Protein AF-A0A2D5AWA7-F1 (afdb_monomer_lite)

Secondary structure (DSSP, 8-state):
---------THHHHHHHHHHHT---HHHHHHHHHHSB-TTS-B-SEE----HHHHHHHHHHHHS---TTTSTTSSSTT-PPEE-S-HHHHHHHHHHHHHTS-TTSHHHHHHHHHHHHHHHHH-S-HHHHHHHHHHHHHHHHHHT--S-----SSPPPHHHHHHHHHHHHHHHHHHHHTS---HHHHHHHHHHHHHS---HHHHHHHHHHHHHHHHHHTT-GGGHHHHHHHHHHHHHHHHHHHHHGGG-SSHHHHHHHHHHHHTS--TTHHHHHHHHHH---TT-TTHHHHHHHHHHHHHHH-SPPPP-SSTT-----HHHHHHHHHHHHHHHHHHHHH--TTHHHHHHHHHHHHH---TTS-HHHHHHHHHHHHH-GGG-----------------

Structure (mmCIF, N/CA/C/O backbone):
data_AF-A0A2D5AWA7-F1
#
_entry.id   AF-A0A2D5AWA7-F1
#
loop_
_atom_site.group_PDB
_atom_site.id
_atom_site.type_symbol
_atom_site.label_atom_id
_atom_site.label_alt_id
_atom_site.label_comp_id
_atom_site.label_asym_id
_atom_site.label_entity_id
_atom_site.label_seq_id
_atom_site.pdbx_PDB_ins_code
_atom_site.Cartn_x
_atom_site.Cartn_y
_atom_site.Cartn_z
_atom_site.occupancy
_atom_site.B_iso_or_equiv
_atom_site.auth_seq_id
_atom_site.auth_comp_id
_atom_site.auth_asym_id
_atom_site.auth_atom_id
_atom_site.pdbx_PDB_model_num
ATOM 1 N N . MET A 1 1 ? -52.595 43.236 13.921 1.00 44.38 1 MET A N 1
ATOM 2 C CA . MET A 1 1 ? -51.925 42.770 12.686 1.00 44.38 1 MET A CA 1
ATOM 3 C C . MET A 1 1 ? -51.117 41.513 12.998 1.00 44.38 1 MET A C 1
ATOM 5 O O . MET A 1 1 ? -50.159 41.624 13.755 1.00 44.38 1 MET A O 1
ATOM 9 N N . PRO A 1 2 ? -51.512 40.324 12.513 1.00 45.91 2 PRO A N 1
ATOM 10 C CA . PRO A 1 2 ? -50.804 39.080 12.804 1.00 45.91 2 PRO A CA 1
ATOM 11 C C . PRO A 1 2 ? -49.650 38.836 11.816 1.00 45.91 2 PRO A C 1
ATOM 13 O O . PRO A 1 2 ? -49.795 39.007 10.606 1.00 45.91 2 PRO A O 1
ATOM 16 N N . LYS A 1 3 ? -48.492 38.438 12.358 1.00 50.41 3 LYS A N 1
ATOM 17 C CA . LYS A 1 3 ? -47.275 38.061 11.624 1.00 50.41 3 LYS A CA 1
ATOM 18 C C . LYS A 1 3 ? -47.495 36.735 10.885 1.00 50.41 3 LYS A C 1
ATOM 20 O O . LYS A 1 3 ? -47.780 35.719 11.512 1.00 50.41 3 LYS A O 1
ATOM 25 N N . ARG A 1 4 ? -47.320 36.734 9.558 1.00 51.19 4 ARG A N 1
ATOM 26 C CA . ARG A 1 4 ? -47.217 35.515 8.739 1.00 51.19 4 ARG A CA 1
ATOM 27 C C . ARG A 1 4 ? -45.928 34.772 9.108 1.00 51.19 4 ARG A C 1
ATOM 29 O O . ARG A 1 4 ? -44.840 35.242 8.788 1.00 51.19 4 ARG A O 1
ATOM 36 N N . GLN A 1 5 ? -46.051 33.621 9.765 1.00 50.53 5 GLN A N 1
ATOM 37 C CA . GLN A 1 5 ? -44.961 32.652 9.887 1.00 50.53 5 GLN A CA 1
ATOM 38 C C . GLN A 1 5 ? -44.733 32.007 8.516 1.00 50.53 5 GLN A C 1
ATOM 40 O O . GLN A 1 5 ? -45.578 31.270 8.006 1.00 50.53 5 GLN A O 1
ATOM 45 N N . GLY A 1 6 ? -43.610 32.351 7.887 1.00 49.81 6 GLY A N 1
ATOM 46 C CA . GLY A 1 6 ? -43.162 31.730 6.649 1.00 49.81 6 GLY A CA 1
ATOM 47 C C . GLY A 1 6 ? -42.762 30.278 6.896 1.00 49.81 6 GLY A C 1
ATOM 48 O O . GLY A 1 6 ? -41.923 29.996 7.747 1.00 49.81 6 GLY A O 1
ATOM 49 N N . ARG A 1 7 ? -43.366 29.363 6.133 1.00 54.81 7 ARG A N 1
ATOM 50 C CA . ARG A 1 7 ? -42.938 27.968 5.984 1.00 54.81 7 ARG A CA 1
ATOM 51 C C . ARG A 1 7 ? -41.522 27.945 5.397 1.00 54.81 7 ARG A C 1
ATOM 53 O O . ARG A 1 7 ? -41.347 28.145 4.199 1.00 54.81 7 ARG A O 1
ATOM 60 N N . GLY A 1 8 ? -40.520 27.747 6.248 1.00 49.88 8 GLY A N 1
ATOM 61 C CA . GLY A 1 8 ? -39.119 27.628 5.856 1.00 49.88 8 GLY A CA 1
ATOM 62 C C . GLY A 1 8 ? -38.756 26.209 5.408 1.00 49.88 8 GLY A C 1
ATOM 63 O O . GLY A 1 8 ? -38.685 25.305 6.227 1.00 49.88 8 GLY A O 1
ATOM 64 N N . PHE A 1 9 ? -38.515 26.070 4.103 1.00 50.28 9 PHE A N 1
ATOM 65 C CA . PHE A 1 9 ? -37.487 25.243 3.449 1.00 50.28 9 PHE A CA 1
ATOM 66 C C . PHE A 1 9 ? -37.366 23.730 3.755 1.00 50.28 9 PHE A C 1
ATOM 68 O O . PHE A 1 9 ? -36.491 23.322 4.515 1.00 50.28 9 PHE A O 1
ATOM 75 N N . PRO A 1 10 ? -38.035 22.866 2.963 1.00 56.72 10 PRO A N 1
ATOM 76 C CA . PRO A 1 10 ? -37.563 21.495 2.706 1.00 56.72 10 PRO A CA 1
ATOM 77 C C . PRO A 1 10 ? -36.243 21.431 1.897 1.00 56.72 10 PRO A C 1
ATOM 79 O O . PRO A 1 10 ? -35.653 20.363 1.759 1.00 56.72 10 PRO A O 1
ATOM 82 N N . GLY A 1 11 ? -35.744 22.561 1.375 1.00 55.09 11 GLY A N 1
ATOM 83 C CA . GLY A 1 11 ? -34.523 22.609 0.556 1.00 55.09 11 GLY A CA 1
ATOM 84 C C . GLY A 1 11 ? -33.215 22.392 1.327 1.00 55.09 11 GLY A C 1
ATOM 85 O O . GLY A 1 11 ? -32.266 21.856 0.764 1.00 55.09 11 GLY A O 1
ATOM 86 N N . ALA A 1 12 ? -33.164 22.743 2.617 1.00 61.44 12 ALA A N 1
ATOM 87 C CA . ALA A 1 12 ? -31.957 22.566 3.429 1.00 61.44 12 ALA A CA 1
ATOM 88 C C . ALA A 1 12 ? -31.667 21.083 3.724 1.00 61.44 12 ALA A C 1
ATOM 90 O O . ALA A 1 12 ? -30.513 20.666 3.703 1.00 61.44 12 ALA A O 1
ATOM 91 N N . LEU A 1 13 ? -32.714 20.272 3.922 1.00 62.50 13 LEU A N 1
ATOM 92 C CA . LEU A 1 13 ? -32.580 18.830 4.140 1.00 62.50 13 LEU A CA 1
ATOM 93 C C . LEU A 1 13 ? -32.088 18.117 2.871 1.00 62.50 13 LEU A C 1
ATOM 95 O O . LEU A 1 13 ? -31.229 17.245 2.949 1.00 62.50 13 LEU A O 1
ATOM 99 N N . LEU A 1 14 ? -32.587 18.521 1.696 1.00 61.31 14 LEU A N 1
ATOM 100 C CA . LEU A 1 14 ? -32.161 17.952 0.416 1.00 61.31 14 LEU A CA 1
ATOM 101 C C . LEU A 1 14 ? -30.706 18.328 0.085 1.00 61.31 14 LEU A C 1
ATOM 103 O O . LEU A 1 14 ? -29.942 17.476 -0.353 1.00 61.31 14 LEU A O 1
ATOM 107 N N . ALA A 1 15 ? -30.301 19.574 0.353 1.00 61.84 15 ALA A N 1
ATOM 108 C CA . ALA A 1 15 ? -28.918 20.019 0.175 1.00 61.84 15 ALA A CA 1
ATOM 109 C C . ALA A 1 15 ? -27.947 19.302 1.132 1.00 61.84 15 ALA A C 1
ATOM 111 O O . ALA A 1 15 ? -26.853 18.924 0.717 1.00 61.84 15 ALA A O 1
ATOM 112 N N . LEU A 1 16 ? -28.363 19.050 2.379 1.00 63.50 16 LEU A N 1
ATOM 113 C CA . LEU A 1 16 ? -27.593 18.259 3.341 1.00 63.50 16 LEU A CA 1
ATOM 114 C C . LEU A 1 16 ? -27.471 16.792 2.893 1.00 63.50 16 LEU A C 1
ATOM 116 O O . LEU A 1 16 ? -26.383 16.230 2.942 1.00 63.50 16 LEU A O 1
ATOM 120 N N . LEU A 1 17 ? -28.552 16.186 2.389 1.00 58.47 17 LEU A N 1
ATOM 121 C CA . LEU A 1 17 ? -28.536 14.823 1.844 1.00 58.47 17 LEU A CA 1
ATOM 122 C C . LEU A 1 17 ? -27.641 14.713 0.601 1.00 58.47 17 LEU A C 1
ATOM 124 O O . LEU A 1 17 ? -26.856 13.774 0.503 1.00 58.47 17 LEU A O 1
ATOM 128 N N . CYS A 1 18 ? -27.676 15.688 -0.310 1.00 57.50 18 CYS A N 1
ATOM 129 C CA . CYS A 1 18 ? -26.769 15.723 -1.460 1.00 57.50 18 CYS A CA 1
ATOM 130 C C . CYS A 1 18 ? -25.303 15.925 -1.039 1.00 57.50 18 CYS A C 1
ATOM 132 O O . CYS A 1 18 ? -24.423 15.268 -1.593 1.00 57.50 18 CYS A O 1
ATOM 134 N N . ALA A 1 19 ? -25.023 16.748 -0.024 1.00 59.00 19 ALA A N 1
ATOM 135 C CA . ALA A 1 19 ? -23.671 16.888 0.525 1.00 59.00 19 ALA A CA 1
ATOM 136 C C . ALA A 1 19 ? -23.170 15.582 1.177 1.00 59.00 19 ALA A C 1
ATOM 138 O O . ALA A 1 19 ? -22.002 15.227 1.031 1.00 59.00 19 ALA A O 1
ATOM 139 N N . LEU A 1 20 ? -24.064 14.818 1.815 1.00 56.66 20 LEU A N 1
ATOM 140 C CA . LEU A 1 20 ? -23.750 13.517 2.412 1.00 56.66 20 LEU A CA 1
ATOM 141 C C . LEU A 1 20 ? -23.496 12.421 1.368 1.00 56.66 20 LEU A C 1
ATOM 143 O O . LEU A 1 20 ? -22.676 11.544 1.619 1.00 56.66 20 LEU A O 1
ATOM 147 N N . THR A 1 21 ? -24.101 12.487 0.173 1.00 53.56 21 THR A N 1
ATOM 148 C CA . THR A 1 21 ? -23.800 11.521 -0.909 1.00 53.56 21 THR A CA 1
ATOM 149 C C . THR A 1 21 ? -22.367 11.620 -1.453 1.00 53.56 21 THR A C 1
ATOM 151 O O . THR A 1 21 ? -21.891 10.680 -2.088 1.00 53.56 21 THR A O 1
ATOM 154 N N . GLY A 1 22 ? -21.658 12.724 -1.181 1.00 56.25 22 GLY A N 1
ATOM 155 C CA . GLY A 1 22 ? -20.230 12.871 -1.481 1.00 56.25 22 GLY A CA 1
ATOM 156 C C . GLY A 1 22 ? -19.298 12.361 -0.374 1.00 56.25 22 GLY A C 1
ATOM 157 O O . GLY A 1 22 ? -18.123 12.097 -0.638 1.00 56.25 22 GLY A O 1
ATOM 158 N N . CYS A 1 23 ? -19.797 12.191 0.855 1.00 62.75 23 CYS A N 1
ATOM 159 C CA . CYS A 1 23 ? -19.020 11.663 1.972 1.00 62.75 23 CYS A CA 1
ATOM 160 C C . CYS A 1 23 ? -18.931 10.139 1.876 1.00 62.75 23 CYS A C 1
ATOM 162 O O . CYS A 1 23 ? -19.784 9.418 2.383 1.00 62.75 23 CYS A O 1
ATOM 164 N N . ARG A 1 24 ? -17.866 9.642 1.243 1.00 79.69 24 ARG A N 1
ATOM 165 C CA . ARG A 1 24 ? -17.522 8.217 1.300 1.00 79.69 24 ARG A CA 1
ATOM 166 C C . ARG A 1 24 ? -17.167 7.840 2.738 1.00 79.69 24 ARG A C 1
ATOM 168 O O . ARG A 1 24 ? -16.260 8.431 3.322 1.00 79.69 24 ARG A O 1
ATOM 175 N N . VAL A 1 25 ? -17.875 6.861 3.295 1.00 87.06 25 VAL A N 1
ATOM 176 C CA . VAL A 1 25 ? -17.662 6.384 4.670 1.00 87.06 25 VAL A CA 1
ATOM 177 C C . VAL A 1 25 ? -16.743 5.167 4.636 1.00 87.06 25 VAL A C 1
ATOM 179 O O . VAL A 1 25 ? -17.153 4.093 4.198 1.00 87.06 25 VAL A O 1
ATOM 182 N N . ALA A 1 26 ? -15.489 5.330 5.062 1.00 88.12 26 ALA A N 1
ATOM 183 C CA . ALA A 1 26 ? -14.480 4.271 4.991 1.00 88.12 26 ALA A CA 1
ATOM 184 C C . ALA A 1 26 ? -14.899 3.017 5.773 1.00 88.12 26 ALA A C 1
ATOM 186 O O . ALA A 1 26 ? -14.737 1.900 5.284 1.00 88.12 26 ALA A O 1
ATOM 187 N N . GLU A 1 27 ? -15.524 3.196 6.935 1.00 88.69 27 GLU A N 1
ATOM 188 C CA . GLU A 1 27 ? -16.017 2.112 7.778 1.00 88.69 27 GLU A CA 1
ATOM 189 C C . GLU A 1 27 ? -17.074 1.258 7.072 1.00 88.69 27 GLU A C 1
ATOM 191 O O . GLU A 1 27 ? -17.010 0.030 7.124 1.00 88.69 27 GLU A O 1
ATOM 196 N N . ALA A 1 28 ? -18.002 1.888 6.341 1.00 88.44 28 ALA A N 1
ATOM 197 C CA . ALA A 1 28 ? -19.008 1.181 5.553 1.00 88.44 28 ALA A CA 1
ATOM 198 C C . ALA A 1 28 ? -18.356 0.343 4.440 1.00 88.44 28 ALA A C 1
ATOM 200 O O . ALA A 1 28 ? -18.785 -0.779 4.159 1.00 88.44 28 ALA A O 1
ATOM 201 N N . ARG A 1 29 ? -17.276 0.848 3.825 1.00 93.19 29 ARG A N 1
ATOM 202 C CA . ARG A 1 29 ? -16.519 0.112 2.797 1.00 93.19 29 ARG A CA 1
ATOM 203 C C . ARG A 1 29 ? -15.790 -1.085 3.386 1.00 93.19 29 ARG A C 1
ATOM 205 O O . ARG A 1 29 ? -15.935 -2.179 2.850 1.00 93.19 29 ARG A O 1
ATOM 212 N N . ILE A 1 30 ? -15.086 -0.913 4.502 1.00 91.50 30 ILE A N 1
ATOM 213 C CA . ILE A 1 30 ? -14.423 -2.017 5.210 1.00 91.50 30 ILE A CA 1
ATOM 214 C C . ILE A 1 30 ? -15.436 -3.062 5.669 1.00 91.50 30 ILE A C 1
ATOM 216 O O . ILE A 1 30 ? -15.219 -4.259 5.475 1.00 91.50 30 ILE A O 1
ATOM 220 N N . TRP A 1 31 ? -16.571 -2.626 6.217 1.00 91.81 31 TRP A N 1
ATOM 221 C CA . TRP A 1 31 ? -17.670 -3.515 6.565 1.00 91.81 31 TRP A CA 1
ATOM 222 C C . TRP A 1 31 ? -18.106 -4.335 5.351 1.00 91.81 31 TRP A C 1
ATOM 224 O O . TRP A 1 31 ? -18.055 -5.561 5.393 1.00 91.81 31 TRP A O 1
ATOM 234 N N . ASN A 1 32 ? -18.448 -3.681 4.239 1.00 92.06 32 ASN A N 1
ATOM 235 C CA . ASN A 1 32 ? -18.868 -4.360 3.016 1.00 92.06 32 ASN A CA 1
ATOM 236 C C . ASN A 1 32 ? -17.814 -5.338 2.493 1.00 92.06 32 ASN A C 1
ATOM 238 O O . ASN A 1 32 ? -18.169 -6.453 2.121 1.00 92.06 32 ASN A O 1
ATOM 242 N N . LEU A 1 33 ? -16.533 -4.965 2.517 1.00 93.25 33 LEU A N 1
ATOM 243 C CA . LEU A 1 33 ? -15.426 -5.828 2.100 1.00 93.25 33 LEU A CA 1
ATOM 244 C C . LEU A 1 33 ? -15.336 -7.096 2.956 1.00 93.25 33 LEU A C 1
ATOM 246 O O . LEU A 1 33 ? -15.205 -8.188 2.407 1.00 93.25 33 LEU A O 1
ATOM 250 N N . ARG A 1 34 ? -15.514 -6.983 4.277 1.00 92.69 34 ARG A N 1
ATOM 251 C CA . ARG A 1 34 ? -15.604 -8.141 5.185 1.00 92.69 34 ARG A CA 1
ATOM 252 C C . ARG A 1 34 ? -16.885 -8.953 4.979 1.00 92.69 34 ARG A C 1
ATOM 254 O O . ARG A 1 34 ? -16.919 -10.138 5.285 1.00 92.69 34 ARG A O 1
ATOM 261 N N . GLN A 1 35 ? -17.960 -8.336 4.484 1.00 93.94 35 GLN A N 1
ATOM 262 C CA . GLN A 1 35 ? -19.219 -9.038 4.226 1.00 93.94 35 GLN A CA 1
ATOM 263 C C . GLN A 1 35 ? -19.223 -9.827 2.911 1.00 93.94 35 GLN A C 1
ATOM 265 O O . GLN A 1 35 ? -20.000 -10.779 2.794 1.00 93.94 35 GLN A O 1
ATOM 270 N N . VAL A 1 36 ? -18.386 -9.443 1.944 1.00 94.88 36 VAL A N 1
ATOM 271 C CA . VAL A 1 36 ? -18.274 -10.109 0.636 1.00 94.88 36 VAL A CA 1
ATOM 272 C C . VAL A 1 36 ? -17.130 -11.119 0.564 1.00 94.88 36 VAL A C 1
ATOM 274 O O . VAL A 1 36 ? -16.950 -11.713 -0.493 1.00 94.88 36 VAL A O 1
ATOM 277 N N . HIS A 1 37 ? -16.403 -11.362 1.659 1.00 94.19 37 HIS A N 1
ATOM 278 C CA . HIS A 1 37 ? -15.347 -12.374 1.726 1.00 94.19 37 HIS A CA 1
ATOM 279 C C . HIS A 1 37 ? -15.460 -13.269 2.958 1.00 94.19 37 HIS A C 1
ATOM 281 O O . HIS A 1 37 ? -16.045 -12.903 3.979 1.00 94.19 37 HIS A O 1
ATOM 287 N N . ASN A 1 38 ? -14.857 -14.445 2.848 1.00 92.56 38 ASN A N 1
ATOM 288 C CA . ASN A 1 38 ? -14.460 -15.271 3.975 1.00 92.56 38 ASN A CA 1
ATOM 289 C C . ASN A 1 38 ? -13.095 -14.809 4.522 1.00 92.56 38 ASN A C 1
ATOM 291 O O . ASN A 1 38 ? -12.445 -13.927 3.959 1.00 92.56 38 ASN A O 1
ATOM 295 N N . LEU A 1 39 ? -12.661 -15.403 5.637 1.00 86.25 39 LEU A N 1
ATOM 296 C CA . LEU A 1 39 ? -11.373 -15.075 6.264 1.00 86.25 39 LEU A CA 1
ATOM 297 C C . LEU A 1 39 ? -10.168 -15.438 5.383 1.00 86.25 39 LEU A C 1
ATOM 299 O O . LEU A 1 39 ? -9.133 -14.795 5.492 1.00 86.25 39 LEU A O 1
ATOM 303 N N . ASP A 1 40 ? -10.326 -16.422 4.498 1.00 87.19 40 ASP A N 1
ATOM 304 C CA . ASP A 1 40 ? -9.323 -16.862 3.519 1.00 87.19 40 ASP A CA 1
ATOM 305 C C . ASP A 1 40 ? -9.296 -16.004 2.238 1.00 87.19 40 ASP A C 1
ATOM 307 O O . ASP A 1 40 ? -8.645 -16.367 1.265 1.00 87.19 40 ASP A O 1
ATOM 311 N N . GLY A 1 41 ? -10.063 -14.906 2.190 1.00 89.62 41 GLY A N 1
ATOM 312 C CA . GLY A 1 41 ? -10.133 -14.023 1.023 1.00 89.62 41 GLY A CA 1
ATOM 313 C C . GLY A 1 41 ? -10.924 -14.581 -0.167 1.00 89.62 41 GLY A C 1
ATOM 314 O O . GLY A 1 41 ? -10.950 -13.964 -1.240 1.00 89.62 41 GLY A O 1
ATOM 315 N N . THR A 1 42 ? -11.619 -15.712 -0.008 1.00 92.75 42 THR A N 1
ATOM 316 C CA . THR A 1 42 ? -12.580 -16.200 -1.008 1.00 92.75 42 THR A CA 1
ATOM 317 C C . THR A 1 42 ? -13.878 -15.384 -0.968 1.00 92.75 42 THR A C 1
ATOM 319 O O . THR A 1 42 ? -14.319 -14.968 0.109 1.00 92.75 42 THR A O 1
ATOM 322 N N . PRO A 1 43 ? -14.530 -15.123 -2.116 1.00 93.12 43 PRO A N 1
ATOM 323 C CA . PRO A 1 43 ? -15.755 -14.337 -2.154 1.00 93.12 43 PRO A CA 1
ATOM 324 C C . PRO A 1 43 ? -16.940 -15.084 -1.530 1.00 93.12 43 PRO A C 1
ATOM 326 O O . PRO A 1 43 ? -17.157 -16.275 -1.759 1.00 93.12 43 PRO A O 1
ATOM 329 N N . ARG A 1 44 ? -17.787 -14.348 -0.811 1.00 93.81 44 ARG A N 1
ATOM 330 C CA . ARG A 1 44 ? -18.971 -14.862 -0.120 1.00 93.81 44 ARG A CA 1
ATOM 331 C C . ARG A 1 44 ? -20.253 -14.357 -0.780 1.00 93.81 44 ARG A C 1
ATOM 333 O O . ARG A 1 44 ? -20.440 -13.160 -0.971 1.00 93.81 44 ARG A O 1
ATOM 340 N N . ARG A 1 45 ? -21.178 -15.272 -1.094 1.00 94.31 45 ARG A N 1
ATOM 341 C CA . ARG A 1 45 ? -22.475 -14.957 -1.735 1.00 94.31 45 ARG A CA 1
ATOM 342 C C . ARG A 1 45 ? -23.592 -14.575 -0.764 1.00 94.31 45 ARG A C 1
ATOM 344 O O . ARG A 1 45 ? -24.685 -14.242 -1.208 1.00 94.31 45 ARG A O 1
ATOM 351 N N . GLN A 1 46 ? -23.351 -14.633 0.540 1.00 94.25 46 GLN A N 1
ATOM 352 C CA . GLN A 1 46 ? -24.308 -14.208 1.559 1.00 94.25 46 GLN A CA 1
ATOM 353 C C . GLN A 1 46 ? -23.630 -13.245 2.521 1.00 94.25 46 GLN A C 1
ATOM 355 O O . GLN A 1 46 ? -22.546 -13.530 3.016 1.00 94.25 46 GLN A O 1
ATOM 360 N N . GLY A 1 47 ? -24.251 -12.106 2.797 1.00 90.56 47 GLY A N 1
ATOM 361 C CA . GLY A 1 47 ? -23.663 -11.114 3.688 1.00 90.56 47 GLY A CA 1
ATOM 362 C C . GLY A 1 47 ? -24.617 -9.977 3.995 1.00 90.56 47 GLY A C 1
ATOM 363 O O . GLY A 1 47 ? -25.745 -9.940 3.509 1.00 90.56 47 GLY A O 1
ATOM 364 N N . ARG A 1 48 ? -24.169 -9.051 4.838 1.00 90.62 48 ARG A N 1
ATOM 365 C CA . ARG A 1 48 ? -24.947 -7.871 5.234 1.00 90.62 48 ARG A CA 1
ATOM 366 C C . ARG A 1 48 ? -24.311 -6.607 4.674 1.00 90.62 48 ARG A C 1
ATOM 368 O O . ARG A 1 48 ? -23.793 -5.798 5.433 1.00 90.62 48 ARG A O 1
ATOM 375 N N . THR A 1 49 ? -24.277 -6.467 3.352 1.00 88.88 49 THR A N 1
ATOM 376 C CA . THR A 1 49 ? -23.753 -5.242 2.733 1.00 88.88 49 THR A CA 1
ATOM 377 C C . THR A 1 49 ? -24.672 -4.064 3.040 1.00 88.88 49 THR A C 1
ATOM 379 O O . THR A 1 49 ? -25.891 -4.208 2.971 1.00 88.88 49 THR A O 1
ATOM 382 N N . GLN A 1 50 ? -24.095 -2.911 3.343 1.00 88.94 50 GLN A N 1
ATOM 383 C CA . GLN A 1 50 ? -24.802 -1.697 3.733 1.00 88.94 50 GLN A CA 1
ATOM 384 C C . GLN A 1 50 ? -24.455 -0.551 2.784 1.00 88.94 50 GLN A C 1
ATOM 386 O O . GLN A 1 50 ? -23.333 -0.468 2.272 1.00 88.94 50 GLN A O 1
ATOM 391 N N . SER A 1 51 ? -25.418 0.336 2.537 1.00 87.06 51 SER A N 1
ATOM 392 C CA . SER A 1 51 ? -25.113 1.629 1.927 1.00 87.06 51 SER A CA 1
ATOM 393 C C . SER A 1 51 ? -24.451 2.560 2.952 1.00 87.06 51 SER A C 1
ATOM 395 O O . SER A 1 51 ? -24.571 2.350 4.160 1.00 87.06 51 SER A O 1
ATOM 397 N N . ASP A 1 52 ? -23.776 3.613 2.484 1.00 85.19 52 ASP A N 1
ATOM 398 C CA . ASP A 1 52 ? -23.155 4.605 3.377 1.00 85.19 52 ASP A CA 1
ATOM 399 C C . ASP A 1 52 ? -24.208 5.264 4.291 1.00 85.19 52 ASP A C 1
ATOM 401 O O . ASP A 1 52 ? -23.947 5.512 5.465 1.00 85.19 52 ASP A O 1
ATOM 405 N N . LEU A 1 53 ? -25.426 5.483 3.778 1.00 83.12 53 LEU A N 1
ATOM 406 C CA . LEU A 1 53 ? -26.540 6.046 4.541 1.00 83.12 53 LEU A CA 1
ATOM 407 C C . LEU A 1 53 ? -27.063 5.067 5.596 1.00 83.12 53 LEU A C 1
ATOM 409 O O . LEU A 1 53 ? -27.283 5.484 6.729 1.00 83.12 53 LEU A O 1
ATOM 413 N N . ASP A 1 54 ? -27.211 3.782 5.260 1.00 83.12 54 ASP A N 1
ATOM 414 C CA . ASP A 1 54 ? -27.635 2.765 6.234 1.00 83.12 54 ASP A CA 1
ATOM 415 C C . ASP A 1 54 ? -26.621 2.647 7.372 1.00 83.12 54 ASP A C 1
ATOM 417 O O . ASP A 1 54 ? -27.005 2.597 8.540 1.00 83.12 54 ASP A O 1
ATOM 421 N N . TYR A 1 55 ? -25.328 2.667 7.037 1.00 83.81 55 TYR A N 1
ATOM 422 C CA . TYR A 1 55 ? -24.252 2.612 8.020 1.00 83.81 55 TYR A CA 1
ATOM 423 C C . TYR A 1 55 ? -24.271 3.842 8.944 1.00 83.81 55 TYR A C 1
ATOM 425 O O . TYR A 1 55 ? -24.230 3.705 10.168 1.00 83.81 55 TYR A O 1
ATOM 433 N N . LEU A 1 56 ? -24.394 5.054 8.385 1.00 82.19 56 LEU A N 1
ATOM 434 C CA . LEU A 1 56 ? -24.487 6.288 9.175 1.00 82.19 56 LEU A CA 1
ATOM 435 C C . LEU A 1 56 ? -25.749 6.327 10.043 1.00 82.19 56 LEU A C 1
ATOM 437 O O . LEU A 1 56 ? -25.671 6.722 11.206 1.00 82.19 56 LEU A O 1
ATOM 441 N N . LEU A 1 57 ? -26.901 5.902 9.516 1.00 81.81 57 LEU A N 1
ATOM 442 C CA . LEU A 1 57 ? -28.142 5.823 10.286 1.00 81.81 57 LEU A CA 1
ATOM 443 C C . LEU A 1 57 ? -28.003 4.833 11.438 1.00 81.81 57 LEU A C 1
ATOM 445 O O . LEU A 1 57 ? -28.290 5.199 12.574 1.00 81.81 57 LEU A O 1
ATOM 449 N N . GLN A 1 58 ? -27.487 3.630 11.180 1.00 79.44 58 GLN A N 1
ATOM 450 C CA . GLN A 1 58 ? -27.260 2.631 12.220 1.00 79.44 58 GLN A CA 1
ATOM 451 C C . GLN A 1 58 ? -26.331 3.167 13.316 1.00 79.44 58 GLN A C 1
ATOM 453 O O . GLN A 1 58 ? -26.651 3.046 14.498 1.00 79.44 58 GLN A O 1
ATOM 458 N N . ARG A 1 59 ? -25.224 3.813 12.933 1.00 77.00 59 ARG A N 1
ATOM 459 C CA . ARG A 1 59 ? -24.246 4.357 13.883 1.00 77.00 59 ARG A CA 1
ATOM 460 C C . ARG A 1 59 ? -24.792 5.552 14.670 1.00 77.00 59 ARG A C 1
ATOM 462 O O . ARG A 1 59 ? -24.597 5.633 15.882 1.00 77.00 59 ARG A O 1
ATOM 469 N N . SER A 1 60 ? -25.524 6.449 14.010 1.00 74.50 60 SER A N 1
ATOM 470 C CA . SER A 1 60 ? -26.160 7.599 14.666 1.00 74.50 60 SER A CA 1
ATOM 471 C C . SER A 1 60 ? -27.212 7.151 15.684 1.00 74.50 60 SER A C 1
ATOM 473 O O . SER A 1 60 ? -27.193 7.617 16.820 1.00 74.50 60 SER A O 1
ATOM 475 N N . LEU A 1 61 ? -28.046 6.167 15.336 1.00 73.88 61 LEU A N 1
ATOM 476 C CA . LEU A 1 61 ? -29.044 5.596 16.237 1.00 73.88 61 LEU A CA 1
ATOM 477 C C . LEU A 1 61 ? -28.415 4.838 17.410 1.00 73.88 61 LEU A C 1
ATOM 479 O O . LEU A 1 61 ? -28.939 4.932 18.513 1.00 73.88 61 LEU A O 1
ATOM 483 N N . SER A 1 62 ? -27.283 4.151 17.218 1.00 67.38 62 SER A N 1
ATOM 484 C CA . SER A 1 62 ? -26.562 3.528 18.340 1.00 67.38 62 SER A CA 1
ATOM 485 C C . SER A 1 62 ? -25.906 4.536 19.288 1.00 67.38 62 SER A C 1
ATOM 487 O O . SER A 1 62 ? -25.666 4.205 20.443 1.00 67.38 62 SER A O 1
ATOM 489 N N . SER A 1 63 ? -25.609 5.752 18.814 1.00 62.12 63 SER A N 1
ATOM 490 C CA . SER A 1 63 ? -24.952 6.798 19.615 1.00 62.12 63 SER A CA 1
ATOM 491 C C . SER A 1 63 ? -25.921 7.662 20.427 1.00 62.12 63 SER A C 1
ATOM 493 O O . SER A 1 63 ? -25.509 8.339 21.365 1.00 62.12 63 SER A O 1
ATOM 495 N N . ILE A 1 64 ? -27.209 7.656 20.076 1.00 56.94 64 ILE A N 1
ATOM 496 C CA . ILE A 1 64 ? -28.235 8.352 20.846 1.00 56.94 64 ILE A CA 1
ATOM 497 C C . ILE A 1 64 ? -28.675 7.391 21.952 1.00 56.94 64 ILE A C 1
ATOM 499 O O . ILE A 1 64 ? -29.368 6.413 21.684 1.00 56.94 64 ILE A O 1
ATOM 503 N N . GLU A 1 65 ? -28.307 7.689 23.200 1.00 48.53 65 GLU A N 1
ATOM 504 C CA . GLU A 1 65 ? -28.794 7.035 24.427 1.00 48.53 65 GLU A CA 1
ATOM 505 C C . GLU A 1 65 ? -30.305 7.281 24.657 1.00 48.53 65 GLU A C 1
ATOM 507 O O . GLU A 1 65 ? -30.748 7.657 25.744 1.00 48.53 65 GLU A O 1
ATOM 512 N N . PHE A 1 66 ? -31.144 7.126 23.629 1.00 45.69 66 PHE A N 1
ATOM 513 C CA . PHE A 1 66 ? -32.588 7.238 23.770 1.00 45.69 66 PHE A CA 1
ATOM 514 C C . PHE A 1 66 ? -33.084 5.995 24.508 1.00 45.69 66 PHE A C 1
ATOM 516 O O . PHE A 1 66 ? -33.273 4.945 23.906 1.00 45.69 66 PHE A O 1
ATOM 523 N N . SER A 1 67 ? -33.173 6.142 25.831 1.00 40.00 67 SER A N 1
ATOM 524 C CA . SER A 1 67 ? -33.712 5.243 26.853 1.00 40.00 67 SER A CA 1
ATOM 525 C C . SER A 1 67 ? -33.846 3.759 26.477 1.00 40.00 67 SER A C 1
ATOM 527 O O . SER A 1 67 ? -34.630 3.333 25.628 1.00 40.00 67 SER A O 1
ATOM 529 N N . GLN A 1 68 ? -33.151 2.933 27.256 1.00 42.81 68 GLN A N 1
ATOM 530 C CA . GLN A 1 68 ? -33.187 1.468 27.266 1.00 42.81 68 GLN A CA 1
ATOM 531 C C . GLN A 1 68 ? -34.575 0.841 27.558 1.00 42.81 68 GLN A C 1
ATOM 533 O O . GLN A 1 68 ? -34.644 -0.268 28.075 1.00 42.81 68 GLN A O 1
ATOM 538 N N . THR A 1 69 ? -35.700 1.501 27.267 1.00 40.12 69 THR A N 1
ATOM 539 C CA . THR A 1 69 ? -37.033 1.009 27.642 1.00 40.12 69 THR A CA 1
ATOM 540 C C . THR A 1 69 ? -38.079 0.908 26.539 1.00 40.12 69 THR A C 1
ATOM 542 O O . THR A 1 69 ? -39.107 0.301 26.823 1.00 40.12 69 THR A O 1
ATOM 545 N N . SER A 1 70 ? -37.896 1.375 25.292 1.00 39.09 70 SER A N 1
ATOM 546 C CA . SER A 1 70 ? -38.954 1.140 24.270 1.00 39.09 70 SER A CA 1
ATOM 547 C C . SER A 1 70 ? -38.567 1.138 22.782 1.00 39.09 70 SER A C 1
ATOM 549 O O . SER A 1 70 ? -39.442 0.872 21.964 1.00 39.09 70 SER A O 1
ATOM 551 N N . PHE A 1 71 ? -37.310 1.382 22.388 1.00 40.75 71 PHE A N 1
ATOM 552 C CA . PHE A 1 71 ? -36.926 1.384 20.957 1.00 40.75 71 PHE A CA 1
ATOM 553 C C . PHE A 1 71 ? -35.817 0.381 20.590 1.00 40.75 71 PHE A C 1
ATOM 555 O O . PHE A 1 71 ? -35.379 0.322 19.446 1.00 40.75 71 PHE A O 1
ATOM 562 N N . SER A 1 72 ? -35.384 -0.459 21.534 1.00 35.81 72 SER A N 1
ATOM 563 C CA . SER A 1 72 ? -34.295 -1.431 21.340 1.00 35.81 72 SER A CA 1
ATOM 564 C C . SER A 1 72 ? -34.683 -2.698 20.557 1.00 35.81 72 SER A C 1
ATOM 566 O O . SER A 1 72 ? -33.852 -3.589 20.406 1.00 35.81 72 SER A O 1
ATOM 568 N N . GLN A 1 73 ? -35.914 -2.801 20.034 1.00 39.81 73 GLN A N 1
ATOM 569 C CA . GLN A 1 73 ? -36.391 -3.993 19.308 1.00 39.81 73 GLN A CA 1
ATOM 570 C C . GLN A 1 73 ? -37.004 -3.726 17.923 1.00 39.81 73 GLN A C 1
ATOM 572 O O . GLN A 1 73 ? -37.369 -4.673 17.227 1.00 39.81 73 GLN A O 1
ATOM 577 N N . THR A 1 74 ? -37.060 -2.482 17.446 1.00 38.81 74 THR A N 1
ATOM 578 C CA . THR A 1 74 ? -37.471 -2.185 16.063 1.00 38.81 74 THR A CA 1
ATOM 579 C C . THR A 1 74 ? -36.284 -2.299 15.096 1.00 38.81 74 THR A C 1
ATOM 581 O O . THR A 1 74 ? -35.710 -1.323 14.627 1.00 38.81 74 THR A O 1
ATOM 584 N N . SER A 1 75 ? -35.921 -3.552 14.802 1.00 44.69 75 SER A N 1
ATOM 585 C CA . SER A 1 75 ? -35.718 -4.076 13.436 1.00 44.69 75 SER A CA 1
ATOM 586 C C . SER A 1 75 ? -34.719 -3.412 12.469 1.00 44.69 75 SER A C 1
ATOM 588 O O . SER A 1 75 ? -34.809 -3.668 11.271 1.00 44.69 75 SER A O 1
ATOM 590 N N . PHE A 1 76 ? -33.744 -2.624 12.927 1.00 44.97 76 PHE A N 1
ATOM 591 C CA . PHE A 1 76 ? -32.552 -2.302 12.115 1.00 44.97 76 PHE A CA 1
ATOM 592 C C . PHE A 1 76 ? -31.336 -3.186 12.450 1.00 44.97 76 PHE A C 1
ATOM 594 O O . PHE A 1 76 ? -30.426 -3.303 11.635 1.00 44.97 76 PHE A O 1
ATOM 601 N N . SER A 1 77 ? -31.323 -3.863 13.608 1.00 46.59 77 SER A N 1
ATOM 602 C CA . SER A 1 77 ? -30.170 -4.659 14.073 1.00 46.59 77 SER A CA 1
ATOM 603 C C . SER A 1 77 ? -30.078 -6.080 13.489 1.00 46.59 77 SER A C 1
ATOM 605 O O . SER A 1 77 ? -29.038 -6.727 13.610 1.00 46.59 77 SER A O 1
ATOM 607 N N . GLU A 1 78 ? -31.109 -6.562 12.789 1.00 54.31 78 GLU A N 1
ATOM 608 C CA . GLU A 1 78 ? -31.134 -7.905 12.195 1.00 54.31 78 GLU A CA 1
ATOM 609 C C . GLU A 1 78 ? -31.602 -7.897 10.735 1.00 54.31 78 GLU A C 1
ATOM 611 O O . GLU A 1 78 ? -32.477 -8.666 10.331 1.00 54.31 78 GLU A O 1
ATOM 616 N N . THR A 1 79 ? -31.001 -7.067 9.878 1.00 62.03 79 THR A N 1
ATOM 617 C CA . THR A 1 79 ? -31.078 -7.357 8.439 1.00 62.03 79 THR A CA 1
ATOM 618 C C . THR A 1 79 ? -30.457 -8.732 8.207 1.00 62.03 79 THR A C 1
ATOM 620 O O . THR A 1 79 ? -29.239 -8.908 8.327 1.00 62.03 79 THR A O 1
ATOM 623 N N . LYS A 1 80 ? -31.306 -9.732 7.938 1.00 78.19 80 LYS A N 1
ATOM 624 C CA . LYS A 1 80 ? -30.876 -11.088 7.584 1.00 78.19 80 LYS A CA 1
ATOM 625 C C . LYS A 1 80 ? -29.852 -10.999 6.447 1.00 78.19 80 LYS A C 1
ATOM 627 O O . LYS A 1 80 ? -30.023 -10.148 5.572 1.00 78.19 80 LYS A O 1
ATOM 632 N N . PRO A 1 81 ? -28.797 -11.838 6.451 1.00 84.19 81 PRO A N 1
ATOM 633 C CA . PRO A 1 81 ? -27.865 -11.894 5.333 1.00 84.19 81 PRO A CA 1
ATOM 634 C C . PRO A 1 81 ? -28.639 -12.007 4.016 1.00 84.19 81 PRO A C 1
ATOM 636 O O . PRO A 1 81 ? -29.502 -12.875 3.878 1.00 84.19 81 PRO A O 1
ATOM 639 N N . SER A 1 82 ? -28.370 -11.101 3.082 1.00 90.12 82 SER A N 1
ATOM 640 C CA . SER A 1 82 ? -28.970 -11.118 1.755 1.00 90.12 82 SER A CA 1
ATOM 641 C C . SER A 1 82 ? -28.036 -11.823 0.777 1.00 90.12 82 SER A C 1
ATOM 643 O O . SER A 1 82 ? -26.839 -11.999 1.032 1.00 90.12 82 SER A O 1
ATOM 645 N N . THR A 1 83 ? -28.599 -12.270 -0.345 1.00 94.00 83 THR A N 1
ATOM 646 C CA . THR A 1 83 ? -27.790 -12.832 -1.427 1.00 94.00 83 THR A CA 1
ATOM 647 C C . THR A 1 83 ? -27.033 -11.704 -2.122 1.00 94.00 83 THR A C 1
ATOM 649 O O . THR A 1 83 ? -27.630 -10.736 -2.586 1.00 94.00 83 THR A O 1
ATOM 652 N N . ILE A 1 84 ? -25.717 -11.852 -2.222 1.00 94.12 84 ILE A N 1
ATOM 653 C CA . ILE A 1 84 ? -24.833 -10.969 -2.974 1.00 94.12 84 ILE A CA 1
ATOM 654 C C . ILE A 1 84 ? -24.688 -11.580 -4.369 1.00 94.12 84 ILE A C 1
ATOM 656 O O . ILE A 1 84 ? -23.998 -12.584 -4.554 1.00 94.12 84 ILE A O 1
ATOM 660 N N . HIS A 1 85 ? -25.391 -11.005 -5.345 1.00 93.19 85 HIS A N 1
ATOM 661 C CA . HIS A 1 85 ? -25.444 -11.541 -6.709 1.00 93.19 85 HIS A CA 1
ATOM 662 C C . HIS A 1 85 ? -24.069 -11.563 -7.394 1.00 93.19 85 HIS A C 1
ATOM 664 O O . HIS A 1 85 ? -23.727 -12.551 -8.045 1.00 93.19 85 HIS A O 1
ATOM 670 N N . ASP A 1 86 ? -23.280 -10.508 -7.189 1.00 95.19 86 ASP A N 1
ATOM 671 C CA . ASP A 1 86 ? -21.946 -10.325 -7.760 1.00 95.19 86 ASP A CA 1
ATOM 672 C C . ASP A 1 86 ? -20.946 -9.901 -6.665 1.00 95.19 86 ASP A C 1
ATOM 674 O O . ASP A 1 86 ? -20.683 -8.710 -6.483 1.00 95.19 86 ASP A O 1
ATOM 678 N N . PRO A 1 87 ? -20.409 -10.854 -5.878 1.00 94.19 87 PRO A N 1
ATOM 679 C CA . PRO A 1 87 ? -19.505 -10.526 -4.779 1.00 94.19 87 PRO A CA 1
ATOM 680 C C . PRO A 1 87 ? -18.185 -9.918 -5.264 1.00 94.19 87 PRO A C 1
ATOM 682 O O . PRO A 1 87 ? -17.642 -9.047 -4.588 1.00 94.19 87 PRO A O 1
ATOM 685 N N . LEU A 1 88 ? -17.703 -10.314 -6.447 1.00 94.62 88 LEU A N 1
ATOM 686 C CA . LEU A 1 88 ? -16.458 -9.807 -7.026 1.00 94.62 88 LEU A CA 1
ATOM 687 C C . LEU A 1 88 ? -16.606 -8.355 -7.481 1.00 94.62 88 LEU A C 1
ATOM 689 O O . LEU A 1 88 ? -15.801 -7.507 -7.101 1.00 94.62 88 LEU A O 1
ATOM 693 N N . GLY A 1 89 ? -17.670 -8.033 -8.221 1.00 94.19 89 GLY A N 1
ATOM 694 C CA . GLY A 1 89 ? -17.948 -6.655 -8.613 1.00 94.19 89 GLY A CA 1
ATOM 695 C C . GLY A 1 89 ? -18.263 -5.760 -7.415 1.00 94.19 89 GLY A C 1
ATOM 696 O O . GLY A 1 89 ? -17.840 -4.603 -7.386 1.00 94.19 89 GLY A O 1
ATOM 697 N N . THR A 1 90 ? -18.947 -6.273 -6.385 1.00 93.81 90 THR A N 1
ATOM 698 C CA . THR A 1 90 ? -19.141 -5.532 -5.130 1.00 93.81 90 THR A CA 1
ATOM 699 C C . THR A 1 90 ? -17.821 -5.310 -4.395 1.00 93.81 90 THR A C 1
ATOM 701 O O . THR A 1 90 ? -17.598 -4.202 -3.905 1.00 93.81 90 THR A O 1
ATOM 704 N N . CYS A 1 91 ? -16.934 -6.306 -4.333 1.00 95.00 91 CYS A N 1
ATOM 705 C CA . CYS A 1 91 ? -15.594 -6.154 -3.770 1.00 95.00 91 CYS A CA 1
ATOM 706 C C . CYS A 1 91 ? -14.824 -5.047 -4.497 1.00 95.00 91 CYS A C 1
ATOM 708 O O . CYS A 1 91 ? -14.460 -4.054 -3.869 1.00 95.00 91 CYS A O 1
ATOM 710 N N . PHE A 1 92 ? -14.674 -5.166 -5.816 1.00 95.56 92 PHE A N 1
ATOM 711 C CA . PHE A 1 92 ? -13.923 -4.226 -6.644 1.00 95.56 92 PHE A CA 1
ATOM 712 C C . PHE A 1 92 ? -14.426 -2.782 -6.486 1.00 95.56 92 PHE A C 1
ATOM 714 O O . PHE A 1 92 ? -13.655 -1.855 -6.235 1.00 95.56 92 PHE A O 1
ATOM 721 N N . LYS A 1 93 ? -15.753 -2.583 -6.508 1.00 95.12 93 LYS A N 1
ATOM 722 C CA . LYS A 1 93 ? -16.369 -1.266 -6.267 1.00 95.12 93 LYS A CA 1
ATOM 723 C C . LYS A 1 93 ? -16.046 -0.706 -4.881 1.00 95.12 93 LYS A C 1
ATOM 725 O O . LYS A 1 93 ? -15.833 0.499 -4.758 1.00 95.12 93 LYS A O 1
ATOM 730 N N . ASN A 1 94 ? -16.035 -1.543 -3.841 1.00 94.88 94 ASN A N 1
ATOM 731 C CA . ASN A 1 94 ? -15.713 -1.088 -2.489 1.00 94.88 94 ASN A CA 1
ATOM 732 C C . ASN A 1 94 ? -14.213 -0.828 -2.301 1.00 94.88 94 ASN A C 1
ATOM 734 O O . ASN A 1 94 ? -13.897 0.112 -1.582 1.00 94.88 94 ASN A O 1
ATOM 738 N N . VAL A 1 95 ? -13.315 -1.560 -2.974 1.00 96.19 95 VAL A N 1
ATOM 739 C CA . VAL A 1 95 ? -11.869 -1.254 -3.003 1.00 96.19 95 VAL A CA 1
ATOM 740 C C . VAL A 1 95 ? -11.635 0.128 -3.600 1.00 96.19 95 VAL A C 1
ATOM 742 O O . VAL A 1 95 ? -11.054 0.988 -2.945 1.00 96.19 95 VAL A O 1
ATOM 745 N N . ILE A 1 96 ? -12.189 0.391 -4.787 1.00 95.88 96 ILE A N 1
ATOM 746 C CA . ILE A 1 96 ? -12.076 1.701 -5.443 1.00 95.88 96 ILE A CA 1
ATOM 747 C C . ILE A 1 96 ? -12.674 2.808 -4.567 1.00 95.88 96 ILE A C 1
ATOM 749 O O . ILE A 1 96 ? -12.118 3.901 -4.466 1.00 95.88 96 ILE A O 1
ATOM 753 N N . ALA A 1 97 ? -13.829 2.561 -3.944 1.00 94.38 97 ALA A N 1
ATOM 754 C CA . ALA A 1 97 ? -14.453 3.545 -3.066 1.00 94.38 97 ALA A CA 1
ATOM 755 C C . ALA A 1 97 ? -13.602 3.818 -1.817 1.00 94.38 97 ALA A C 1
ATOM 757 O O . ALA A 1 97 ? -13.441 4.983 -1.459 1.00 94.38 97 ALA A O 1
ATOM 758 N N . LEU A 1 98 ? -13.046 2.770 -1.198 1.00 95.44 98 LEU A N 1
ATOM 759 C CA . LEU A 1 98 ? -12.164 2.859 -0.039 1.00 95.44 98 LEU A CA 1
ATOM 760 C C . LEU A 1 98 ? -10.887 3.628 -0.381 1.00 95.44 98 LEU A C 1
ATOM 762 O O . LEU A 1 98 ? -10.547 4.557 0.341 1.00 95.44 98 LEU A O 1
ATOM 766 N N . ALA A 1 99 ? -10.228 3.314 -1.498 1.00 95.44 99 ALA A N 1
ATOM 767 C CA . ALA A 1 99 ? -9.022 4.004 -1.963 1.00 95.44 99 ALA A CA 1
ATOM 768 C C . ALA A 1 99 ? -9.244 5.511 -2.178 1.00 95.44 99 ALA A C 1
ATOM 770 O O . ALA A 1 99 ? -8.339 6.315 -1.984 1.00 95.44 99 ALA A O 1
ATOM 771 N N . LYS A 1 100 ? -10.470 5.913 -2.536 1.00 94.69 100 LYS A N 1
ATOM 772 C CA . LYS A 1 100 ? -10.833 7.319 -2.746 1.00 94.69 100 LYS A CA 1
ATOM 773 C C . LYS A 1 100 ? -11.453 8.004 -1.518 1.00 94.69 100 LYS A C 1
ATOM 775 O O . LYS A 1 100 ? -12.011 9.098 -1.666 1.00 94.69 100 LYS A O 1
ATOM 780 N N . CYS A 1 101 ? -11.462 7.369 -0.346 1.00 92.12 101 CYS A N 1
ATOM 781 C CA . CYS A 1 101 ? -11.773 8.050 0.913 1.00 92.12 101 CYS A CA 1
ATOM 782 C C . CYS A 1 101 ? -10.634 9.017 1.266 1.00 92.12 101 CYS A C 1
ATOM 784 O O . CYS A 1 101 ? -9.485 8.739 0.940 1.00 92.12 101 CYS A O 1
ATOM 786 N N . ASN A 1 102 ? -10.941 10.145 1.920 1.00 90.81 102 ASN A N 1
ATOM 787 C CA . ASN A 1 102 ? -9.917 11.128 2.283 1.00 90.81 102 ASN A CA 1
ATOM 788 C C . ASN A 1 102 ? -8.997 10.573 3.398 1.00 90.81 102 ASN A C 1
ATOM 790 O O . ASN A 1 102 ? -9.476 10.444 4.531 1.00 90.81 102 ASN A O 1
ATOM 794 N N . PRO A 1 103 ? -7.705 10.308 3.118 1.00 90.44 103 PRO A N 1
ATOM 795 C CA . PRO A 1 103 ? -6.770 9.767 4.098 1.00 90.44 103 PRO A CA 1
ATOM 796 C C . PRO A 1 103 ? -6.227 10.828 5.079 1.00 90.44 103 PRO A C 1
ATOM 798 O O . PRO A 1 103 ? -5.424 10.504 5.947 1.00 90.44 103 PRO A O 1
ATOM 801 N N . ASP A 1 104 ? -6.638 12.100 4.984 1.00 90.38 104 ASP A N 1
ATOM 802 C CA . ASP A 1 104 ? -6.194 13.167 5.897 1.00 90.38 104 ASP A CA 1
ATOM 803 C C . ASP A 1 104 ? -6.554 12.877 7.356 1.00 90.38 104 ASP A C 1
ATOM 805 O O . ASP A 1 104 ? -5.832 13.280 8.267 1.00 90.38 104 ASP A O 1
ATOM 809 N N . LYS A 1 105 ? -7.646 12.140 7.582 1.00 90.88 105 LYS A N 1
ATOM 810 C CA . LYS A 1 105 ? -8.024 11.652 8.908 1.00 90.88 105 LYS A CA 1
ATOM 811 C C . LYS A 1 105 ? -7.285 10.351 9.198 1.00 90.88 105 LYS A C 1
ATOM 813 O O . LYS A 1 105 ? -7.503 9.362 8.504 1.00 90.88 105 LYS A O 1
ATOM 818 N N . ASP A 1 106 ? -6.511 10.323 10.279 1.00 92.12 106 ASP A N 1
ATOM 819 C CA . ASP A 1 106 ? -5.721 9.145 10.662 1.00 92.12 106 ASP A CA 1
ATOM 820 C C . ASP A 1 106 ? -6.562 7.869 10.811 1.00 92.12 106 ASP A C 1
ATOM 822 O O . ASP A 1 106 ? -6.128 6.799 10.396 1.00 92.12 106 ASP A O 1
ATOM 826 N N . SER A 1 107 ? -7.798 7.978 11.314 1.00 92.94 107 SER A N 1
ATOM 827 C CA . SER A 1 107 ? -8.712 6.833 11.401 1.00 92.94 107 SER A CA 1
ATOM 828 C C . SER A 1 107 ? -9.087 6.268 10.027 1.00 92.94 107 SER A C 1
ATOM 830 O O . SER A 1 107 ? -9.203 5.057 9.873 1.00 92.94 107 SER A O 1
ATOM 832 N N . VAL A 1 108 ? -9.245 7.125 9.013 1.00 95.12 108 VAL A N 1
ATOM 833 C CA . VAL A 1 108 ? -9.534 6.698 7.637 1.00 95.12 108 VAL A CA 1
ATOM 834 C C . VAL A 1 108 ? -8.299 6.063 7.011 1.00 95.12 108 VAL A C 1
ATOM 836 O O . VAL A 1 108 ? -8.419 4.986 6.435 1.00 95.12 108 VAL A O 1
ATOM 839 N N . ALA A 1 109 ? -7.121 6.673 7.173 1.00 96.81 109 ALA A N 1
ATOM 840 C CA . ALA A 1 109 ? -5.868 6.107 6.677 1.00 96.81 109 ALA A CA 1
ATOM 841 C C . ALA A 1 109 ? -5.572 4.733 7.304 1.00 96.81 109 ALA A C 1
ATOM 843 O O . ALA A 1 109 ? -5.172 3.810 6.602 1.00 96.81 109 ALA A O 1
ATOM 844 N N . ALA A 1 110 ? -5.838 4.562 8.603 1.00 97.06 110 ALA A N 1
ATOM 845 C CA . ALA A 1 110 ? -5.694 3.284 9.297 1.00 97.06 110 ALA A CA 1
ATOM 846 C C . ALA A 1 110 ? -6.665 2.211 8.777 1.00 97.06 110 ALA A C 1
ATOM 848 O O . ALA A 1 110 ? -6.270 1.064 8.581 1.00 97.06 110 ALA A O 1
ATOM 849 N N . LEU A 1 111 ? -7.921 2.578 8.503 1.00 96.75 111 LEU A N 1
ATOM 850 C CA . LEU A 1 111 ? -8.899 1.674 7.891 1.00 96.75 111 LEU A CA 1
ATOM 851 C C . LEU A 1 111 ? -8.518 1.309 6.453 1.00 96.75 111 LEU A C 1
ATOM 853 O O . LEU A 1 111 ? -8.658 0.155 6.059 1.00 96.75 111 LEU A O 1
ATOM 857 N N . GLN A 1 112 ? -8.016 2.268 5.672 1.00 97.69 112 GLN A N 1
ATOM 858 C CA . GLN A 1 112 ? -7.493 2.006 4.332 1.00 97.69 112 GLN A CA 1
ATOM 859 C C . GLN A 1 112 ? -6.281 1.073 4.387 1.00 97.69 112 GLN A C 1
ATOM 861 O O . GLN A 1 112 ? -6.239 0.125 3.613 1.00 97.69 112 GLN A O 1
ATOM 866 N N . ALA A 1 113 ? -5.349 1.284 5.321 1.00 98.19 113 ALA A N 1
ATOM 867 C CA . ALA A 1 113 ? -4.184 0.420 5.509 1.00 98.19 113 ALA A CA 1
ATOM 868 C C . ALA A 1 113 ? -4.603 -1.011 5.864 1.00 98.19 113 ALA A C 1
ATOM 870 O O . ALA A 1 113 ? -4.108 -1.961 5.265 1.00 98.19 113 ALA A O 1
ATOM 871 N N . GLU A 1 114 ? -5.568 -1.161 6.775 1.00 96.81 114 GLU A N 1
ATOM 872 C CA . GLU A 1 114 ? -6.125 -2.463 7.144 1.00 96.81 114 GLU A CA 1
ATOM 873 C C . GLU A 1 114 ? -6.786 -3.157 5.941 1.00 96.81 114 GLU A C 1
ATOM 875 O O . GLU A 1 114 ? -6.470 -4.299 5.617 1.00 96.81 114 GLU A O 1
ATOM 880 N N . GLY A 1 115 ? -7.706 -2.467 5.261 1.00 96.56 115 GLY A N 1
ATOM 881 C CA . GLY A 1 115 ? -8.491 -3.052 4.178 1.00 96.56 115 GLY A CA 1
ATOM 882 C C . GLY A 1 115 ? -7.684 -3.335 2.919 1.00 96.56 115 GLY A C 1
ATOM 883 O O . GLY A 1 115 ? -7.797 -4.421 2.358 1.00 96.56 115 GLY A O 1
ATOM 884 N N . LEU A 1 116 ? -6.885 -2.367 2.465 1.00 98.12 116 LEU A N 1
ATOM 885 C CA . LEU A 1 116 ? -6.072 -2.503 1.257 1.00 98.12 116 LEU A CA 1
ATOM 886 C C . LEU A 1 116 ? -4.887 -3.438 1.503 1.00 98.12 116 LEU A C 1
ATOM 888 O O . LEU A 1 116 ? -4.604 -4.252 0.636 1.00 98.12 116 LEU A O 1
ATOM 892 N N . GLY A 1 117 ? -4.250 -3.391 2.679 1.00 97.31 117 GLY A N 1
ATOM 893 C CA . GLY A 1 117 ? -3.141 -4.289 3.012 1.00 97.31 117 GLY A CA 1
ATOM 894 C C . GLY A 1 117 ? -3.561 -5.760 3.084 1.00 97.31 117 GLY A C 1
ATOM 895 O O . GLY A 1 117 ? -2.831 -6.634 2.627 1.00 97.31 117 GLY A O 1
ATOM 896 N N . TRP A 1 118 ? -4.766 -6.038 3.592 1.00 96.56 118 TRP A N 1
ATOM 897 C CA . TRP A 1 118 ? -5.364 -7.373 3.523 1.00 96.56 118 TRP A CA 1
ATOM 898 C C . TRP A 1 118 ? -5.725 -7.758 2.081 1.00 96.56 118 TRP A C 1
ATOM 900 O O . TRP A 1 118 ? -5.312 -8.806 1.592 1.00 96.56 118 TRP A O 1
ATOM 910 N N . LEU A 1 119 ? -6.472 -6.908 1.368 1.00 96.88 119 LEU A N 1
ATOM 911 C CA . LEU A 1 119 ? -6.984 -7.251 0.037 1.00 96.88 119 LEU A CA 1
ATOM 912 C C . LEU A 1 119 ? -5.904 -7.373 -1.023 1.00 96.88 119 LEU A C 1
ATOM 914 O O . LEU A 1 119 ? -6.079 -8.184 -1.920 1.00 96.88 119 LEU A O 1
ATOM 918 N N . ALA A 1 120 ? -4.831 -6.591 -0.943 1.00 97.44 120 ALA A N 1
ATOM 919 C CA . ALA A 1 120 ? -3.757 -6.627 -1.925 1.00 97.44 120 ALA A CA 1
ATOM 920 C C . ALA A 1 120 ? -3.039 -7.982 -1.955 1.00 97.44 120 ALA A C 1
ATOM 922 O O . ALA A 1 120 ? -2.534 -8.354 -3.005 1.00 97.44 120 ALA A O 1
ATOM 923 N N . VAL A 1 121 ? -3.051 -8.729 -0.845 1.00 96.88 121 VAL A N 1
ATOM 924 C CA . VAL A 1 121 ? -2.366 -10.022 -0.721 1.00 96.88 121 VAL A CA 1
ATOM 925 C C . VAL A 1 121 ? -3.353 -11.189 -0.668 1.00 96.88 121 VAL A C 1
ATOM 927 O O . VAL A 1 121 ? -3.239 -12.140 -1.434 1.00 96.88 121 VAL A O 1
ATOM 930 N N . ASP A 1 122 ? -4.356 -11.127 0.210 1.00 96.06 122 ASP A N 1
ATOM 931 C CA . ASP A 1 122 ? -5.173 -12.302 0.540 1.00 96.06 122 ASP A CA 1
ATOM 932 C C . ASP A 1 122 ? -6.406 -12.460 -0.359 1.00 96.06 122 ASP A C 1
ATOM 934 O O . ASP A 1 122 ? -7.043 -13.513 -0.371 1.00 96.06 122 ASP A O 1
ATOM 938 N N . CYS A 1 123 ? -6.802 -11.429 -1.114 1.00 95.44 123 CYS A N 1
ATOM 939 C CA . CYS A 1 123 ? -7.997 -11.530 -1.949 1.00 95.44 123 CYS A CA 1
ATOM 940 C C . CYS A 1 123 ? -7.763 -12.503 -3.108 1.00 95.44 123 CYS A C 1
ATOM 942 O O . CYS A 1 123 ? -6.877 -12.323 -3.935 1.00 95.44 123 CYS A O 1
ATOM 944 N N . THR A 1 124 ? -8.630 -13.496 -3.270 1.00 95.31 124 THR A N 1
ATOM 945 C CA . THR A 1 124 ? -8.510 -14.452 -4.388 1.00 95.31 124 THR A CA 1
ATOM 946 C C . THR A 1 124 ? -8.749 -13.828 -5.771 1.00 95.31 124 THR A C 1
ATOM 948 O O . THR A 1 124 ? -8.380 -14.417 -6.788 1.00 95.31 124 THR A O 1
ATOM 951 N N . TYR A 1 125 ? -9.330 -12.626 -5.843 1.00 95.31 125 TYR A N 1
ATOM 952 C CA . TYR A 1 125 ? -9.647 -11.951 -7.099 1.00 95.31 125 TYR A CA 1
ATOM 953 C C . TYR A 1 125 ? -8.566 -10.952 -7.520 1.00 95.31 125 TYR A C 1
ATOM 955 O O . TYR A 1 125 ? -8.440 -9.876 -6.934 1.00 95.31 125 TYR A O 1
ATOM 963 N N . ALA A 1 126 ? -7.845 -11.283 -8.594 1.00 95.50 126 ALA A N 1
ATOM 964 C CA . ALA A 1 126 ? -6.692 -10.518 -9.069 1.00 95.50 126 ALA A CA 1
ATOM 965 C C . ALA A 1 126 ? -6.983 -9.032 -9.329 1.00 95.50 126 ALA A C 1
ATOM 967 O O . ALA A 1 126 ? -6.186 -8.195 -8.933 1.00 95.50 126 ALA A O 1
ATOM 968 N N . LEU A 1 127 ? -8.137 -8.672 -9.909 1.00 95.81 127 LEU A N 1
ATOM 969 C CA . LEU A 1 127 ? -8.452 -7.255 -10.161 1.00 95.81 127 LEU A CA 1
ATOM 970 C C . LEU A 1 127 ? -8.615 -6.448 -8.865 1.00 95.81 127 LEU A C 1
ATOM 972 O O . LEU A 1 127 ? -8.245 -5.280 -8.811 1.00 95.81 127 LEU A O 1
ATOM 976 N N . SER A 1 128 ? -9.161 -7.055 -7.808 1.00 96.69 128 SER A N 1
ATOM 977 C CA . SER A 1 128 ? -9.238 -6.390 -6.504 1.00 96.69 128 SER A CA 1
ATOM 978 C C . SER A 1 128 ? -7.872 -6.283 -5.840 1.00 96.69 128 SER A C 1
ATOM 980 O O . SER A 1 128 ? -7.612 -5.265 -5.201 1.00 96.69 128 SER A O 1
ATOM 982 N N . ARG A 1 129 ? -7.010 -7.299 -6.003 1.00 97.62 129 ARG A N 1
ATOM 983 C CA . ARG A 1 129 ? -5.622 -7.240 -5.531 1.00 97.62 129 ARG A CA 1
ATOM 984 C C . ARG A 1 129 ? -4.839 -6.147 -6.243 1.00 97.62 129 ARG A C 1
ATOM 986 O O . ARG A 1 129 ? -4.221 -5.335 -5.573 1.00 97.62 129 ARG A O 1
ATOM 993 N N . GLU A 1 130 ? -4.930 -6.079 -7.570 1.00 97.62 130 GLU A N 1
ATOM 994 C CA . GLU A 1 130 ? -4.278 -5.064 -8.402 1.00 97.62 130 GLU A CA 1
ATOM 995 C C . GLU A 1 130 ? -4.668 -3.652 -7.953 1.00 97.62 130 GLU A C 1
ATOM 997 O O . GLU 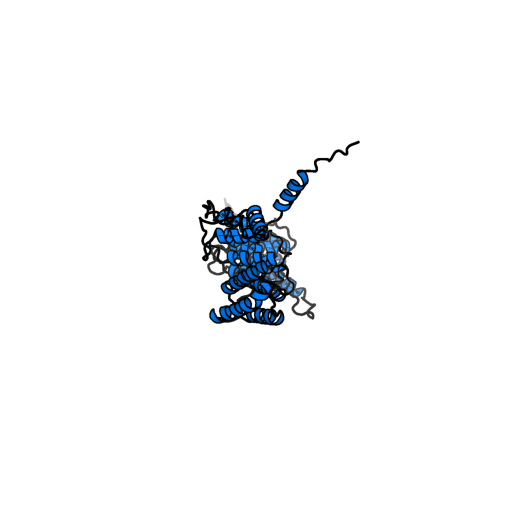A 1 130 ? -3.799 -2.831 -7.664 1.00 97.62 130 GLU A O 1
ATOM 1002 N N . GLU A 1 131 ? -5.968 -3.372 -7.823 1.00 98.00 131 GLU A N 1
ATOM 1003 C CA . GLU A 1 131 ? -6.412 -2.042 -7.395 1.00 98.00 131 GLU A CA 1
ATOM 1004 C C . GLU A 1 131 ? -6.053 -1.727 -5.945 1.00 98.00 131 GLU A C 1
ATOM 1006 O O . GLU A 1 131 ? -5.722 -0.585 -5.622 1.00 98.00 131 GLU A O 1
ATOM 1011 N N . ALA A 1 132 ? -6.088 -2.721 -5.054 1.00 98.19 132 ALA A N 1
ATOM 1012 C CA . ALA A 1 132 ? -5.618 -2.532 -3.690 1.00 98.19 132 ALA A CA 1
ATOM 1013 C C . ALA A 1 132 ? -4.112 -2.227 -3.668 1.00 98.19 132 ALA A C 1
ATOM 1015 O O . ALA A 1 132 ? -3.708 -1.258 -3.029 1.00 98.19 132 ALA A O 1
ATOM 1016 N N . ALA A 1 133 ? -3.305 -2.976 -4.426 1.00 98.12 133 ALA A N 1
ATOM 1017 C CA . ALA A 1 133 ? -1.866 -2.781 -4.553 1.00 98.12 133 ALA A CA 1
ATOM 1018 C C . ALA A 1 133 ? -1.527 -1.386 -5.093 1.00 98.12 133 ALA A C 1
ATOM 1020 O O . ALA A 1 133 ? -0.696 -0.700 -4.502 1.00 98.12 133 ALA A O 1
ATOM 1021 N N . ARG A 1 134 ? -2.222 -0.909 -6.136 1.00 97.81 134 ARG A N 1
ATOM 1022 C CA . ARG A 1 134 ? -2.061 0.458 -6.671 1.00 97.81 134 ARG A CA 1
ATOM 1023 C C . ARG A 1 134 ? -2.480 1.540 -5.671 1.00 97.81 134 ARG A C 1
ATOM 1025 O O . ARG A 1 134 ? -1.862 2.600 -5.599 1.00 97.81 134 ARG A O 1
ATOM 1032 N N . ALA A 1 135 ? -3.520 1.291 -4.878 1.00 98.00 135 ALA A N 1
ATOM 1033 C CA . ALA A 1 135 ? -3.986 2.237 -3.866 1.00 98.00 135 ALA A CA 1
ATOM 1034 C C . ALA A 1 135 ? -3.045 2.351 -2.651 1.00 98.00 135 ALA A C 1
ATOM 1036 O O . ALA A 1 135 ? -3.074 3.371 -1.955 1.00 98.00 135 ALA A O 1
ATOM 1037 N N . LEU A 1 136 ? -2.201 1.344 -2.395 1.00 97.94 136 LEU A N 1
ATOM 1038 C CA . LEU A 1 136 ? -1.242 1.369 -1.288 1.00 97.94 136 LEU A CA 1
ATOM 1039 C C . LEU A 1 136 ? -0.152 2.435 -1.464 1.00 97.94 136 LEU A C 1
ATOM 1041 O O . LEU A 1 136 ? 0.271 2.996 -0.463 1.00 97.94 136 LEU A O 1
ATOM 1045 N N . GLY A 1 137 ? 0.276 2.768 -2.686 1.00 96.19 137 GLY A N 1
ATOM 1046 C CA . GLY A 1 137 ? 1.343 3.751 -2.927 1.00 96.19 137 GLY A CA 1
ATOM 1047 C C . GLY A 1 137 ? 1.012 5.167 -2.427 1.00 96.19 137 GLY A C 1
ATOM 1048 O O . GLY A 1 137 ? 1.724 5.700 -1.574 1.00 96.19 137 GLY A O 1
ATOM 1049 N N . PRO A 1 138 ? -0.098 5.787 -2.870 1.00 96.56 138 PRO A N 1
ATOM 1050 C CA . PRO A 1 138 ? -0.526 7.084 -2.341 1.00 96.56 138 PRO A CA 1
ATOM 1051 C C . PRO A 1 138 ? -0.779 7.067 -0.826 1.00 96.56 138 PRO A C 1
ATOM 1053 O O . PRO A 1 138 ? -0.473 8.037 -0.130 1.00 96.56 138 PRO A O 1
ATOM 1056 N N . LEU A 1 139 ? -1.314 5.960 -0.299 1.00 97.44 139 LEU A N 1
ATOM 1057 C CA . LEU A 1 139 ? -1.518 5.795 1.138 1.00 97.44 139 LEU A CA 1
ATOM 1058 C C . LEU A 1 139 ? -0.185 5.720 1.899 1.00 97.44 139 LEU A C 1
ATOM 1060 O O . LEU A 1 139 ? -0.058 6.331 2.957 1.00 97.44 139 LEU A O 1
ATOM 1064 N N . ALA A 1 140 ? 0.807 5.015 1.357 1.00 96.44 140 ALA A N 1
ATOM 1065 C CA . ALA A 1 140 ? 2.152 4.900 1.905 1.00 96.44 140 ALA A CA 1
ATOM 1066 C C . ALA A 1 140 ? 2.822 6.273 2.020 1.00 96.44 140 ALA A C 1
ATOM 1068 O O . ALA A 1 140 ? 3.322 6.608 3.092 1.00 96.44 140 ALA A O 1
ATOM 1069 N N . LEU A 1 141 ? 2.728 7.108 0.978 1.00 94.88 141 LEU A N 1
ATOM 1070 C CA . LEU A 1 141 ? 3.201 8.496 1.021 1.00 94.88 141 LEU A CA 1
ATOM 1071 C C . LEU A 1 141 ? 2.529 9.295 2.143 1.00 94.88 141 LEU A C 1
ATOM 1073 O O . LEU A 1 141 ? 3.208 9.945 2.934 1.00 94.88 141 LEU A O 1
ATOM 1077 N N . ARG A 1 142 ? 1.198 9.211 2.262 1.00 95.50 142 ARG A N 1
ATOM 1078 C CA . ARG A 1 142 ? 0.450 9.901 3.327 1.00 95.50 142 ARG A CA 1
ATOM 1079 C C . ARG A 1 142 ? 0.814 9.396 4.723 1.00 95.50 142 ARG A C 1
ATOM 1081 O O . ARG A 1 142 ? 0.781 10.169 5.682 1.00 95.50 142 ARG A O 1
ATOM 1088 N N . LEU A 1 143 ? 1.105 8.108 4.853 1.00 95.88 143 LEU A N 1
ATOM 1089 C CA . LEU A 1 143 ? 1.527 7.497 6.105 1.00 95.88 143 LEU A CA 1
ATOM 1090 C C . LEU A 1 143 ? 3.021 7.682 6.379 1.00 95.88 143 LEU A C 1
ATOM 1092 O O . LEU A 1 143 ? 3.440 7.296 7.464 1.00 95.88 143 LEU A O 1
ATOM 1096 N N . GLU A 1 144 ? 3.796 8.300 5.483 1.00 95.31 144 GLU A N 1
ATOM 1097 C CA . GLU A 1 144 ? 5.256 8.456 5.594 1.00 95.31 144 GLU A CA 1
ATOM 1098 C C . GLU A 1 144 ? 5.987 7.102 5.659 1.00 95.31 144 GLU A C 1
ATOM 1100 O O . GLU A 1 144 ? 6.936 6.907 6.420 1.00 95.31 144 GLU A O 1
ATOM 1105 N N . VAL A 1 145 ? 5.513 6.121 4.891 1.00 93.19 145 VAL A N 1
ATOM 1106 C CA . VAL A 1 145 ? 6.229 4.860 4.681 1.00 93.19 145 VAL A CA 1
ATOM 1107 C C . VAL A 1 145 ? 7.361 5.132 3.696 1.00 93.19 145 VAL A C 1
ATOM 1109 O O . VAL A 1 145 ? 7.116 5.423 2.529 1.00 93.19 145 VAL A O 1
ATOM 1112 N N . MET A 1 146 ? 8.599 5.055 4.179 1.00 86.50 146 MET A N 1
ATOM 1113 C CA . MET A 1 146 ? 9.783 5.382 3.375 1.00 86.50 146 MET A CA 1
ATOM 1114 C C . MET A 1 146 ? 10.153 4.267 2.399 1.00 86.50 146 MET A C 1
ATOM 1116 O O . MET A 1 146 ? 10.496 4.544 1.258 1.00 86.50 146 MET A O 1
ATOM 1120 N N . LYS A 1 147 ? 10.040 3.011 2.841 1.00 85.31 147 LYS A N 1
ATOM 1121 C CA . LYS A 1 147 ? 10.355 1.825 2.044 1.00 85.31 147 LYS A CA 1
ATOM 1122 C C . LYS A 1 147 ? 9.361 0.703 2.308 1.00 85.31 147 LYS A C 1
ATOM 1124 O O . LYS A 1 147 ? 8.812 0.604 3.409 1.00 85.31 147 LYS A O 1
ATOM 1129 N N . ALA A 1 148 ? 9.162 -0.154 1.310 1.00 83.50 148 ALA A N 1
ATOM 1130 C CA . ALA A 1 148 ? 8.617 -1.482 1.568 1.00 83.50 148 ALA A CA 1
ATOM 1131 C C . ALA A 1 148 ? 9.618 -2.237 2.453 1.00 83.50 148 ALA A C 1
ATOM 1133 O O . ALA A 1 148 ? 10.829 -2.081 2.291 1.00 83.50 148 ALA A O 1
ATOM 1134 N N . ALA A 1 149 ? 9.127 -3.007 3.415 1.00 80.06 149 ALA A N 1
ATOM 1135 C CA . ALA A 1 149 ? 9.989 -3.673 4.378 1.00 80.06 149 ALA A CA 1
ATOM 1136 C C . ALA A 1 149 ? 9.645 -5.153 4.423 1.00 80.06 149 ALA A C 1
ATOM 1138 O O . ALA A 1 149 ? 8.479 -5.512 4.584 1.00 80.06 149 ALA A O 1
ATOM 1139 N N . GLU A 1 150 ? 10.671 -5.984 4.297 1.00 80.06 150 GLU A N 1
ATOM 1140 C CA . GLU A 1 150 ? 10.595 -7.369 4.737 1.00 80.06 150 GLU A CA 1
ATOM 1141 C C . GLU A 1 150 ? 10.438 -7.389 6.269 1.00 80.06 150 GLU A C 1
ATOM 1143 O O . GLU A 1 150 ? 10.920 -6.474 6.948 1.00 80.06 150 GLU A O 1
ATOM 1148 N N . PRO A 1 151 ? 9.749 -8.382 6.849 1.00 76.19 151 PRO A N 1
ATOM 1149 C CA . PRO A 1 151 ? 9.786 -8.594 8.289 1.00 76.19 151 PRO A CA 1
ATOM 1150 C C . PRO A 1 151 ? 11.231 -8.781 8.775 1.00 76.19 151 PRO A C 1
ATOM 1152 O O . PRO A 1 151 ? 11.920 -9.714 8.374 1.00 76.19 151 PRO A O 1
ATOM 1155 N N . ASP A 1 152 ? 11.693 -7.894 9.658 1.00 78.62 152 ASP A N 1
ATOM 1156 C CA . ASP A 1 152 ? 13.043 -7.983 10.216 1.00 78.62 152 ASP A CA 1
ATOM 1157 C C . ASP A 1 152 ? 13.143 -9.132 11.239 1.00 78.62 152 ASP A C 1
ATOM 1159 O O . ASP A 1 152 ? 12.687 -9.030 12.385 1.00 78.62 152 ASP A O 1
ATOM 1163 N N . GLY A 1 153 ? 13.828 -10.208 10.851 1.00 85.19 153 GLY A N 1
ATOM 1164 C CA . GLY A 1 153 ? 14.131 -11.347 11.719 1.00 85.19 153 GLY A CA 1
ATOM 1165 C C . GLY A 1 153 ? 12.938 -12.268 11.988 1.00 85.19 153 GLY A C 1
ATOM 1166 O O . GLY A 1 153 ? 11.923 -12.229 11.302 1.00 85.19 153 GLY A O 1
ATOM 1167 N N . GLU A 1 154 ? 13.081 -13.142 12.987 1.00 91.00 154 GLU A N 1
ATOM 1168 C CA . GLU A 1 154 ? 12.024 -14.091 13.347 1.00 91.00 154 GLU A CA 1
ATOM 1169 C C . GLU A 1 154 ? 10.817 -13.354 13.967 1.00 91.00 154 GLU A C 1
ATOM 1171 O O . GLU A 1 154 ? 11.009 -12.556 14.897 1.00 91.00 154 GLU A O 1
ATOM 1176 N N . PRO A 1 155 ? 9.586 -13.588 13.467 1.00 93.31 155 PRO A N 1
ATOM 1177 C CA . PRO A 1 155 ? 8.384 -13.009 14.050 1.00 93.31 155 PRO A CA 1
ATOM 1178 C C . PRO A 1 155 ? 8.166 -13.462 15.495 1.00 93.31 155 PRO A C 1
ATOM 1180 O O . PRO A 1 155 ? 8.434 -14.607 15.857 1.00 93.31 155 PRO A O 1
ATOM 1183 N N . SER A 1 156 ? 7.603 -12.574 16.313 1.00 95.12 156 SER A N 1
ATOM 1184 C CA . SER A 1 156 ? 7.136 -12.915 17.657 1.00 95.12 156 SER A CA 1
ATOM 1185 C C . SER A 1 156 ? 6.088 -14.027 17.602 1.00 95.12 156 SER A C 1
ATOM 1187 O O . SER A 1 156 ? 5.185 -14.016 16.761 1.00 95.12 156 SER A O 1
ATOM 1189 N N . GLY A 1 157 ? 6.178 -14.969 18.540 1.00 95.06 157 GLY A N 1
ATOM 1190 C CA . GLY A 1 157 ? 5.238 -16.082 18.623 1.00 95.06 157 GLY A CA 1
ATOM 1191 C C . GLY A 1 157 ? 3.814 -15.636 19.005 1.00 95.06 157 GLY A C 1
ATOM 1192 O O . GLY A 1 157 ? 3.635 -14.581 19.624 1.00 95.06 157 GLY A O 1
ATOM 1193 N N . PRO A 1 158 ? 2.779 -16.455 18.724 1.00 94.56 158 PRO A N 1
ATOM 1194 C CA . PRO A 1 158 ? 1.386 -16.110 19.025 1.00 94.56 158 PRO A CA 1
ATOM 1195 C C . PRO A 1 158 ? 1.126 -15.747 20.494 1.00 94.56 158 PRO A C 1
ATOM 1197 O O . PRO A 1 158 ? 0.349 -14.835 20.769 1.00 94.56 158 PRO A O 1
ATOM 1200 N N . GLU A 1 159 ? 1.791 -16.421 21.437 1.00 96.75 159 GLU A N 1
ATOM 1201 C CA . GLU A 1 159 ? 1.633 -16.165 22.877 1.00 96.75 159 GLU A CA 1
ATOM 1202 C C . GLU A 1 159 ? 2.217 -14.814 23.308 1.00 96.75 159 GLU A C 1
ATOM 1204 O O . GLU A 1 159 ? 1.633 -14.132 24.148 1.00 96.75 159 GLU A O 1
ATOM 1209 N N . GLU A 1 160 ? 3.331 -14.383 22.710 1.00 96.75 160 GLU A N 1
ATOM 1210 C CA . GLU A 1 160 ? 3.928 -13.071 22.991 1.00 96.75 160 GLU A CA 1
ATOM 1211 C C . GLU A 1 160 ? 3.013 -11.947 22.504 1.00 96.75 160 GLU A C 1
ATOM 1213 O O . GLU A 1 160 ? 2.720 -11.006 23.244 1.00 96.75 160 GLU A O 1
ATOM 1218 N N . ILE A 1 161 ? 2.501 -12.086 21.276 1.00 96.44 161 ILE A N 1
ATOM 1219 C CA . ILE A 1 161 ? 1.569 -11.130 20.671 1.00 96.44 161 ILE A CA 1
ATOM 1220 C C . ILE A 1 161 ? 0.278 -11.067 21.486 1.00 96.44 161 ILE A C 1
ATOM 1222 O O . ILE A 1 161 ? -0.198 -9.977 21.805 1.00 96.44 161 ILE A O 1
ATOM 1226 N N . LYS A 1 162 ? -0.272 -12.227 21.862 1.00 95.00 162 LYS A N 1
ATOM 1227 C CA . LYS A 1 162 ? -1.468 -12.314 22.699 1.00 95.00 162 LYS A CA 1
ATOM 1228 C C . LYS A 1 162 ? -1.241 -11.668 24.064 1.00 95.00 162 LYS A C 1
ATOM 1230 O O . LYS A 1 162 ? -2.075 -10.883 24.491 1.00 95.00 162 LYS A O 1
ATOM 1235 N N . SER A 1 163 ? -0.123 -11.954 24.728 1.00 97.44 163 SER A N 1
ATOM 1236 C CA . SER A 1 163 ? 0.214 -11.381 26.038 1.00 97.44 163 SER A CA 1
ATOM 1237 C C . SER A 1 163 ? 0.314 -9.851 25.993 1.00 97.44 163 SER A C 1
ATOM 1239 O O . SER A 1 163 ? -0.286 -9.148 26.816 1.00 97.44 163 SER A O 1
ATOM 1241 N N . ALA A 1 164 ? 1.006 -9.315 24.983 1.00 97.56 164 ALA A N 1
ATOM 1242 C CA . ALA A 1 164 ? 1.100 -7.874 24.774 1.00 97.56 164 ALA A CA 1
ATOM 1243 C C . ALA A 1 164 ? -0.281 -7.259 24.477 1.00 97.56 164 ALA A C 1
ATOM 1245 O O . ALA A 1 164 ? -0.629 -6.209 25.022 1.00 97.56 164 ALA A O 1
ATOM 1246 N N . PHE A 1 165 ? -1.098 -7.930 23.660 1.00 97.06 165 PHE A N 1
ATOM 1247 C CA . PHE A 1 165 ? -2.444 -7.471 23.318 1.00 97.06 165 PHE A CA 1
ATOM 1248 C C . PHE A 1 165 ? -3.409 -7.506 24.507 1.00 97.06 165 PHE A C 1
ATOM 1250 O O . PHE A 1 165 ? -4.136 -6.539 24.728 1.00 97.06 165 PHE A O 1
ATOM 1257 N N . ASP A 1 166 ? -3.388 -8.569 25.310 1.00 97.00 166 ASP A N 1
ATOM 1258 C CA . ASP A 1 166 ? -4.199 -8.683 26.523 1.00 97.00 166 ASP A CA 1
ATOM 1259 C C . ASP A 1 166 ? -3.868 -7.538 27.492 1.00 97.00 166 ASP A C 1
ATOM 1261 O O . ASP A 1 166 ? -4.772 -6.892 28.025 1.00 97.00 166 ASP A O 1
ATOM 1265 N N . THR A 1 167 ? -2.579 -7.219 27.649 1.00 97.88 167 THR A N 1
ATOM 1266 C CA . THR A 1 167 ? -2.119 -6.074 28.450 1.00 97.88 167 THR A CA 1
ATOM 1267 C C . THR A 1 167 ? -2.674 -4.755 27.906 1.00 97.88 167 THR A C 1
ATOM 1269 O O . THR A 1 167 ? -3.237 -3.964 28.668 1.00 97.88 167 THR A O 1
ATOM 1272 N N . LEU A 1 168 ? -2.598 -4.534 26.587 1.00 97.62 168 LEU A N 1
ATOM 1273 C CA . LEU A 1 168 ? -3.178 -3.353 25.945 1.00 97.62 168 LEU A CA 1
ATOM 1274 C C . LEU A 1 168 ? -4.682 -3.236 26.219 1.00 97.62 168 LEU A C 1
ATOM 1276 O O . LEU A 1 168 ? -5.146 -2.163 26.596 1.00 97.62 168 LEU A O 1
ATOM 1280 N N . VAL A 1 169 ? -5.448 -4.318 26.056 1.00 96.31 169 VAL A N 1
ATOM 1281 C CA . VAL A 1 169 ? -6.904 -4.311 26.267 1.00 96.31 169 VAL A CA 1
ATOM 1282 C C . VAL A 1 169 ? -7.252 -4.018 27.724 1.00 96.31 169 VAL A C 1
ATOM 1284 O O . VAL A 1 169 ? -8.137 -3.196 27.976 1.00 96.31 169 VAL A O 1
ATOM 1287 N N . ILE A 1 170 ? -6.560 -4.649 28.678 1.00 97.19 170 ILE A N 1
ATOM 1288 C CA . ILE A 1 170 ? -6.773 -4.435 30.118 1.00 97.19 170 ILE A CA 1
ATOM 1289 C C . ILE A 1 170 ? -6.592 -2.957 30.473 1.00 97.19 170 ILE A C 1
ATOM 1291 O O . ILE A 1 170 ? -7.429 -2.388 31.172 1.00 97.19 170 ILE A O 1
ATOM 1295 N N . VAL A 1 171 ? -5.538 -2.326 29.955 1.00 97.12 171 VAL A N 1
ATOM 1296 C CA . VAL A 1 171 ? -5.202 -0.935 30.276 1.00 97.12 171 VAL A CA 1
ATOM 1297 C C . VAL A 1 171 ? -6.047 0.075 29.488 1.00 97.12 171 VAL A C 1
ATOM 1299 O O . VAL A 1 171 ? -6.448 1.108 30.027 1.00 97.12 171 VAL A O 1
ATOM 1302 N N . ALA A 1 172 ? -6.368 -0.210 28.224 1.00 95.69 172 ALA A N 1
ATOM 1303 C CA . ALA A 1 172 ? -7.157 0.686 27.381 1.00 95.69 172 ALA A CA 1
ATOM 1304 C C . ALA A 1 172 ? -8.647 0.705 27.762 1.00 95.69 172 ALA A C 1
ATOM 1306 O O . ALA A 1 172 ? -9.285 1.757 27.674 1.00 95.69 172 ALA A O 1
ATOM 1307 N N . SER A 1 173 ? -9.209 -0.430 28.200 1.00 94.50 173 SER A N 1
ATOM 1308 C CA . SER A 1 173 ? -10.658 -0.585 28.415 1.00 94.50 173 SER A CA 1
ATOM 1309 C C . SER A 1 173 ? -11.270 0.441 29.384 1.00 94.50 173 SER A C 1
ATOM 1311 O O . SER A 1 173 ? -12.287 1.03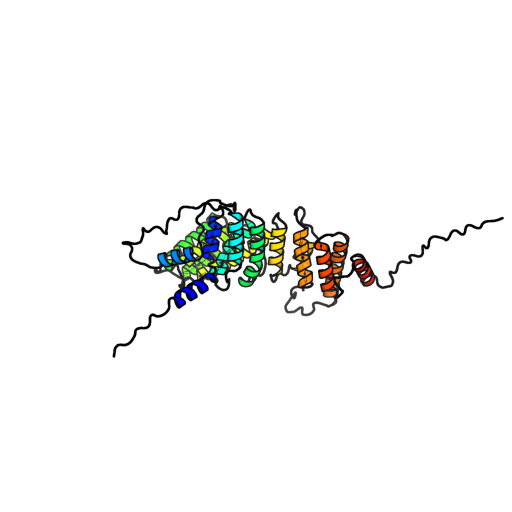6 29.017 1.00 94.50 173 SER A O 1
ATOM 1313 N N . PRO A 1 174 ? -10.693 0.722 30.574 1.00 94.12 174 PRO A N 1
ATOM 1314 C CA . PRO A 1 174 ? -11.229 1.747 31.474 1.00 94.12 174 PRO A CA 1
ATOM 1315 C C . PRO A 1 174 ? -11.272 3.133 30.814 1.00 94.12 174 PRO A C 1
ATOM 1317 O O . PRO A 1 174 ? -12.290 3.823 30.859 1.00 94.12 174 PRO A O 1
ATOM 1320 N N . ILE A 1 175 ? -10.207 3.519 30.103 1.00 94.56 175 ILE A N 1
ATOM 1321 C CA . ILE A 1 175 ? -10.098 4.828 29.436 1.00 94.56 175 ILE A CA 1
ATOM 1322 C C . ILE A 1 175 ? -11.142 4.951 28.314 1.00 94.56 175 ILE A C 1
ATOM 1324 O O . ILE A 1 175 ? -11.842 5.969 28.200 1.00 94.56 175 ILE A O 1
ATOM 1328 N N . VAL A 1 176 ? -11.289 3.892 27.511 1.00 92.12 176 VAL A N 1
ATOM 1329 C CA . VAL A 1 176 ? -12.299 3.781 26.448 1.00 92.12 176 VAL A CA 1
ATOM 1330 C C . VAL A 1 176 ? -13.705 3.964 27.025 1.00 92.12 176 VAL A C 1
ATOM 1332 O O . VAL A 1 176 ? -14.451 4.812 26.532 1.00 92.12 176 VAL A O 1
ATOM 1335 N N . ARG A 1 177 ? -14.020 3.306 28.147 1.00 91.62 177 ARG A N 1
ATOM 1336 C CA . ARG A 1 177 ? -15.310 3.425 28.857 1.00 91.62 177 ARG A CA 1
ATOM 1337 C C . ARG A 1 177 ? -15.514 4.753 29.591 1.00 91.62 177 ARG A C 1
ATOM 1339 O O . ARG A 1 177 ? -16.632 5.072 29.972 1.00 91.62 177 ARG A O 1
ATOM 1346 N N . GLY A 1 178 ? -14.469 5.572 29.730 1.00 89.50 178 GLY A N 1
ATOM 1347 C CA . GLY A 1 178 ? -14.536 6.850 30.452 1.00 89.50 178 GLY A CA 1
ATOM 1348 C C . GLY A 1 178 ? -14.384 6.711 31.966 1.00 89.50 178 GLY A C 1
ATOM 1349 O O . GLY A 1 178 ? -14.727 7.631 32.702 1.00 89.50 178 GLY A O 1
ATOM 1350 N N . GLU A 1 179 ? -13.866 5.575 32.416 1.00 91.69 179 GLU A N 1
ATOM 1351 C CA . GLU A 1 179 ? -13.474 5.314 33.794 1.00 91.69 179 GLU A CA 1
ATOM 1352 C C . GLU A 1 179 ? -12.051 5.842 34.057 1.00 91.69 179 GLU A C 1
ATOM 1354 O O . GLU A 1 179 ? -11.316 6.223 33.138 1.00 91.69 179 GLU A O 1
ATOM 1359 N N . SER A 1 180 ? -11.643 5.866 35.328 1.00 89.94 180 SER A N 1
ATOM 1360 C CA . SER A 1 180 ? -10.278 6.229 35.715 1.00 89.94 180 SER A CA 1
ATOM 1361 C C . SER A 1 180 ? -9.280 5.191 35.192 1.00 89.94 180 SER A C 1
ATOM 1363 O O . SER A 1 180 ? -9.294 4.044 35.631 1.00 89.94 180 SER A O 1
ATOM 1365 N N . GLY A 1 181 ? -8.389 5.603 34.290 1.00 92.00 181 GLY A N 1
ATOM 1366 C CA . GLY A 1 181 ? -7.284 4.785 33.788 1.00 92.00 181 GLY A CA 1
ATOM 1367 C C . GLY A 1 181 ? -5.989 5.589 33.676 1.00 92.00 181 GLY A C 1
ATOM 1368 O O . GLY A 1 181 ? -6.016 6.817 33.564 1.00 92.00 181 GLY A O 1
ATOM 1369 N N . SER A 1 182 ? -4.850 4.900 33.728 1.00 96.19 182 SER A N 1
ATOM 1370 C CA . SER A 1 182 ? -3.522 5.515 33.640 1.00 96.19 182 SER A CA 1
ATOM 1371 C C . SER A 1 182 ? -3.092 5.674 32.178 1.00 96.19 182 SER A C 1
ATOM 1373 O O . SER A 1 182 ? -2.930 4.698 31.449 1.00 96.19 182 SER A O 1
ATOM 1375 N N . VAL A 1 183 ? -2.881 6.920 31.738 1.00 95.75 183 VAL A N 1
ATOM 1376 C CA . VAL A 1 183 ? -2.348 7.218 30.391 1.00 95.75 183 VAL A CA 1
ATOM 1377 C C . VAL A 1 183 ? -0.891 6.762 30.252 1.00 95.75 183 VAL A C 1
ATOM 1379 O O . VAL A 1 183 ? -0.459 6.442 29.145 1.00 95.75 183 VAL A O 1
ATOM 1382 N N . LEU A 1 184 ? -0.139 6.728 31.359 1.00 96.94 184 LEU A N 1
ATOM 1383 C CA . LEU A 1 184 ? 1.232 6.220 31.373 1.00 96.94 184 LEU A CA 1
ATOM 1384 C C . LEU A 1 184 ? 1.243 4.718 31.083 1.00 96.94 184 LEU A C 1
ATOM 1386 O O . LEU A 1 184 ? 1.900 4.301 30.137 1.00 96.94 184 LEU A O 1
ATOM 1390 N N . ASP A 1 185 ? 0.425 3.945 31.797 1.00 97.69 185 ASP A N 1
ATOM 1391 C CA . ASP A 1 185 ? 0.307 2.499 31.592 1.00 97.69 185 ASP A CA 1
ATOM 1392 C C . ASP A 1 185 ? -0.167 2.205 30.158 1.00 97.69 185 ASP A C 1
ATOM 1394 O O . ASP A 1 185 ? 0.298 1.261 29.524 1.00 97.69 185 ASP A O 1
ATOM 1398 N N . LEU A 1 186 ? -1.078 3.026 29.605 1.00 98.06 186 LEU A N 1
ATOM 1399 C CA . LEU A 1 186 ? -1.531 2.868 28.218 1.00 98.06 186 LEU A CA 1
ATOM 1400 C C . LEU A 1 186 ? -0.380 3.084 27.232 1.00 98.06 186 LEU A C 1
ATOM 1402 O O . LEU A 1 186 ? -0.281 2.365 26.237 1.00 98.06 186 LEU A O 1
ATOM 1406 N N . ARG A 1 187 ? 0.477 4.077 27.489 1.00 98.25 187 ARG A N 1
ATOM 1407 C CA . ARG A 1 187 ? 1.670 4.323 26.677 1.00 98.25 187 ARG A CA 1
ATOM 1408 C C . ARG A 1 187 ? 2.624 3.135 26.746 1.00 98.25 187 ARG A C 1
ATOM 1410 O O . ARG A 1 187 ? 3.016 2.655 25.690 1.00 98.25 187 ARG A O 1
ATOM 1417 N N . GLU A 1 188 ? 2.919 2.632 27.940 1.00 98.12 188 GLU A N 1
ATOM 1418 C CA . GLU A 1 188 ? 3.786 1.463 28.134 1.00 98.12 188 GLU A CA 1
ATOM 1419 C C . GLU A 1 188 ? 3.222 0.216 27.437 1.00 98.12 188 GLU A C 1
ATOM 1421 O O . GLU A 1 188 ? 3.949 -0.497 26.748 1.00 98.12 188 GLU A O 1
ATOM 1426 N N . ALA A 1 189 ? 1.908 -0.016 27.516 1.00 98.19 189 ALA A N 1
ATOM 1427 C CA . ALA A 1 189 ? 1.263 -1.117 26.804 1.00 98.19 189 ALA A CA 1
ATOM 1428 C C . ALA A 1 189 ? 1.344 -0.953 25.273 1.00 98.19 189 ALA A C 1
ATOM 1430 O O . ALA A 1 189 ? 1.585 -1.924 24.553 1.00 98.19 189 ALA A O 1
ATOM 1431 N N . CYS A 1 190 ? 1.190 0.273 24.759 1.00 98.44 190 CYS A N 1
ATOM 1432 C CA . CYS A 1 190 ? 1.376 0.563 23.334 1.00 98.44 190 CYS A CA 1
ATOM 1433 C C . CYS A 1 190 ? 2.831 0.353 22.889 1.00 98.44 190 CYS A C 1
ATOM 1435 O O . CYS A 1 190 ? 3.067 -0.184 21.807 1.00 98.44 190 CYS A O 1
ATOM 1437 N N . GLU A 1 191 ? 3.802 0.748 23.713 1.00 97.81 191 GLU A N 1
ATOM 1438 C CA . GLU A 1 191 ? 5.229 0.500 23.482 1.00 97.81 191 GLU A CA 1
ATOM 1439 C C . GLU A 1 191 ? 5.543 -1.001 23.495 1.00 97.81 191 GLU A C 1
ATOM 1441 O O . GLU A 1 191 ? 6.280 -1.470 22.629 1.00 97.81 191 GLU A O 1
ATOM 1446 N N . GLY A 1 192 ? 4.908 -1.776 24.381 1.00 97.38 192 GLY A N 1
ATOM 1447 C CA . GLY A 1 192 ? 4.989 -3.238 24.400 1.00 97.38 192 GLY A CA 1
ATOM 1448 C C . GLY A 1 192 ? 4.521 -3.882 23.090 1.00 97.38 192 GLY A C 1
ATOM 1449 O O . GLY A 1 192 ? 5.211 -4.744 22.548 1.00 97.38 192 GLY A O 1
ATOM 1450 N N . ILE A 1 193 ? 3.408 -3.412 22.512 1.00 97.50 193 ILE A N 1
ATOM 1451 C CA . ILE A 1 193 ? 2.983 -3.835 21.162 1.00 97.50 193 ILE A CA 1
ATOM 1452 C C . ILE A 1 193 ? 3.977 -3.366 20.092 1.00 97.50 193 ILE A C 1
ATOM 1454 O O . ILE A 1 193 ? 4.240 -4.069 19.119 1.00 97.50 193 ILE A O 1
ATOM 1458 N N . GLY A 1 194 ? 4.540 -2.169 20.248 1.00 93.75 194 GLY A N 1
ATOM 1459 C CA . GLY A 1 194 ? 5.568 -1.655 19.348 1.00 93.75 194 GLY A CA 1
ATOM 1460 C C . GLY A 1 194 ? 6.839 -2.511 19.333 1.00 93.75 194 GLY A C 1
ATOM 1461 O O . GLY A 1 194 ? 7.474 -2.601 18.278 1.00 93.75 194 GLY A O 1
ATOM 1462 N N . ALA A 1 195 ? 7.174 -3.129 20.469 1.00 94.94 195 ALA A N 1
ATOM 1463 C CA . ALA A 1 195 ? 8.366 -3.944 20.681 1.00 94.94 195 ALA A CA 1
ATOM 1464 C C . ALA A 1 195 ? 8.238 -5.391 20.178 1.00 94.94 195 ALA A C 1
ATOM 1466 O O . ALA A 1 195 ? 9.259 -5.997 19.849 1.00 94.94 195 ALA A O 1
ATOM 1467 N N . VAL A 1 196 ? 7.020 -5.944 20.082 1.00 95.56 196 VAL A N 1
ATOM 1468 C CA . VAL A 1 196 ? 6.826 -7.242 19.416 1.00 95.56 196 VAL A CA 1
ATOM 1469 C C . VAL A 1 196 ? 7.091 -7.121 17.913 1.00 95.56 196 VAL A C 1
ATOM 1471 O O . VAL A 1 196 ? 6.938 -6.048 17.315 1.00 95.56 196 VAL A O 1
ATOM 1474 N N . ARG A 1 197 ? 7.474 -8.241 17.292 1.00 94.88 197 ARG A N 1
ATOM 1475 C CA . ARG A 1 197 ? 7.725 -8.353 15.847 1.00 94.88 197 ARG A CA 1
ATOM 1476 C C . ARG A 1 197 ? 6.587 -9.122 15.177 1.00 94.88 197 ARG A C 1
ATOM 1478 O O . ARG A 1 197 ? 6.753 -10.299 14.873 1.00 94.88 197 ARG A O 1
ATOM 1485 N N . PRO A 1 198 ? 5.397 -8.520 15.011 1.00 94.44 198 PRO A N 1
ATOM 1486 C CA . PRO A 1 198 ? 4.296 -9.203 14.358 1.00 94.44 198 PRO A CA 1
ATOM 1487 C C . PRO A 1 198 ? 4.625 -9.404 12.877 1.00 94.44 198 PRO A C 1
ATOM 1489 O O . PRO A 1 198 ? 5.164 -8.507 12.228 1.00 94.44 198 PRO A O 1
ATOM 1492 N N . ASP A 1 199 ? 4.237 -10.555 12.337 1.00 94.69 199 ASP A N 1
ATOM 1493 C CA . ASP A 1 199 ? 4.138 -10.741 10.891 1.00 94.69 199 ASP A CA 1
ATOM 1494 C C . ASP A 1 199 ? 3.001 -9.875 10.302 1.00 94.69 199 ASP A C 1
ATOM 1496 O O . ASP A 1 199 ? 2.331 -9.098 11.003 1.00 94.69 199 ASP A O 1
ATOM 1500 N N . ARG A 1 200 ? 2.752 -9.994 8.993 1.00 94.75 200 ARG A N 1
ATOM 1501 C CA . ARG A 1 200 ? 1.682 -9.241 8.324 1.00 94.75 200 ARG A CA 1
ATOM 1502 C C . ARG A 1 200 ? 0.303 -9.545 8.908 1.00 94.75 200 ARG A C 1
ATOM 1504 O O . ARG A 1 200 ? -0.454 -8.615 9.202 1.00 94.75 200 ARG A O 1
ATOM 1511 N N . ALA A 1 201 ? -0.030 -10.822 9.089 1.00 93.69 201 ALA A N 1
ATOM 1512 C CA . ALA A 1 201 ? -1.343 -11.246 9.568 1.00 93.69 201 ALA A CA 1
ATOM 1513 C C . ALA A 1 201 ? -1.624 -10.714 10.982 1.00 93.69 201 ALA A C 1
ATOM 1515 O O . ALA A 1 201 ? -2.675 -10.115 11.230 1.00 93.69 201 ALA A O 1
ATOM 1516 N N . ALA A 1 202 ? -0.665 -10.853 11.897 1.00 95.19 202 ALA A N 1
ATOM 1517 C CA . ALA A 1 202 ? -0.750 -10.314 13.243 1.00 95.19 202 ALA A CA 1
ATOM 1518 C C . ALA A 1 202 ? -0.792 -8.782 13.246 1.00 95.19 202 ALA A C 1
ATOM 1520 O O . ALA A 1 202 ? -1.572 -8.200 13.998 1.00 95.19 202 ALA A O 1
ATOM 1521 N N . THR A 1 203 ? -0.030 -8.113 12.375 1.00 96.69 203 THR A N 1
ATOM 1522 C CA . THR A 1 203 ? -0.080 -6.648 12.228 1.00 96.69 203 THR A CA 1
ATOM 1523 C C . THR A 1 203 ? -1.480 -6.174 11.844 1.00 96.69 203 THR A C 1
ATOM 1525 O O . THR A 1 203 ? -2.005 -5.247 12.463 1.00 96.69 203 THR A O 1
ATOM 1528 N N . LEU A 1 204 ? -2.117 -6.827 10.868 1.00 95.62 204 LEU A N 1
ATOM 1529 C CA . LEU A 1 204 ? -3.484 -6.510 10.446 1.00 95.62 204 LEU A CA 1
ATOM 1530 C C . LEU A 1 204 ? -4.505 -6.762 11.562 1.00 95.62 204 LEU A C 1
ATOM 1532 O O . LEU A 1 204 ? -5.410 -5.950 11.762 1.00 95.62 204 LEU A O 1
ATOM 1536 N N . LEU A 1 205 ? -4.355 -7.852 12.322 1.00 94.88 205 LEU A N 1
ATOM 1537 C CA . LEU A 1 205 ? -5.216 -8.150 13.469 1.00 94.88 205 LEU A CA 1
ATOM 1538 C C . LEU A 1 205 ? -5.064 -7.117 14.592 1.00 94.88 205 LEU A C 1
ATOM 1540 O O . LEU A 1 205 ? -6.073 -6.627 15.102 1.00 94.88 205 LEU A O 1
ATOM 1544 N N . LEU A 1 206 ? -3.831 -6.745 14.940 1.00 96.94 206 LEU A N 1
ATOM 1545 C CA . LEU A 1 206 ? -3.542 -5.710 15.934 1.00 96.94 206 LEU A CA 1
ATOM 1546 C C . LEU A 1 206 ? -4.078 -4.346 15.487 1.00 96.94 206 LEU A C 1
ATOM 1548 O O . LEU A 1 206 ? -4.707 -3.643 16.281 1.00 96.94 206 LEU A O 1
ATOM 1552 N N . LEU A 1 207 ? -3.888 -3.981 14.215 1.00 97.50 207 LEU A N 1
ATOM 1553 C CA . LEU A 1 207 ? -4.420 -2.745 13.638 1.00 97.50 207 LEU A CA 1
ATOM 1554 C C . LEU A 1 207 ? -5.947 -2.720 13.712 1.00 97.50 207 LEU A C 1
ATOM 1556 O O . LEU A 1 207 ? -6.527 -1.753 14.203 1.00 97.50 207 LEU A O 1
ATOM 1560 N N . LYS A 1 208 ? -6.601 -3.808 13.298 1.00 95.06 208 LYS A N 1
ATOM 1561 C CA . LYS A 1 208 ? -8.053 -3.967 13.383 1.00 95.06 208 LYS A CA 1
ATOM 1562 C C . LYS A 1 208 ? -8.559 -3.843 14.818 1.00 95.06 208 LYS A C 1
ATOM 1564 O O . LYS A 1 208 ? -9.540 -3.144 15.057 1.00 95.06 208 LYS A O 1
ATOM 1569 N N . ALA A 1 209 ? -7.911 -4.503 15.775 1.00 94.31 209 ALA A N 1
ATOM 1570 C CA . ALA A 1 209 ? -8.297 -4.423 17.179 1.00 94.31 209 ALA A CA 1
ATOM 1571 C C . ALA A 1 209 ? -8.112 -3.002 17.743 1.00 94.31 209 ALA A C 1
ATOM 1573 O O . ALA A 1 209 ? -8.980 -2.490 18.448 1.00 94.31 209 ALA A O 1
ATOM 1574 N N . THR A 1 210 ? -7.028 -2.330 17.356 1.00 96.12 210 THR A N 1
ATOM 1575 C CA . THR A 1 210 ? -6.749 -0.934 17.718 1.00 96.12 210 THR A CA 1
ATOM 1576 C C . THR A 1 210 ? -7.797 0.017 17.132 1.00 96.12 210 THR A C 1
ATOM 1578 O O . THR A 1 210 ? -8.267 0.917 17.828 1.00 96.12 210 THR A O 1
ATOM 1581 N N . ASN A 1 211 ? -8.224 -0.213 15.883 1.00 95.00 211 ASN A N 1
ATOM 1582 C CA . ASN A 1 211 ? -9.311 0.528 15.239 1.00 95.00 211 ASN A CA 1
ATOM 1583 C C . ASN A 1 211 ? -10.614 0.414 16.046 1.00 95.00 211 ASN A C 1
ATOM 1585 O O . ASN A 1 211 ? -11.269 1.429 16.265 1.00 95.00 211 ASN A O 1
ATOM 1589 N N . VAL A 1 212 ? -10.955 -0.786 16.537 1.00 92.50 212 VAL A N 1
ATOM 1590 C CA . VAL A 1 212 ? -12.154 -1.007 17.370 1.00 92.50 212 VAL A CA 1
ATOM 1591 C C . VAL A 1 212 ? -12.057 -0.252 18.699 1.00 92.50 212 VAL A C 1
ATOM 1593 O O . VAL A 1 212 ? -12.982 0.474 19.051 1.00 92.50 212 VAL A O 1
ATOM 1596 N N . LEU A 1 213 ? -10.928 -0.348 19.409 1.00 92.62 213 LEU A N 1
ATOM 1597 C CA . LEU A 1 213 ? -10.739 0.360 20.684 1.00 92.62 213 LEU A CA 1
ATOM 1598 C C . LEU A 1 213 ? -10.856 1.888 20.526 1.00 92.62 213 LEU A C 1
ATOM 1600 O O . LEU A 1 213 ? -11.465 2.563 21.357 1.00 92.62 213 LEU A O 1
ATOM 1604 N N . LEU A 1 214 ? -10.291 2.449 19.451 1.00 93.69 214 LEU A N 1
ATOM 1605 C CA . LEU A 1 214 ? -10.391 3.881 19.151 1.00 93.69 214 LEU A CA 1
ATOM 1606 C C . LEU A 1 214 ? -11.802 4.296 18.718 1.00 93.69 214 LEU A C 1
ATOM 1608 O O . LEU A 1 214 ? -12.240 5.396 19.058 1.00 93.69 214 LEU A O 1
ATOM 1612 N N . GLU A 1 215 ? -12.510 3.435 17.986 1.00 89.88 215 GLU A N 1
ATOM 1613 C CA . GLU A 1 215 ? -13.903 3.661 17.604 1.00 89.88 215 GLU A CA 1
ATOM 1614 C C . GLU A 1 215 ? -14.815 3.746 18.835 1.00 89.88 215 GLU A C 1
ATOM 1616 O O . GLU A 1 215 ? -15.625 4.670 18.922 1.00 89.88 215 GLU A O 1
ATOM 1621 N N . GLU A 1 216 ? -14.640 2.847 19.807 1.00 87.56 216 GLU A N 1
ATOM 1622 C CA . GLU A 1 216 ? -15.391 2.850 21.069 1.00 87.56 216 GLU A CA 1
ATOM 1623 C C . GLU A 1 216 ? -15.017 4.035 21.972 1.00 87.56 216 GLU A C 1
ATOM 1625 O O . GLU A 1 216 ? -15.872 4.630 22.627 1.00 87.56 216 GLU A O 1
ATOM 1630 N N . GLY A 1 217 ? -13.733 4.402 22.010 1.00 82.69 217 GLY A N 1
ATOM 1631 C CA . GLY A 1 217 ? -13.222 5.436 22.910 1.00 82.69 217 GLY A CA 1
ATOM 1632 C C . GLY A 1 217 ? -13.456 6.878 22.443 1.00 82.69 217 GLY A C 1
ATOM 1633 O O . GLY A 1 217 ? -13.366 7.813 23.247 1.00 82.69 217 GLY A O 1
ATOM 1634 N N . GLY A 1 218 ? -13.758 7.079 21.158 1.00 81.88 218 GLY A N 1
ATOM 1635 C CA . GLY A 1 218 ? -14.033 8.386 20.564 1.00 81.88 218 GLY A CA 1
ATOM 1636 C C . GLY A 1 218 ? -12.815 9.323 20.501 1.00 81.88 218 GLY A C 1
ATOM 1637 O O . GLY A 1 218 ? -11.660 8.912 20.367 1.00 81.88 218 GLY A O 1
ATOM 1638 N N . SER A 1 219 ? -13.056 10.636 20.580 1.00 79.12 219 SER A N 1
ATOM 1639 C CA . SER A 1 219 ? -12.029 11.678 20.394 1.00 79.12 219 SER A CA 1
ATOM 1640 C C . SER A 1 219 ? -11.274 12.067 21.675 1.00 79.12 219 SER A C 1
ATOM 1642 O O . SER A 1 219 ? -10.737 13.169 21.764 1.00 79.12 219 SER A O 1
ATOM 1644 N N . LYS A 1 220 ? -11.239 11.199 22.693 1.00 84.88 220 LYS A N 1
ATOM 1645 C CA . LYS A 1 220 ? -10.570 11.481 23.976 1.00 84.88 220 LYS A CA 1
ATOM 1646 C C . LYS A 1 220 ? -9.060 11.652 23.776 1.00 84.88 220 LYS A C 1
ATOM 1648 O O . LYS A 1 220 ? -8.431 10.809 23.136 1.00 84.88 220 LYS A O 1
ATOM 1653 N N . THR A 1 221 ? -8.465 12.696 24.352 1.00 90.88 221 THR A N 1
ATOM 1654 C CA . THR A 1 221 ? -7.006 12.949 24.314 1.00 90.88 221 THR A CA 1
ATOM 1655 C C . THR A 1 221 ? -6.210 11.877 25.058 1.00 90.88 221 THR A C 1
ATOM 1657 O O . THR A 1 221 ? -5.120 11.508 24.647 1.00 90.88 221 THR A O 1
ATOM 1660 N N . ALA A 1 222 ? -6.794 11.274 26.097 1.00 92.81 222 ALA A N 1
ATOM 1661 C CA . ALA A 1 222 ? -6.192 10.154 26.825 1.00 92.81 222 ALA A CA 1
ATOM 1662 C C . ALA A 1 222 ? -5.839 8.942 25.930 1.00 92.81 222 ALA A C 1
ATOM 1664 O O . ALA A 1 222 ? -5.022 8.119 26.326 1.00 92.81 222 ALA A O 1
ATOM 1665 N N . LEU A 1 223 ? -6.423 8.843 24.727 1.00 95.62 223 LEU A N 1
ATOM 1666 C CA . LEU A 1 223 ? -6.165 7.782 23.746 1.00 95.62 223 LEU A CA 1
ATOM 1667 C C . LEU A 1 223 ? -5.087 8.146 22.709 1.00 95.62 223 LEU A C 1
ATOM 1669 O O . LEU A 1 223 ? -4.883 7.395 21.757 1.00 95.62 223 LEU A O 1
ATOM 1673 N N . ASP A 1 224 ? -4.385 9.271 22.861 1.00 96.50 224 ASP A N 1
ATOM 1674 C CA . ASP A 1 224 ? -3.300 9.663 21.951 1.00 96.50 224 ASP A CA 1
ATOM 1675 C C . ASP A 1 224 ? -2.200 8.594 21.799 1.00 96.50 224 ASP A C 1
ATOM 1677 O O . ASP A 1 224 ? -1.791 8.355 20.659 1.00 96.50 224 ASP A O 1
ATOM 1681 N N . PRO A 1 225 ? -1.763 7.873 22.859 1.00 97.69 225 PRO A N 1
ATOM 1682 C CA . PRO A 1 225 ? -0.825 6.760 22.690 1.00 97.69 225 PRO A CA 1
ATOM 1683 C C . PRO A 1 225 ? -1.358 5.669 21.751 1.00 97.69 225 PRO A C 1
ATOM 1685 O O . PRO A 1 225 ? -0.632 5.183 20.885 1.00 97.69 225 PRO A O 1
ATOM 1688 N N . LEU A 1 226 ? -2.653 5.353 21.850 1.00 97.19 226 LEU A N 1
ATOM 1689 C CA . LEU A 1 226 ? -3.311 4.348 21.017 1.00 97.19 226 LEU A CA 1
ATOM 1690 C C . LEU A 1 226 ? -3.423 4.801 19.549 1.00 97.19 226 LEU A C 1
ATOM 1692 O O . LEU A 1 226 ? -3.263 3.987 18.643 1.00 97.19 226 LEU A O 1
ATOM 1696 N N . ARG A 1 227 ? -3.617 6.105 19.288 1.00 96.88 227 ARG A N 1
ATOM 1697 C CA . ARG A 1 227 ? -3.540 6.682 17.926 1.00 96.88 227 ARG A CA 1
ATOM 1698 C C . ARG A 1 227 ? -2.121 6.616 17.357 1.00 96.88 227 ARG A C 1
ATOM 1700 O O . ARG A 1 227 ? -1.942 6.327 16.175 1.00 96.88 227 ARG A O 1
ATOM 1707 N N . GLY A 1 228 ? -1.112 6.851 18.197 1.00 97.31 228 GLY A N 1
ATOM 1708 C CA . GLY A 1 228 ? 0.294 6.662 17.835 1.00 97.31 228 GLY A CA 1
ATOM 1709 C C . GLY A 1 228 ? 0.582 5.217 17.419 1.00 97.31 228 GLY A C 1
ATOM 1710 O O . GLY A 1 228 ? 1.152 4.986 16.349 1.00 97.31 228 GLY A O 1
ATOM 1711 N N . LEU A 1 229 ? 0.105 4.250 18.210 1.00 97.88 229 LEU A N 1
ATOM 1712 C CA . LEU A 1 229 ? 0.194 2.826 17.888 1.00 97.88 229 LEU A CA 1
ATOM 1713 C C . LEU A 1 229 ? -0.539 2.486 16.581 1.00 97.88 229 LEU A C 1
ATOM 1715 O O . LEU A 1 229 ? 0.045 1.838 15.715 1.00 97.88 229 LEU A O 1
ATOM 1719 N N . GLN A 1 230 ? -1.774 2.965 16.398 1.00 97.94 230 GLN A N 1
ATOM 1720 C CA . GLN A 1 230 ? -2.560 2.771 15.173 1.00 97.94 230 GLN A CA 1
ATOM 1721 C C . GLN A 1 230 ? -1.785 3.215 13.928 1.00 97.94 230 GLN A C 1
ATOM 1723 O O . GLN A 1 230 ? -1.701 2.470 12.954 1.00 97.94 230 GLN A O 1
ATOM 1728 N N . ARG A 1 231 ? -1.186 4.412 13.963 1.00 97.69 231 ARG A N 1
ATOM 1729 C CA . ARG A 1 231 ? -0.399 4.944 12.843 1.00 97.69 231 ARG A CA 1
ATOM 1730 C C . ARG A 1 231 ? 0.836 4.085 12.565 1.00 97.69 231 ARG A C 1
ATOM 1732 O O . ARG A 1 231 ? 1.136 3.819 11.405 1.00 97.69 231 ARG A O 1
ATOM 1739 N N . SER A 1 232 ? 1.524 3.627 13.611 1.00 97.00 232 SER A N 1
ATOM 1740 C CA . SER A 1 232 ? 2.675 2.721 13.490 1.00 97.00 232 SER A CA 1
ATOM 1741 C C . SER A 1 232 ? 2.286 1.381 12.852 1.00 97.00 232 SER A C 1
ATOM 1743 O O . SER A 1 232 ? 2.910 0.951 11.882 1.00 97.00 232 SER A O 1
ATOM 1745 N N . LEU A 1 233 ? 1.203 0.755 13.323 1.00 97.38 233 LEU A N 1
ATOM 1746 C CA . LEU A 1 233 ? 0.683 -0.496 12.765 1.00 97.38 233 LEU A CA 1
ATOM 1747 C C . LEU A 1 233 ? 0.194 -0.322 11.321 1.00 97.38 233 LEU A C 1
ATOM 1749 O O . LEU A 1 233 ? 0.452 -1.186 10.490 1.00 97.38 233 LEU A O 1
ATOM 1753 N N . ALA A 1 234 ? -0.447 0.803 10.992 1.00 97.94 234 ALA A N 1
ATOM 1754 C CA . ALA A 1 234 ? -0.858 1.124 9.626 1.00 97.94 234 ALA A CA 1
ATOM 1755 C C . ALA A 1 234 ? 0.346 1.244 8.676 1.00 97.94 234 ALA A C 1
ATOM 1757 O O . ALA A 1 234 ? 0.317 0.678 7.586 1.00 97.94 234 ALA A O 1
ATOM 1758 N N . ARG A 1 235 ? 1.427 1.915 9.104 1.00 97.50 235 ARG A N 1
ATOM 1759 C CA . ARG A 1 235 ? 2.689 1.982 8.343 1.00 97.50 235 ARG A CA 1
ATOM 1760 C C . ARG A 1 235 ? 3.261 0.591 8.082 1.00 97.50 235 ARG A C 1
ATOM 1762 O O . ARG A 1 235 ? 3.572 0.280 6.938 1.00 97.50 235 ARG A O 1
ATOM 1769 N N . ARG A 1 236 ? 3.356 -0.248 9.123 1.00 96.38 236 ARG A N 1
ATOM 1770 C CA . ARG A 1 236 ? 3.858 -1.630 9.004 1.00 96.38 236 ARG A CA 1
ATOM 1771 C C . ARG A 1 236 ? 2.986 -2.469 8.069 1.00 96.38 236 ARG A C 1
ATOM 1773 O O . ARG A 1 236 ? 3.517 -3.124 7.183 1.00 96.38 236 ARG A O 1
ATOM 1780 N N . ALA A 1 237 ? 1.661 -2.397 8.212 1.00 97.00 237 ALA A N 1
ATOM 1781 C CA . ALA A 1 237 ? 0.722 -3.132 7.365 1.00 97.00 237 ALA A CA 1
ATOM 1782 C C . ALA A 1 237 ? 0.887 -2.776 5.879 1.00 97.00 237 ALA A C 1
ATOM 1784 O O . ALA A 1 237 ? 0.925 -3.668 5.036 1.00 97.00 237 ALA A O 1
ATOM 1785 N N . VAL A 1 238 ? 1.027 -1.483 5.563 1.00 97.69 238 VAL A N 1
ATOM 1786 C CA . VAL A 1 238 ? 1.268 -1.018 4.190 1.00 97.69 238 VAL A CA 1
ATOM 1787 C C . VAL A 1 238 ? 2.644 -1.451 3.687 1.00 97.69 238 VAL A C 1
ATOM 1789 O O . VAL A 1 238 ? 2.740 -1.929 2.561 1.00 97.69 238 VAL A O 1
ATOM 1792 N N . ALA A 1 239 ? 3.693 -1.334 4.505 1.00 95.94 239 ALA A N 1
ATOM 1793 C CA . ALA A 1 239 ? 5.045 -1.742 4.126 1.00 95.94 239 ALA A CA 1
ATOM 1794 C C . ALA A 1 239 ? 5.137 -3.246 3.814 1.00 95.94 239 ALA A C 1
ATOM 1796 O O . ALA A 1 239 ? 5.709 -3.605 2.786 1.00 95.94 239 ALA A O 1
ATOM 1797 N N . PHE A 1 240 ? 4.526 -4.102 4.644 1.00 96.19 240 PHE A N 1
ATOM 1798 C CA . PHE A 1 240 ? 4.460 -5.548 4.404 1.00 96.19 240 PHE A CA 1
ATOM 1799 C C . PHE A 1 240 ? 3.639 -5.887 3.167 1.00 96.19 240 PHE A C 1
ATOM 1801 O O . PHE A 1 240 ? 4.087 -6.667 2.333 1.00 96.19 240 PHE A O 1
ATOM 1808 N N . ALA A 1 241 ? 2.467 -5.269 3.005 1.00 96.94 241 ALA A N 1
ATOM 1809 C CA . ALA A 1 241 ? 1.647 -5.510 1.827 1.00 96.94 241 ALA A CA 1
ATOM 1810 C C . ALA A 1 241 ? 2.387 -5.114 0.540 1.00 96.94 241 ALA A C 1
ATOM 1812 O O . ALA A 1 241 ? 2.389 -5.890 -0.404 1.00 96.94 241 ALA A O 1
ATOM 1813 N N . LEU A 1 242 ? 3.066 -3.959 0.511 1.00 96.06 242 LEU A N 1
ATOM 1814 C CA . LEU A 1 242 ? 3.869 -3.521 -0.639 1.00 96.06 242 LEU A CA 1
ATOM 1815 C C . LEU A 1 242 ? 5.069 -4.429 -0.931 1.00 96.06 242 LEU A C 1
ATOM 1817 O O . LEU A 1 242 ? 5.471 -4.538 -2.088 1.00 96.06 242 LEU A O 1
ATOM 1821 N N . TYR A 1 243 ? 5.649 -5.049 0.096 1.00 94.25 243 TYR A N 1
ATOM 1822 C CA . TYR A 1 243 ? 6.697 -6.046 -0.082 1.00 94.25 243 TYR A CA 1
ATOM 1823 C C . TYR A 1 243 ? 6.123 -7.319 -0.722 1.00 94.25 243 TYR A C 1
ATOM 1825 O O . TYR A 1 243 ? 6.557 -7.699 -1.805 1.00 94.25 243 TYR A O 1
ATOM 1833 N N . GLU A 1 244 ? 5.087 -7.911 -0.119 1.00 95.12 244 GLU A N 1
ATOM 1834 C CA . GLU A 1 244 ? 4.518 -9.197 -0.549 1.00 95.12 244 GLU A CA 1
ATOM 1835 C C . GLU A 1 244 ? 3.875 -9.149 -1.947 1.00 95.12 244 GLU A C 1
ATOM 1837 O O . GLU A 1 244 ? 4.026 -10.092 -2.719 1.00 95.12 244 GLU A O 1
ATOM 1842 N N . VAL A 1 245 ? 3.202 -8.052 -2.326 1.00 95.06 245 VAL A N 1
ATOM 1843 C CA . VAL A 1 245 ? 2.544 -7.953 -3.650 1.00 95.06 245 VAL A CA 1
ATOM 1844 C C . VAL A 1 245 ? 3.514 -8.014 -4.824 1.00 95.06 245 VAL A C 1
ATOM 1846 O O . VAL A 1 245 ? 3.094 -8.338 -5.931 1.00 95.06 245 VAL A O 1
ATOM 1849 N N . MET A 1 246 ? 4.796 -7.699 -4.616 1.00 92.06 246 MET A N 1
ATOM 1850 C CA . MET A 1 246 ? 5.795 -7.806 -5.681 1.00 92.06 246 MET A CA 1
ATOM 1851 C C . MET A 1 246 ? 5.955 -9.255 -6.145 1.00 92.06 246 MET A C 1
ATOM 1853 O O . MET A 1 246 ? 6.196 -9.494 -7.329 1.00 92.06 246 MET A O 1
ATOM 1857 N N . ASP A 1 247 ? 5.777 -10.209 -5.235 1.00 91.56 247 ASP A N 1
ATOM 1858 C CA . ASP A 1 247 ? 5.947 -11.638 -5.490 1.00 91.56 247 ASP A CA 1
ATOM 1859 C C . ASP A 1 247 ? 4.614 -12.339 -5.818 1.00 91.56 247 ASP A C 1
ATOM 1861 O O . ASP A 1 247 ? 4.539 -13.569 -5.837 1.00 91.56 247 ASP A O 1
ATOM 1865 N N . ASP A 1 248 ? 3.552 -11.574 -6.115 1.00 93.69 248 ASP A N 1
ATOM 1866 C CA . ASP A 1 248 ? 2.270 -12.127 -6.564 1.00 93.69 248 ASP A CA 1
ATOM 1867 C C . ASP A 1 248 ? 2.426 -12.866 -7.902 1.00 93.69 248 ASP A C 1
ATOM 1869 O O . ASP A 1 248 ? 3.094 -12.408 -8.831 1.00 93.69 248 ASP A O 1
ATOM 1873 N N . ALA A 1 249 ? 1.758 -14.014 -8.022 1.00 92.06 249 ALA A N 1
ATOM 1874 C CA . ALA A 1 249 ? 1.796 -14.833 -9.229 1.00 92.06 249 ALA A CA 1
ATOM 1875 C C . ALA A 1 249 ? 1.102 -14.171 -10.442 1.00 92.06 249 ALA A C 1
ATOM 1877 O O . ALA A 1 249 ? 1.448 -14.478 -11.588 1.00 92.06 249 ALA A O 1
ATOM 1878 N N . ASP A 1 250 ? 0.125 -13.279 -10.224 1.00 93.31 250 ASP A N 1
ATOM 1879 C CA . ASP A 1 250 ? -0.486 -12.467 -11.282 1.00 93.31 250 ASP A CA 1
ATOM 1880 C C . ASP A 1 250 ? 0.351 -11.197 -11.492 1.00 93.31 250 ASP A C 1
ATOM 1882 O O . ASP A 1 250 ? 0.359 -10.280 -10.669 1.00 93.31 250 ASP A O 1
ATOM 1886 N N . GLY A 1 251 ? 1.041 -11.116 -12.632 1.00 92.25 251 GLY A N 1
ATOM 1887 C CA . GLY A 1 251 ? 1.942 -9.996 -12.916 1.00 92.25 251 GLY A CA 1
ATOM 1888 C C . GLY A 1 251 ? 1.263 -8.628 -12.993 1.00 92.25 251 GLY A C 1
ATOM 1889 O O . GLY A 1 251 ? 1.965 -7.631 -12.866 1.00 92.25 251 GLY A O 1
ATOM 1890 N N . ARG A 1 252 ? -0.071 -8.531 -13.128 1.00 94.62 252 ARG A N 1
ATOM 1891 C CA . ARG A 1 252 ? -0.770 -7.237 -12.994 1.00 94.62 252 ARG A CA 1
ATOM 1892 C C . ARG A 1 252 ? -0.781 -6.750 -11.553 1.00 94.62 252 ARG A C 1
ATOM 1894 O O . ARG A 1 252 ? -0.628 -5.557 -11.309 1.00 94.62 252 ARG A O 1
ATOM 1901 N N . VAL A 1 253 ? -0.930 -7.668 -10.600 1.00 96.38 253 VAL A N 1
ATOM 1902 C CA . VAL A 1 253 ? -0.860 -7.345 -9.171 1.00 96.38 253 VAL A CA 1
ATOM 1903 C C . VAL A 1 253 ? 0.561 -6.923 -8.815 1.00 96.38 253 VAL A C 1
ATOM 1905 O O . VAL A 1 253 ? 0.738 -5.854 -8.232 1.00 96.38 253 VAL A O 1
ATOM 1908 N N . ALA A 1 254 ? 1.563 -7.684 -9.267 1.00 94.81 254 ALA A N 1
ATOM 1909 C CA . ALA A 1 254 ? 2.969 -7.319 -9.100 1.00 94.81 254 ALA A CA 1
ATOM 1910 C C . ALA A 1 254 ? 3.306 -5.967 -9.755 1.00 94.81 254 ALA A C 1
ATOM 1912 O O . ALA A 1 254 ? 3.987 -5.146 -9.145 1.00 94.81 254 ALA A O 1
ATOM 1913 N N . ALA A 1 255 ? 2.775 -5.682 -10.950 1.00 95.38 255 ALA A N 1
ATOM 1914 C CA . ALA A 1 255 ? 2.906 -4.379 -11.604 1.00 95.38 255 ALA A CA 1
ATOM 1915 C C . ALA A 1 255 ? 2.257 -3.248 -10.789 1.00 95.38 255 ALA A C 1
ATOM 1917 O O . ALA A 1 255 ? 2.862 -2.194 -10.614 1.00 95.38 255 ALA A O 1
ATOM 1918 N N . GLY A 1 256 ? 1.070 -3.470 -10.215 1.00 96.44 256 GLY A N 1
ATOM 1919 C CA . GLY A 1 256 ? 0.444 -2.522 -9.290 1.00 96.44 256 GLY A CA 1
ATOM 1920 C C . GLY A 1 256 ? 1.276 -2.281 -8.024 1.00 96.44 256 GLY A C 1
ATOM 1921 O O . GLY A 1 256 ? 1.385 -1.145 -7.560 1.00 96.44 256 GLY A O 1
ATOM 1922 N N . GLY A 1 257 ? 1.910 -3.333 -7.502 1.00 95.56 257 GLY A N 1
ATOM 1923 C CA . GLY A 1 257 ? 2.886 -3.261 -6.416 1.00 95.56 257 GLY A CA 1
ATOM 1924 C C . GLY A 1 257 ? 4.112 -2.425 -6.778 1.00 95.56 257 GLY A C 1
ATOM 1925 O O . GLY A 1 257 ? 4.477 -1.515 -6.031 1.00 95.56 257 GLY A O 1
ATOM 1926 N N . LEU A 1 258 ? 4.696 -2.673 -7.954 1.00 95.19 258 LEU A N 1
ATOM 1927 C CA . LEU A 1 258 ? 5.829 -1.915 -8.480 1.00 95.19 258 LEU A CA 1
ATOM 1928 C C . LEU A 1 258 ? 5.468 -0.437 -8.622 1.00 95.19 258 LEU A C 1
ATOM 1930 O O . LEU A 1 258 ? 6.183 0.410 -8.093 1.00 95.19 258 LEU A O 1
ATOM 1934 N N . ALA A 1 259 ? 4.336 -0.128 -9.259 1.00 95.88 259 ALA A N 1
ATOM 1935 C CA . ALA A 1 259 ? 3.841 1.236 -9.420 1.00 95.88 259 ALA A CA 1
ATOM 1936 C C . ALA A 1 259 ? 3.789 1.981 -8.079 1.00 95.88 259 ALA A C 1
ATOM 1938 O O . ALA A 1 259 ? 4.276 3.105 -7.963 1.00 95.88 259 ALA A O 1
ATOM 1939 N N . SER A 1 260 ? 3.249 1.328 -7.048 1.00 96.06 260 SER A N 1
ATOM 1940 C CA . SER A 1 260 ? 3.163 1.883 -5.699 1.00 96.06 260 SER A CA 1
ATOM 1941 C C . SER A 1 260 ? 4.520 2.051 -5.023 1.00 96.06 260 SER A C 1
ATOM 1943 O O . SER A 1 260 ? 4.748 3.075 -4.381 1.00 96.06 260 SER A O 1
ATOM 1945 N N . ARG A 1 261 ? 5.433 1.085 -5.170 1.00 94.56 261 ARG A N 1
ATOM 1946 C CA . ARG A 1 261 ? 6.787 1.170 -4.604 1.00 94.56 261 ARG A CA 1
ATOM 1947 C C . ARG A 1 261 ? 7.627 2.261 -5.261 1.00 94.56 261 ARG A C 1
ATOM 1949 O O . ARG A 1 261 ? 8.350 2.959 -4.562 1.00 94.56 261 ARG A O 1
ATOM 1956 N N . LEU A 1 262 ? 7.489 2.469 -6.571 1.00 93.56 262 LEU A N 1
ATOM 1957 C CA . LEU A 1 262 ? 8.212 3.519 -7.297 1.00 93.56 262 LEU A CA 1
ATOM 1958 C C . LEU A 1 262 ? 7.842 4.937 -6.827 1.00 93.56 262 LEU A C 1
ATOM 1960 O O . LEU A 1 262 ? 8.642 5.857 -7.005 1.00 93.56 262 LEU A O 1
ATOM 1964 N N . LEU A 1 263 ? 6.668 5.121 -6.207 1.00 91.94 263 LEU A N 1
ATOM 1965 C CA . LEU A 1 263 ? 6.281 6.388 -5.577 1.00 91.94 263 LEU A CA 1
ATOM 1966 C C . LEU A 1 263 ? 7.061 6.679 -4.292 1.00 91.94 263 LEU A C 1
ATOM 1968 O O . LEU A 1 263 ? 7.194 7.845 -3.925 1.00 91.94 263 LEU A O 1
ATOM 1972 N N . LEU A 1 264 ? 7.557 5.652 -3.600 1.00 89.81 264 LEU A N 1
ATOM 1973 C CA . LEU A 1 264 ? 8.264 5.819 -2.335 1.00 89.81 264 LEU A CA 1
ATOM 1974 C C . LEU A 1 264 ? 9.642 6.447 -2.559 1.00 89.81 264 LEU A C 1
ATOM 1976 O O . LEU A 1 264 ? 10.215 6.363 -3.650 1.00 89.81 264 LEU A O 1
ATOM 1980 N N . VAL A 1 265 ? 10.176 7.089 -1.518 1.00 69.44 265 VAL A N 1
ATOM 1981 C CA . VAL A 1 265 ? 11.552 7.606 -1.495 1.00 69.44 265 VAL A CA 1
ATOM 1982 C C . VAL A 1 265 ? 12.474 6.427 -1.199 1.00 69.44 265 VAL A C 1
ATOM 1984 O O . VAL A 1 265 ? 12.973 6.273 -0.090 1.00 69.44 265 VAL A O 1
ATOM 1987 N N . ASP A 1 266 ? 12.594 5.547 -2.187 1.00 64.56 266 ASP A N 1
ATOM 1988 C CA . ASP A 1 266 ? 13.334 4.298 -2.074 1.00 64.56 266 ASP A CA 1
ATOM 1989 C C . ASP A 1 266 ? 14.727 4.469 -2.695 1.00 64.56 266 ASP A C 1
ATOM 1991 O O . ASP A 1 266 ? 14.849 4.879 -3.856 1.00 64.56 266 ASP A O 1
ATOM 1995 N N . GLU A 1 267 ? 15.768 4.156 -1.921 1.00 70.69 267 GLU A N 1
ATOM 1996 C CA . GLU A 1 267 ? 17.156 4.077 -2.397 1.00 70.69 267 GLU A CA 1
ATOM 1997 C C . GLU A 1 267 ? 17.294 2.977 -3.468 1.00 70.69 267 GLU A C 1
ATOM 1999 O O . GLU A 1 267 ? 18.138 3.067 -4.357 1.00 70.69 267 GLU A O 1
ATOM 2004 N N . ASP A 1 268 ? 16.370 2.009 -3.467 1.00 82.25 268 ASP A N 1
ATOM 2005 C CA . ASP A 1 268 ? 16.365 0.857 -4.365 1.00 82.25 268 ASP A CA 1
ATOM 2006 C C . ASP A 1 268 ? 15.586 1.092 -5.673 1.00 82.25 268 ASP A C 1
ATOM 2008 O O . ASP A 1 268 ? 15.348 0.148 -6.432 1.00 82.25 268 ASP A O 1
ATOM 2012 N N . ARG A 1 269 ? 15.158 2.327 -5.987 1.00 89.50 269 ARG A N 1
ATOM 2013 C CA . ARG A 1 269 ? 14.300 2.582 -7.166 1.00 89.50 269 ARG A CA 1
ATOM 2014 C C . ARG A 1 269 ? 14.936 2.113 -8.477 1.00 89.50 269 ARG A C 1
ATOM 2016 O O . ARG A 1 269 ? 14.244 1.544 -9.322 1.00 89.50 269 ARG A O 1
ATOM 2023 N N . GLU A 1 270 ? 16.238 2.331 -8.651 1.00 89.88 270 GLU A N 1
ATOM 2024 C CA . GLU A 1 270 ? 16.961 1.829 -9.822 1.00 89.88 270 GLU A CA 1
ATOM 2025 C C . GLU A 1 270 ? 16.954 0.300 -9.871 1.00 89.88 270 GLU A C 1
ATOM 2027 O O . GLU A 1 270 ? 16.596 -0.269 -10.902 1.00 89.88 270 GLU A O 1
ATOM 2032 N N . ALA A 1 271 ? 17.277 -0.360 -8.757 1.00 89.25 271 ALA A N 1
ATOM 2033 C CA . ALA A 1 271 ? 17.284 -1.815 -8.667 1.00 89.25 271 ALA A CA 1
ATOM 2034 C C . ALA A 1 271 ? 15.897 -2.412 -8.961 1.00 89.25 271 ALA A C 1
ATOM 2036 O O . ALA A 1 271 ? 15.797 -3.409 -9.673 1.00 89.25 271 ALA A O 1
ATOM 2037 N N . LEU A 1 272 ? 14.817 -1.774 -8.493 1.00 90.38 272 LEU A N 1
ATOM 2038 C CA . LEU A 1 272 ? 13.441 -2.184 -8.788 1.00 90.38 272 LEU A CA 1
ATOM 2039 C C . LEU A 1 272 ? 13.110 -2.092 -10.281 1.00 90.38 272 LEU A C 1
ATOM 2041 O O . LEU A 1 272 ? 12.547 -3.035 -10.839 1.00 90.38 272 LEU A O 1
ATOM 2045 N N . LEU A 1 273 ? 13.462 -0.982 -10.936 1.00 93.06 273 LEU A N 1
ATOM 2046 C CA . LEU A 1 273 ? 13.243 -0.815 -12.375 1.00 93.06 273 LEU A CA 1
ATOM 2047 C C . LEU A 1 273 ? 14.093 -1.801 -13.185 1.00 93.06 273 LEU A C 1
ATOM 2049 O O . LEU A 1 273 ? 13.594 -2.394 -14.141 1.00 93.06 273 LEU A O 1
ATOM 2053 N N . GLN A 1 274 ? 15.360 -1.996 -12.806 1.00 90.25 274 GLN A N 1
ATOM 2054 C CA . GLN A 1 274 ? 16.248 -2.948 -13.472 1.00 90.25 274 GLN A CA 1
ATOM 2055 C C . GLN A 1 274 ? 15.718 -4.372 -13.327 1.00 90.25 274 GLN A C 1
ATOM 2057 O O . GLN A 1 274 ? 15.596 -5.067 -14.329 1.00 90.25 274 GLN A O 1
ATOM 2062 N N . ALA A 1 275 ? 15.321 -4.788 -12.122 1.00 88.81 275 ALA A N 1
ATOM 2063 C CA . ALA A 1 275 ? 14.721 -6.098 -11.899 1.00 88.81 275 ALA A CA 1
ATOM 2064 C C . ALA A 1 275 ? 13.437 -6.279 -12.722 1.00 88.81 275 ALA A C 1
ATOM 2066 O O . ALA A 1 275 ? 13.232 -7.334 -13.304 1.00 88.81 275 ALA A O 1
ATOM 2067 N N . ALA A 1 276 ? 12.596 -5.249 -12.842 1.00 91.25 276 ALA A N 1
ATOM 2068 C CA . ALA A 1 276 ? 11.369 -5.317 -13.634 1.00 91.25 276 ALA A CA 1
ATOM 2069 C C . ALA A 1 276 ? 11.600 -5.446 -15.153 1.00 91.25 276 ALA A C 1
ATOM 2071 O O . ALA A 1 276 ? 10.721 -5.941 -15.855 1.00 91.25 276 ALA A O 1
ATOM 2072 N N . ILE A 1 277 ? 12.749 -4.990 -15.668 1.00 90.75 277 ILE A N 1
ATOM 2073 C CA . ILE A 1 277 ? 13.046 -4.926 -17.110 1.00 90.75 277 ILE A CA 1
ATOM 2074 C C . ILE A 1 277 ? 14.039 -6.007 -17.559 1.00 90.75 277 ILE A C 1
ATOM 2076 O O . ILE A 1 277 ? 13.895 -6.547 -18.656 1.00 90.75 277 ILE A O 1
ATOM 2080 N N . ALA A 1 278 ? 15.056 -6.301 -16.751 1.00 81.81 278 ALA A N 1
ATOM 2081 C CA . ALA A 1 278 ? 16.196 -7.138 -17.121 1.00 81.81 278 ALA A CA 1
ATOM 2082 C C . ALA A 1 278 ? 16.123 -8.559 -16.550 1.00 81.81 278 ALA A C 1
ATOM 2084 O O . ALA A 1 278 ? 16.634 -9.485 -17.180 1.00 81.81 278 ALA A O 1
ATOM 2085 N N . ASP A 1 279 ? 15.489 -8.741 -15.390 1.00 72.31 279 ASP A N 1
ATOM 2086 C CA . ASP A 1 279 ? 15.308 -10.052 -14.775 1.00 72.31 279 ASP A CA 1
ATOM 2087 C C . ASP A 1 279 ? 13.836 -10.460 -14.893 1.00 72.31 279 ASP A C 1
ATOM 2089 O O . ASP A 1 279 ? 13.001 -10.028 -14.092 1.00 72.31 279 ASP A O 1
ATOM 2093 N N . PRO A 1 280 ? 13.456 -11.263 -15.902 1.00 56.62 280 PRO A N 1
ATOM 2094 C CA . PRO A 1 280 ? 12.138 -11.860 -15.913 1.00 56.62 280 PRO A CA 1
ATOM 2095 C C . PRO A 1 280 ? 12.072 -12.830 -14.737 1.00 56.62 280 PRO A C 1
ATOM 2097 O O . PRO A 1 280 ? 12.394 -14.004 -14.910 1.00 56.62 280 PRO A O 1
ATOM 2100 N N . ARG A 1 281 ? 11.685 -12.320 -13.553 1.00 57.88 281 ARG A N 1
ATOM 2101 C CA . ARG A 1 281 ? 11.523 -13.064 -12.296 1.00 57.88 281 ARG A CA 1
ATOM 2102 C C . ARG A 1 281 ? 11.034 -14.461 -12.641 1.00 57.88 281 ARG A C 1
ATOM 2104 O O . ARG A 1 281 ? 9.919 -14.617 -13.151 1.00 57.88 281 ARG A O 1
ATOM 2111 N N . GLN A 1 282 ? 11.929 -15.434 -12.491 1.00 50.72 282 GLN A N 1
ATOM 2112 C CA . GLN A 1 282 ? 11.798 -16.743 -13.122 1.00 50.72 282 GLN A CA 1
ATOM 2113 C C . GLN A 1 282 ? 10.430 -17.350 -12.786 1.00 50.72 282 GLN A C 1
ATOM 2115 O O . GLN A 1 282 ? 10.168 -17.711 -11.644 1.00 50.72 282 GLN A O 1
ATOM 2120 N N . GLY A 1 283 ? 9.545 -17.444 -13.781 1.00 57.38 283 GLY A N 1
ATOM 2121 C CA . GLY A 1 283 ? 8.232 -18.078 -13.630 1.00 57.38 283 GLY A CA 1
ATOM 2122 C C . GLY A 1 283 ? 7.024 -17.152 -13.447 1.00 57.38 283 GLY A C 1
ATOM 2123 O O . GLY A 1 283 ? 5.907 -17.671 -13.404 1.00 57.38 283 GLY A O 1
ATOM 2124 N N . LEU A 1 284 ? 7.170 -15.820 -13.415 1.00 62.00 284 LEU A N 1
ATOM 2125 C CA . LEU A 1 284 ? 5.992 -14.948 -13.502 1.00 62.00 284 LEU A CA 1
ATOM 2126 C C . LEU A 1 284 ? 5.331 -15.110 -14.875 1.00 62.00 284 LEU A C 1
ATOM 2128 O O . LEU A 1 284 ? 5.917 -14.813 -15.914 1.00 62.00 284 LEU A O 1
ATOM 2132 N N . THR A 1 285 ? 4.067 -15.541 -14.876 1.00 64.00 285 THR A N 1
ATOM 2133 C CA . THR A 1 285 ? 3.291 -15.810 -16.104 1.00 64.00 285 THR A CA 1
ATOM 2134 C C . THR A 1 285 ? 3.035 -14.528 -16.923 1.00 64.00 285 THR A C 1
ATOM 2136 O O . THR A 1 285 ? 2.590 -14.590 -18.067 1.00 64.00 285 THR A O 1
ATOM 2139 N N . HIS A 1 286 ? 3.364 -13.355 -16.366 1.00 74.12 286 HIS A N 1
ATOM 2140 C CA . HIS A 1 286 ? 3.020 -12.042 -16.909 1.00 74.12 286 HIS A CA 1
ATOM 2141 C C . HIS A 1 286 ? 4.135 -10.991 -16.731 1.00 74.12 286 HIS A C 1
ATOM 2143 O O . HIS A 1 286 ? 3.848 -9.846 -16.387 1.00 74.12 286 HIS A O 1
ATOM 2149 N N . PHE A 1 287 ? 5.399 -11.356 -16.995 1.00 83.75 287 PHE A N 1
ATOM 2150 C CA . PHE A 1 287 ? 6.538 -10.414 -17.031 1.00 83.75 287 PHE A CA 1
ATOM 2151 C C . PHE A 1 287 ? 6.238 -9.122 -17.815 1.00 83.75 287 PHE A C 1
ATOM 2153 O O . PHE A 1 287 ? 6.656 -8.040 -17.411 1.00 83.75 287 PHE A O 1
ATOM 2160 N N . GLU A 1 288 ? 5.467 -9.223 -18.904 1.00 89.75 288 GLU A N 1
ATOM 2161 C CA . GLU A 1 288 ? 5.123 -8.078 -19.750 1.00 89.75 288 GLU A CA 1
ATOM 2162 C C . GLU A 1 288 ? 4.458 -6.922 -18.992 1.00 89.75 288 GLU A C 1
ATOM 2164 O O . GLU A 1 288 ? 4.740 -5.774 -19.315 1.00 89.75 288 GLU A O 1
ATOM 2169 N N . GLU A 1 289 ? 3.598 -7.188 -18.002 1.00 93.06 289 GLU A N 1
ATOM 2170 C CA . GLU A 1 289 ? 2.900 -6.119 -17.265 1.00 93.06 289 GLU A CA 1
ATOM 2171 C C . GLU A 1 289 ? 3.857 -5.377 -16.325 1.00 93.06 289 GLU A C 1
ATOM 2173 O O . GLU A 1 289 ? 3.816 -4.151 -16.237 1.00 93.06 289 GLU A O 1
ATOM 2178 N N . LEU A 1 290 ? 4.766 -6.109 -15.675 1.00 91.81 290 LEU A N 1
ATOM 2179 C CA . LEU A 1 290 ? 5.776 -5.538 -14.784 1.00 91.81 290 LEU A CA 1
ATOM 2180 C C . LEU A 1 290 ? 6.772 -4.671 -15.568 1.00 91.81 290 LEU A C 1
ATOM 2182 O O . LEU A 1 290 ? 7.036 -3.527 -15.193 1.00 91.81 290 LEU A O 1
ATOM 2186 N N . ALA A 1 291 ? 7.273 -5.195 -16.691 1.00 93.31 291 ALA A N 1
ATOM 2187 C CA . ALA A 1 291 ? 8.164 -4.462 -17.584 1.00 93.31 291 ALA A CA 1
ATOM 2188 C C . ALA A 1 291 ? 7.468 -3.232 -18.184 1.00 93.31 291 ALA A C 1
ATOM 2190 O O . ALA A 1 291 ? 8.071 -2.162 -18.262 1.00 93.31 291 ALA A O 1
ATOM 2191 N N . LEU A 1 292 ? 6.195 -3.357 -18.579 1.00 95.12 292 LEU A N 1
ATOM 2192 C CA . LEU A 1 292 ? 5.420 -2.242 -19.119 1.00 95.12 292 LEU A CA 1
ATOM 2193 C C . LEU A 1 292 ? 5.293 -1.115 -18.092 1.00 95.12 292 LEU A C 1
ATOM 2195 O O . LEU A 1 292 ? 5.590 0.027 -18.433 1.00 95.12 292 LEU A O 1
ATOM 2199 N N . GLU A 1 293 ? 4.933 -1.430 -16.847 1.00 95.88 293 GLU A N 1
ATOM 2200 C CA . GLU A 1 293 ? 4.817 -0.433 -15.779 1.00 95.88 293 GLU A CA 1
ATOM 2201 C C . GLU A 1 293 ? 6.157 0.279 -15.519 1.00 95.88 293 GLU A C 1
ATOM 2203 O O . GLU A 1 293 ? 6.203 1.508 -15.450 1.00 95.88 293 GLU A O 1
ATOM 2208 N N . ALA A 1 294 ? 7.266 -0.468 -15.449 1.00 95.50 294 ALA A N 1
ATOM 2209 C CA . ALA A 1 294 ? 8.602 0.100 -15.258 1.00 95.50 294 ALA A CA 1
ATOM 2210 C C . ALA A 1 294 ? 8.994 1.064 -16.391 1.00 95.50 294 ALA A C 1
ATOM 2212 O O . ALA A 1 294 ? 9.472 2.175 -16.153 1.00 95.50 294 ALA A O 1
ATOM 2213 N N . ILE A 1 295 ? 8.760 0.660 -17.640 1.00 96.50 295 ILE A N 1
ATOM 2214 C CA . ILE A 1 295 ? 9.096 1.453 -18.827 1.00 96.50 295 ILE A CA 1
ATOM 2215 C C . ILE A 1 295 ? 8.209 2.695 -18.927 1.00 96.50 295 ILE A C 1
ATOM 2217 O O . ILE A 1 295 ? 8.696 3.773 -19.272 1.00 96.50 295 ILE A O 1
ATOM 2221 N N . GLU A 1 296 ? 6.916 2.578 -18.622 1.00 96.81 296 GLU A N 1
ATOM 2222 C CA . GLU A 1 296 ? 6.009 3.727 -18.592 1.00 96.81 296 GLU A CA 1
ATOM 2223 C C . GLU A 1 296 ? 6.383 4.715 -17.488 1.00 96.81 296 GLU A C 1
ATOM 2225 O O . GLU A 1 296 ? 6.346 5.928 -17.719 1.00 96.81 296 GLU A O 1
ATOM 2230 N N . TRP A 1 297 ? 6.846 4.222 -16.337 1.00 96.38 297 TRP A N 1
ATOM 2231 C CA . TRP A 1 297 ? 7.392 5.077 -15.292 1.00 96.38 297 TRP A CA 1
ATOM 2232 C C . TRP A 1 297 ? 8.630 5.846 -15.775 1.00 96.38 297 TRP A C 1
ATOM 2234 O O . TRP A 1 297 ? 8.682 7.064 -15.592 1.00 96.38 297 TRP A O 1
ATOM 2244 N N . ILE A 1 298 ? 9.582 5.184 -16.449 1.00 96.69 298 ILE A N 1
ATOM 2245 C CA . ILE A 1 298 ? 10.773 5.838 -17.030 1.00 96.69 298 ILE A CA 1
ATOM 2246 C C . ILE A 1 298 ? 10.363 6.864 -18.091 1.00 96.69 298 ILE A C 1
ATOM 2248 O O . ILE A 1 298 ? 10.890 7.974 -18.125 1.00 96.69 298 ILE A O 1
ATOM 2252 N N . ALA A 1 299 ? 9.388 6.541 -18.942 1.00 96.38 299 ALA A N 1
ATOM 2253 C CA . ALA A 1 299 ? 8.886 7.467 -19.954 1.00 96.38 299 ALA A CA 1
ATOM 2254 C C . ALA A 1 299 ? 8.266 8.736 -19.344 1.00 96.38 299 ALA A C 1
ATOM 2256 O O . ALA A 1 299 ? 8.400 9.818 -19.917 1.00 96.38 299 ALA A O 1
ATOM 2257 N N . ALA A 1 300 ? 7.606 8.619 -18.189 1.00 95.75 300 ALA A N 1
ATOM 2258 C CA . ALA A 1 300 ? 7.004 9.750 -17.492 1.00 95.75 300 ALA A CA 1
ATOM 2259 C C . ALA A 1 300 ? 8.027 10.563 -16.676 1.00 95.75 300 ALA A C 1
ATOM 2261 O O . ALA A 1 300 ? 7.984 11.794 -16.690 1.00 95.75 300 ALA A O 1
ATOM 2262 N N . ASN A 1 301 ? 8.955 9.895 -15.986 1.00 94.50 301 ASN A N 1
ATOM 2263 C CA . ASN A 1 301 ? 9.790 10.521 -14.956 1.00 94.50 301 ASN A CA 1
ATOM 2264 C C . ASN A 1 301 ? 11.256 10.714 -15.376 1.00 94.50 301 ASN A C 1
ATOM 2266 O O . ASN A 1 301 ? 11.903 11.638 -14.891 1.00 94.50 301 ASN A O 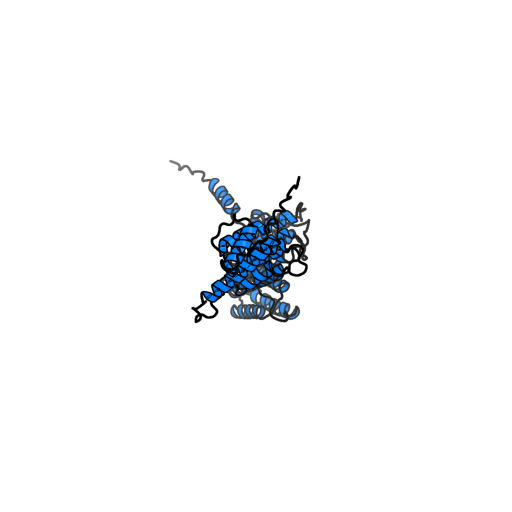1
ATOM 2270 N N . GLY A 1 302 ? 11.759 9.937 -16.337 1.00 94.31 302 GLY A N 1
ATOM 2271 C CA . GLY A 1 302 ? 13.190 9.816 -16.634 1.00 94.31 302 GLY A CA 1
ATOM 2272 C C . GLY A 1 302 ? 13.862 8.735 -15.781 1.00 94.31 302 GLY A C 1
ATOM 2273 O O . GLY A 1 302 ? 13.183 7.868 -15.230 1.00 94.31 302 GLY A O 1
ATOM 2274 N N . LEU A 1 303 ? 15.195 8.770 -15.687 1.00 91.25 303 LEU A N 1
ATOM 2275 C CA . LEU A 1 303 ? 15.936 7.855 -14.816 1.00 91.25 303 LEU A CA 1
ATOM 2276 C C . LEU A 1 303 ? 15.806 8.259 -13.344 1.00 91.25 303 LEU A C 1
ATOM 2278 O O . LEU A 1 303 ? 15.747 9.454 -13.034 1.00 91.25 303 LEU A O 1
ATOM 2282 N N . PRO A 1 304 ? 15.762 7.280 -12.424 1.00 87.00 304 PRO A N 1
ATOM 2283 C CA . PRO A 1 304 ? 15.877 7.574 -11.009 1.00 87.00 304 PRO A CA 1
ATOM 2284 C C . PRO A 1 304 ? 17.260 8.168 -10.738 1.00 87.00 304 PRO A C 1
ATOM 2286 O O . PRO A 1 304 ? 18.278 7.560 -11.059 1.00 87.00 304 PRO A O 1
ATOM 2289 N N . ARG A 1 305 ? 17.297 9.348 -10.119 1.00 80.88 305 ARG A N 1
ATOM 2290 C CA . ARG A 1 305 ? 18.546 9.857 -9.554 1.00 80.88 305 ARG A CA 1
ATOM 2291 C C . ARG A 1 305 ? 18.871 9.052 -8.300 1.00 80.88 305 ARG A C 1
ATOM 2293 O O . ARG A 1 305 ? 17.942 8.822 -7.514 1.00 80.88 305 ARG A O 1
ATOM 2300 N N . PRO A 1 306 ? 20.130 8.635 -8.102 1.00 68.94 306 PRO A N 1
ATOM 2301 C CA . PRO A 1 306 ? 20.520 8.034 -6.841 1.00 68.94 306 PRO A CA 1
ATOM 2302 C C . PRO A 1 306 ? 20.207 9.011 -5.697 1.00 68.94 306 PRO A C 1
ATOM 2304 O O . PRO A 1 306 ? 20.277 10.234 -5.888 1.00 68.94 306 PRO A O 1
ATOM 2307 N N . PRO A 1 307 ? 19.808 8.508 -4.517 1.00 65.75 307 PRO A N 1
ATOM 2308 C CA . PRO A 1 307 ? 19.746 9.353 -3.335 1.00 65.75 307 PRO A CA 1
ATOM 2309 C C . PRO A 1 307 ? 21.133 9.984 -3.126 1.00 65.75 307 PRO A C 1
ATOM 2311 O O . PRO A 1 307 ? 22.136 9.322 -3.395 1.00 65.75 307 PRO A O 1
ATOM 2314 N N . PRO A 1 308 ? 21.226 11.246 -2.675 1.00 63.72 308 PRO A N 1
ATOM 2315 C CA . PRO A 1 308 ? 22.518 11.843 -2.365 1.00 63.72 308 PRO A CA 1
ATOM 2316 C C . PRO A 1 308 ? 23.219 10.960 -1.326 1.00 63.72 308 PRO A C 1
ATOM 2318 O O . PRO A 1 308 ? 22.752 10.843 -0.193 1.00 63.72 308 PRO A O 1
ATOM 2321 N N . SER A 1 309 ? 24.312 10.312 -1.734 1.00 56.06 309 SER A N 1
ATOM 2322 C CA . SER A 1 309 ? 25.020 9.258 -0.989 1.00 56.06 309 SER A CA 1
ATOM 2323 C C . SER A 1 309 ? 25.533 9.722 0.382 1.00 56.06 309 SER A C 1
ATOM 2325 O O . SER A 1 309 ? 25.905 8.918 1.234 1.00 56.06 309 SER A O 1
AT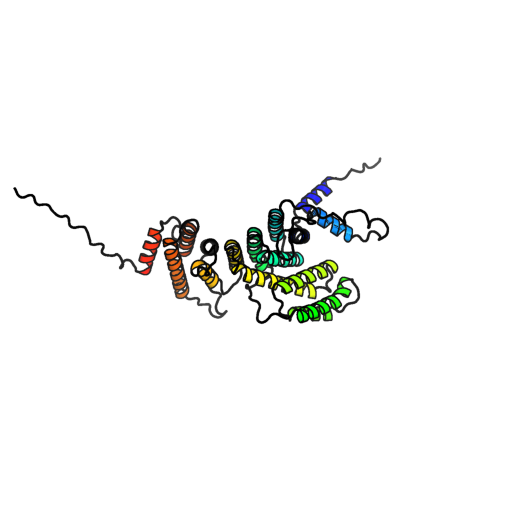OM 2327 N N . SER A 1 310 ? 25.568 11.034 0.607 1.00 48.25 310 SER A N 1
ATOM 2328 C CA . SER A 1 310 ? 25.802 11.707 1.875 1.00 48.25 310 SER A CA 1
ATOM 2329 C C . SER A 1 310 ? 25.386 13.177 1.721 1.00 48.25 310 SER A C 1
ATOM 2331 O O . SER A 1 310 ? 25.543 13.731 0.634 1.00 48.25 310 SER A O 1
ATOM 2333 N N . PRO A 1 311 ? 24.957 13.888 2.782 1.00 55.66 311 PRO A N 1
ATOM 2334 C CA . PRO A 1 311 ? 24.845 15.352 2.749 1.00 55.66 311 PRO A CA 1
ATOM 2335 C C . PRO A 1 311 ? 26.176 16.069 2.430 1.00 55.66 311 PRO A C 1
ATOM 2337 O O . PRO A 1 311 ? 26.183 17.285 2.284 1.00 55.66 311 PRO A O 1
ATOM 2340 N N . ALA A 1 312 ? 27.291 15.330 2.340 1.00 52.44 312 ALA A N 1
ATOM 2341 C CA . ALA A 1 312 ? 28.602 15.815 1.916 1.00 52.44 312 ALA A CA 1
ATOM 2342 C C . ALA A 1 312 ? 29.008 15.411 0.480 1.00 52.44 312 ALA A C 1
ATOM 2344 O O . ALA A 1 312 ? 30.085 15.804 0.047 1.00 52.44 312 ALA A O 1
ATOM 2345 N N . SER A 1 313 ? 28.201 14.629 -0.249 1.00 52.44 313 SER A N 1
ATOM 2346 C CA . SER A 1 313 ? 28.448 14.302 -1.661 1.00 52.44 313 SER A CA 1
ATOM 2347 C C . SER A 1 313 ? 27.535 15.156 -2.544 1.00 52.44 313 SER A C 1
ATOM 2349 O O . SER A 1 313 ? 26.496 14.691 -3.013 1.00 52.44 313 SER A O 1
ATOM 2351 N N . GLU A 1 314 ? 27.886 16.432 -2.710 1.00 56.53 314 GLU A N 1
ATOM 2352 C CA . GLU A 1 314 ? 27.268 17.301 -3.728 1.00 56.53 314 GLU A CA 1
ATOM 2353 C C . GLU A 1 314 ? 27.706 16.924 -5.156 1.00 56.53 314 GLU A C 1
ATOM 2355 O O . GLU A 1 314 ? 27.077 17.348 -6.121 1.00 56.53 314 GLU A O 1
ATOM 2360 N N . ASP A 1 315 ? 28.713 16.060 -5.279 1.00 61.47 315 ASP A N 1
ATOM 2361 C CA . ASP A 1 315 ? 29.321 15.659 -6.542 1.00 61.47 315 ASP A CA 1
ATOM 2362 C C . ASP A 1 315 ? 28.768 14.297 -6.986 1.00 61.47 315 ASP A C 1
ATOM 2364 O O . ASP A 1 315 ? 29.427 13.263 -6.882 1.00 61.47 315 ASP A O 1
ATOM 2368 N N . TRP A 1 316 ? 27.505 14.261 -7.425 1.00 68.69 316 TRP A N 1
ATOM 2369 C CA . TRP A 1 316 ? 27.137 13.227 -8.394 1.00 68.69 316 TRP A CA 1
ATOM 2370 C C . TRP A 1 316 ? 27.713 13.683 -9.728 1.00 68.69 316 TRP A C 1
ATOM 2372 O O . TRP A 1 316 ? 27.183 14.608 -10.349 1.00 68.69 316 TRP A O 1
ATOM 2382 N N . ASP A 1 317 ? 28.858 13.109 -10.086 1.00 80.06 317 ASP A N 1
ATOM 2383 C CA . ASP A 1 317 ? 29.637 13.561 -11.228 1.00 80.06 317 ASP A CA 1
ATOM 2384 C C . ASP A 1 317 ? 28.861 13.318 -12.531 1.00 80.06 317 ASP A C 1
ATOM 2386 O O . ASP A 1 317 ? 28.208 12.288 -12.709 1.00 80.06 317 ASP A O 1
ATOM 2390 N N . GLU A 1 318 ? 28.955 14.259 -13.479 1.00 83.31 318 GLU A N 1
ATOM 2391 C CA . GLU A 1 318 ? 28.324 14.154 -14.809 1.00 83.31 318 GLU A CA 1
ATOM 2392 C C . GLU A 1 318 ? 28.697 12.838 -15.529 1.00 83.31 318 GLU A C 1
ATOM 2394 O O . GLU A 1 318 ? 27.940 12.336 -16.362 1.00 83.31 318 GLU A O 1
ATOM 2399 N N . GLU A 1 319 ? 29.851 12.259 -15.182 1.00 85.12 319 GLU A N 1
ATOM 2400 C CA . GLU A 1 319 ? 30.330 10.964 -15.669 1.00 85.12 319 GLU A CA 1
ATOM 2401 C C . GLU A 1 319 ? 29.457 9.788 -15.190 1.00 85.12 319 GLU A C 1
ATOM 2403 O O . GLU A 1 319 ? 29.121 8.914 -15.993 1.00 85.12 319 GLU A O 1
ATOM 2408 N N . ASP A 1 320 ? 29.010 9.791 -13.930 1.00 85.19 320 ASP A N 1
ATOM 2409 C CA . ASP A 1 320 ? 28.124 8.754 -13.387 1.00 85.19 320 ASP A CA 1
ATOM 2410 C C . ASP A 1 320 ? 26.723 8.835 -14.012 1.00 85.19 320 ASP A C 1
ATOM 2412 O O . ASP A 1 320 ? 26.127 7.802 -14.343 1.00 85.19 320 ASP A O 1
ATOM 2416 N N . GLU A 1 321 ? 26.203 10.052 -14.225 1.00 86.69 321 GLU A N 1
ATOM 2417 C CA . GLU A 1 321 ? 24.928 10.275 -14.922 1.00 86.69 321 GLU A CA 1
ATOM 2418 C C . GLU A 1 321 ? 25.000 9.773 -16.368 1.00 86.69 321 GLU A C 1
ATOM 2420 O O . GLU A 1 321 ? 24.108 9.048 -16.820 1.00 86.69 321 GLU A O 1
ATOM 2425 N N . ALA A 1 322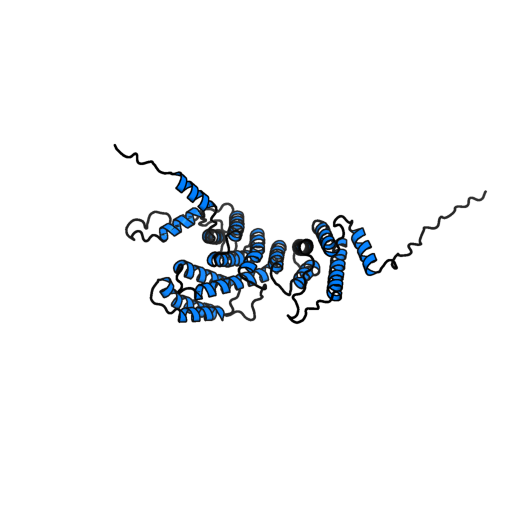 ? 26.083 10.098 -17.081 1.00 88.75 322 ALA A N 1
ATOM 2426 C CA . ALA A 1 322 ? 26.308 9.640 -18.447 1.00 88.75 322 ALA A CA 1
ATOM 2427 C C . ALA A 1 322 ? 26.415 8.108 -18.525 1.00 88.75 322 ALA A C 1
ATOM 2429 O O . ALA A 1 322 ? 25.756 7.492 -19.366 1.00 88.75 322 ALA A O 1
ATOM 2430 N N . ALA A 1 323 ? 27.164 7.476 -17.618 1.00 89.56 323 ALA A N 1
ATOM 2431 C CA . ALA A 1 323 ? 27.298 6.022 -17.566 1.00 89.56 323 ALA A CA 1
ATOM 2432 C C . ALA A 1 323 ? 25.973 5.322 -17.210 1.00 89.56 323 ALA A C 1
ATOM 2434 O O . ALA A 1 323 ? 25.640 4.262 -17.753 1.00 89.56 323 ALA A O 1
ATOM 2435 N N . GLN A 1 324 ? 25.175 5.898 -16.304 1.00 89.94 324 GLN A N 1
ATOM 2436 C CA . GLN A 1 324 ? 23.842 5.386 -15.983 1.00 89.94 324 GLN A CA 1
ATOM 2437 C C . GLN A 1 324 ? 22.911 5.502 -17.199 1.00 89.94 324 GLN A C 1
ATOM 2439 O O . GLN A 1 324 ? 22.275 4.515 -17.582 1.00 89.94 324 GLN A O 1
ATOM 2444 N N . LEU A 1 325 ? 22.881 6.669 -17.845 1.00 91.69 325 LEU A N 1
ATOM 2445 C CA . LEU A 1 325 ? 22.114 6.910 -19.063 1.00 91.69 325 LEU A CA 1
ATOM 2446 C C . LEU A 1 325 ? 22.497 5.935 -20.176 1.00 91.69 325 LEU A C 1
ATOM 2448 O O . LEU A 1 325 ? 21.609 5.384 -20.836 1.00 91.69 325 LEU A O 1
ATOM 2452 N N . GLU A 1 326 ? 23.794 5.678 -20.347 1.00 92.62 326 GLU A N 1
ATOM 2453 C CA . GLU A 1 326 ? 24.298 4.769 -21.367 1.00 92.62 326 GLU A CA 1
ATOM 2454 C C . GLU A 1 326 ? 23.786 3.340 -21.147 1.00 92.62 326 GLU A C 1
ATOM 2456 O O . GLU A 1 326 ? 23.207 2.731 -22.052 1.00 92.62 326 GLU A O 1
ATOM 2461 N N . ARG A 1 327 ? 23.908 2.824 -19.915 1.00 92.25 327 ARG A N 1
ATOM 2462 C CA . ARG A 1 327 ? 23.425 1.481 -19.545 1.00 92.25 327 ARG A CA 1
ATOM 2463 C C . ARG A 1 327 ? 21.923 1.319 -19.772 1.00 92.25 327 ARG A C 1
ATOM 2465 O O . ARG A 1 327 ? 21.480 0.293 -20.301 1.00 92.25 327 ARG A O 1
ATOM 2472 N N . TRP A 1 328 ? 21.132 2.324 -19.406 1.00 93.81 328 TRP A N 1
ATOM 2473 C CA . TRP A 1 328 ? 19.682 2.292 -19.593 1.00 93.81 328 TRP A CA 1
ATOM 2474 C C . TRP A 1 328 ? 19.276 2.367 -21.063 1.00 93.81 328 TRP A C 1
ATOM 2476 O O . TRP A 1 328 ? 18.412 1.600 -21.495 1.00 93.81 328 TRP A O 1
ATOM 2486 N N . CYS A 1 329 ? 19.917 3.228 -21.854 1.00 93.38 329 CYS A N 1
ATOM 2487 C CA . CYS A 1 329 ? 19.668 3.292 -23.292 1.00 93.38 329 CYS A CA 1
ATOM 2488 C C . CYS A 1 329 ? 20.029 1.970 -23.978 1.00 93.38 329 CYS A C 1
ATOM 2490 O O . CYS A 1 329 ? 19.213 1.450 -24.741 1.00 93.38 329 CYS A O 1
ATOM 2492 N N . ALA A 1 330 ? 21.178 1.372 -23.648 1.00 92.19 330 ALA A N 1
ATOM 2493 C CA . ALA A 1 330 ? 21.569 0.060 -24.162 1.00 92.19 330 ALA A CA 1
ATOM 2494 C C . ALA A 1 330 ? 20.525 -1.020 -23.835 1.00 92.19 330 ALA A C 1
ATOM 2496 O O . ALA A 1 330 ? 20.088 -1.749 -24.730 1.00 92.19 330 ALA A O 1
ATOM 2497 N N . THR A 1 331 ? 20.069 -1.074 -22.579 1.00 92.56 331 THR A N 1
ATOM 2498 C CA . THR A 1 331 ? 19.053 -2.032 -22.114 1.00 92.56 331 THR A CA 1
ATOM 2499 C C . THR A 1 331 ? 17.733 -1.863 -22.871 1.00 92.56 331 THR A C 1
ATOM 2501 O O . THR A 1 331 ? 17.168 -2.835 -23.373 1.00 92.56 331 THR A O 1
ATOM 2504 N N . LEU A 1 332 ? 17.246 -0.627 -23.018 1.00 93.00 332 LEU A N 1
ATOM 2505 C CA . LEU A 1 332 ? 15.985 -0.342 -23.707 1.00 93.00 332 LEU A CA 1
ATOM 2506 C C . LEU A 1 332 ? 16.073 -0.584 -25.223 1.00 93.00 332 LEU A C 1
ATOM 2508 O O . LEU A 1 332 ? 15.115 -1.085 -25.811 1.00 93.00 332 LEU A O 1
ATOM 2512 N N . VAL A 1 333 ? 17.205 -0.284 -25.867 1.00 91.69 333 VAL A N 1
ATOM 2513 C CA . VAL A 1 333 ? 17.431 -0.591 -27.293 1.00 91.69 333 VAL A CA 1
ATOM 2514 C C . VAL A 1 333 ? 17.470 -2.101 -27.521 1.00 91.69 333 VAL A C 1
ATOM 2516 O O . VAL A 1 333 ? 16.834 -2.598 -28.455 1.00 91.69 333 VAL A O 1
ATOM 2519 N N . GLN A 1 334 ? 18.161 -2.846 -26.653 1.00 89.69 334 GLN A N 1
ATOM 2520 C CA . GLN A 1 334 ? 18.161 -4.305 -26.703 1.00 89.69 334 GLN A CA 1
ATOM 2521 C C . GLN A 1 334 ? 16.740 -4.849 -26.536 1.00 89.69 334 GLN A C 1
ATOM 2523 O O . GLN A 1 334 ? 16.302 -5.671 -27.344 1.00 89.69 334 GLN A O 1
ATOM 2528 N N . LEU A 1 335 ? 15.990 -4.340 -25.556 1.00 89.06 335 LEU A N 1
ATOM 2529 C CA . LEU A 1 335 ? 14.604 -4.729 -25.330 1.00 89.06 335 LEU A CA 1
ATOM 2530 C C . LEU A 1 335 ? 13.738 -4.470 -26.571 1.00 89.06 335 LEU A C 1
ATOM 2532 O O . LEU A 1 335 ? 13.021 -5.370 -27.003 1.00 89.06 335 LEU A O 1
ATOM 2536 N N . LEU A 1 336 ? 13.849 -3.289 -27.191 1.00 88.62 336 LEU A N 1
ATOM 2537 C CA . LEU A 1 336 ? 13.081 -2.899 -28.382 1.00 88.62 336 LEU A CA 1
ATOM 2538 C C . LEU A 1 336 ? 13.254 -3.881 -29.553 1.00 88.62 336 LEU A C 1
ATOM 2540 O O . LEU A 1 336 ? 12.306 -4.122 -30.302 1.00 88.62 336 LEU A O 1
ATOM 2544 N N . SER A 1 337 ? 14.438 -4.486 -29.694 1.00 86.06 337 SER A N 1
ATOM 2545 C CA . SER A 1 337 ? 14.705 -5.469 -30.751 1.00 86.06 337 SER A CA 1
ATOM 2546 C C . SER A 1 337 ? 13.898 -6.766 -30.580 1.00 86.06 337 SER A C 1
ATOM 2548 O O . SER A 1 337 ? 13.449 -7.357 -31.572 1.00 86.06 337 SER A O 1
ATOM 2550 N N . VAL A 1 338 ? 13.628 -7.162 -29.331 1.00 86.56 338 VAL A N 1
ATOM 2551 C CA . VAL A 1 338 ? 13.000 -8.444 -28.976 1.00 86.56 338 VAL A CA 1
ATOM 2552 C C . VAL A 1 338 ? 11.502 -8.300 -28.699 1.00 86.56 338 VAL A C 1
ATOM 2554 O O . VAL A 1 338 ? 10.720 -9.166 -29.090 1.00 86.56 338 VAL A O 1
ATOM 2557 N N . VAL A 1 339 ? 11.070 -7.208 -28.063 1.00 86.69 339 VAL A N 1
ATOM 2558 C CA . VAL A 1 339 ? 9.672 -7.046 -27.637 1.00 86.69 339 VAL A CA 1
ATOM 2559 C C . VAL A 1 339 ? 8.749 -6.619 -28.775 1.00 86.69 339 VAL A C 1
ATOM 2561 O O . VAL A 1 339 ? 9.147 -5.983 -29.755 1.00 86.69 339 VAL A O 1
ATOM 2564 N N . ARG A 1 340 ? 7.469 -6.968 -28.643 1.00 87.56 340 ARG A N 1
ATOM 2565 C CA . ARG A 1 340 ? 6.383 -6.608 -29.566 1.00 87.56 340 ARG A CA 1
ATOM 2566 C C . ARG A 1 340 ? 5.172 -6.114 -28.763 1.00 87.56 340 ARG A C 1
ATOM 2568 O O . ARG A 1 340 ? 5.212 -6.041 -27.537 1.00 87.56 340 ARG A O 1
ATOM 2575 N N . GLY A 1 341 ? 4.093 -5.739 -29.448 1.00 90.25 341 GLY A N 1
ATOM 2576 C CA . GLY A 1 341 ? 2.844 -5.345 -28.788 1.00 90.25 341 GLY A CA 1
ATOM 2577 C C . GLY A 1 341 ? 2.970 -4.044 -27.989 1.00 90.25 341 GLY A C 1
ATOM 2578 O O . GLY A 1 341 ? 3.488 -3.060 -28.507 1.00 90.25 341 GLY A O 1
ATOM 2579 N N . ARG A 1 342 ? 2.465 -4.032 -26.745 1.00 92.31 342 ARG A N 1
ATOM 2580 C CA . ARG A 1 342 ? 2.385 -2.832 -25.882 1.00 92.31 342 ARG A CA 1
ATOM 2581 C C . ARG A 1 342 ? 3.744 -2.327 -25.394 1.00 92.31 342 ARG A C 1
ATOM 2583 O O . ARG A 1 342 ? 3.925 -1.117 -25.289 1.00 92.31 342 ARG A O 1
ATOM 2590 N N . LEU A 1 343 ? 4.692 -3.232 -25.149 1.00 91.56 343 LEU A N 1
ATOM 2591 C CA . LEU A 1 343 ? 6.034 -2.877 -24.677 1.00 91.56 343 LEU A CA 1
ATOM 2592 C C . LEU A 1 343 ? 6.777 -2.024 -25.701 1.00 91.56 343 LEU A C 1
ATOM 2594 O O . LEU A 1 343 ? 7.415 -1.047 -25.350 1.00 91.56 343 LEU A O 1
ATOM 2598 N N . HIS A 1 344 ? 6.616 -2.329 -26.984 1.00 92.12 344 HIS A N 1
ATOM 2599 C CA . HIS A 1 344 ? 7.329 -1.647 -28.054 1.00 92.12 344 HIS A CA 1
ATOM 2600 C C . HIS A 1 344 ? 7.135 -0.109 -28.079 1.00 92.12 344 HIS A C 1
ATOM 2602 O O . HIS A 1 344 ? 8.124 0.622 -27.992 1.00 92.12 344 HIS A O 1
ATOM 2608 N N . PRO A 1 345 ? 5.906 0.441 -28.189 1.00 93.31 345 PRO A N 1
ATOM 2609 C CA . PRO A 1 345 ? 5.705 1.886 -28.126 1.00 93.31 345 PRO A CA 1
ATOM 2610 C C . PRO A 1 345 ? 6.051 2.476 -26.751 1.00 93.31 345 PRO A C 1
ATOM 2612 O O . PRO A 1 345 ? 6.446 3.638 -26.697 1.00 93.31 345 PRO A O 1
ATOM 2615 N N . ALA A 1 346 ? 5.932 1.720 -25.654 1.00 94.81 346 ALA A N 1
ATOM 2616 C CA . ALA A 1 346 ? 6.351 2.188 -24.334 1.00 94.81 346 ALA A CA 1
ATOM 2617 C C . ALA A 1 346 ? 7.876 2.383 -24.270 1.00 94.81 346 ALA A C 1
ATOM 2619 O O . ALA A 1 346 ? 8.336 3.456 -23.883 1.00 94.81 346 ALA A O 1
ATOM 2620 N N . THR A 1 347 ? 8.654 1.411 -24.755 1.00 94.81 347 THR A N 1
ATOM 2621 C CA . THR A 1 347 ? 10.121 1.470 -24.821 1.00 94.81 347 THR A CA 1
ATOM 2622 C C . THR A 1 347 ? 10.595 2.640 -25.679 1.00 94.81 347 THR A C 1
ATOM 2624 O O . THR A 1 347 ? 11.493 3.374 -25.276 1.00 94.81 347 THR A O 1
ATOM 2627 N N . ALA A 1 348 ? 9.949 2.887 -26.825 1.00 93.12 348 ALA A N 1
ATOM 2628 C CA . ALA A 1 348 ? 10.265 4.038 -27.674 1.00 93.12 348 ALA A CA 1
ATOM 2629 C C . ALA A 1 348 ? 9.986 5.387 -26.980 1.00 93.12 348 ALA A C 1
ATOM 2631 O O . ALA A 1 348 ? 10.756 6.335 -27.142 1.00 93.12 348 ALA A O 1
ATOM 2632 N N . ARG A 1 349 ? 8.914 5.489 -26.177 1.00 95.44 349 ARG A N 1
ATOM 2633 C CA . ARG A 1 349 ? 8.642 6.685 -25.356 1.00 95.44 349 ARG A CA 1
ATOM 2634 C C . ARG A 1 349 ? 9.676 6.864 -24.246 1.00 95.44 349 ARG A C 1
ATOM 2636 O O . ARG A 1 349 ? 10.106 7.990 -24.021 1.00 95.44 349 ARG A O 1
ATOM 2643 N N . ALA A 1 350 ? 10.094 5.781 -23.592 1.00 96.44 350 ALA A N 1
ATOM 2644 C CA . ALA A 1 350 ? 11.149 5.827 -22.583 1.00 96.44 350 ALA A CA 1
ATOM 2645 C C . ALA A 1 350 ? 12.477 6.303 -23.191 1.00 96.44 350 ALA A C 1
ATOM 2647 O O . ALA A 1 350 ? 13.041 7.284 -22.720 1.00 96.44 350 ALA A O 1
ATOM 2648 N N . LEU A 1 351 ? 12.918 5.715 -24.307 1.00 95.75 351 LEU A N 1
ATOM 2649 C CA . LEU A 1 351 ? 14.114 6.167 -25.032 1.00 95.75 351 LEU A CA 1
ATOM 2650 C C . LEU A 1 351 ? 14.015 7.635 -25.462 1.00 95.75 351 LEU A C 1
ATOM 2652 O O . LEU A 1 351 ? 14.961 8.401 -25.292 1.00 95.75 351 LEU A O 1
ATOM 2656 N N . SER A 1 352 ? 12.856 8.058 -25.968 1.00 95.31 352 SER A N 1
ATOM 2657 C CA . SER A 1 352 ? 12.589 9.461 -26.307 1.00 95.31 352 SER A CA 1
ATOM 2658 C C . SER A 1 352 ? 12.757 10.388 -25.103 1.00 95.31 352 SER A C 1
ATOM 2660 O O . SER A 1 352 ? 13.405 11.428 -25.219 1.00 95.31 352 SER A O 1
ATOM 2662 N N . ARG A 1 353 ? 12.236 9.991 -23.936 1.00 96.12 353 ARG A N 1
ATOM 2663 C CA . ARG A 1 353 ? 12.375 10.744 -22.686 1.00 96.12 353 ARG A CA 1
ATOM 2664 C C . ARG A 1 353 ? 13.833 10.878 -22.252 1.00 96.12 353 ARG A C 1
ATOM 2666 O O . ARG A 1 353 ? 14.217 11.961 -21.826 1.00 96.12 353 ARG A O 1
ATOM 2673 N N . LEU A 1 354 ? 14.615 9.806 -22.365 1.00 95.00 354 LEU A N 1
ATOM 2674 C CA . LEU A 1 354 ? 16.012 9.770 -21.927 1.00 95.00 354 LEU A CA 1
ATOM 2675 C C . LEU A 1 354 ? 16.966 10.528 -22.859 1.00 95.00 354 LEU A C 1
ATOM 2677 O O . LEU A 1 354 ? 17.958 11.081 -22.407 1.00 95.00 354 LEU A O 1
ATOM 2681 N N . THR A 1 355 ? 16.660 10.573 -24.156 1.00 93.50 355 THR A N 1
ATOM 2682 C CA . THR A 1 355 ? 17.594 11.056 -25.192 1.00 93.50 355 THR A CA 1
ATOM 2683 C C . THR A 1 355 ? 17.172 12.380 -25.833 1.00 93.50 355 THR A C 1
ATOM 2685 O O . THR A 1 355 ? 17.916 12.958 -26.622 1.00 93.50 355 THR A O 1
ATOM 2688 N N . GLY A 1 356 ? 15.939 12.837 -25.581 1.00 92.75 356 GLY A N 1
ATOM 2689 C CA . GLY A 1 356 ? 15.335 13.991 -26.256 1.00 92.75 356 GLY A CA 1
ATOM 2690 C C . GLY A 1 356 ? 14.961 13.746 -27.726 1.00 92.75 356 GLY A C 1
ATOM 2691 O O . GLY A 1 356 ? 14.481 14.658 -28.403 1.00 92.75 356 GLY A O 1
ATOM 2692 N N . ARG A 1 357 ? 15.162 12.530 -28.252 1.00 90.94 357 ARG A N 1
ATOM 2693 C CA . ARG A 1 357 ? 14.819 12.166 -29.637 1.00 90.94 357 ARG A CA 1
ATOM 2694 C C . ARG A 1 357 ? 13.313 11.910 -29.792 1.00 90.94 357 ARG A C 1
ATOM 2696 O O . ARG A 1 357 ? 12.649 11.589 -28.810 1.00 90.94 357 ARG A O 1
ATOM 2703 N N . PRO A 1 358 ? 12.735 11.997 -31.004 1.00 90.00 358 PRO A N 1
ATOM 2704 C CA . PRO A 1 358 ? 11.314 11.715 -31.210 1.00 90.00 358 PRO A CA 1
ATOM 2705 C C . PRO A 1 358 ? 10.945 10.249 -30.934 1.00 90.00 358 PRO A C 1
ATOM 2707 O O . PRO A 1 358 ? 11.556 9.335 -31.481 1.00 90.00 358 PRO A O 1
ATOM 2710 N N . ALA A 1 359 ? 9.863 10.012 -30.186 1.00 83.31 359 ALA A N 1
ATOM 2711 C CA . ALA A 1 359 ? 9.326 8.663 -29.952 1.00 83.31 359 ALA A CA 1
ATOM 2712 C C . ALA A 1 359 ? 8.809 7.960 -31.228 1.00 83.31 359 ALA A C 1
ATOM 2714 O O . ALA A 1 359 ? 8.560 6.759 -31.211 1.00 83.31 359 ALA A O 1
ATOM 2715 N N . THR A 1 360 ? 8.625 8.697 -32.331 1.00 85.88 360 THR A N 1
ATOM 2716 C CA . THR A 1 360 ? 8.131 8.190 -33.626 1.00 85.88 360 THR A CA 1
ATOM 2717 C C . THR A 1 360 ? 9.208 7.533 -34.489 1.00 85.88 360 THR A C 1
ATOM 2719 O O . THR A 1 360 ? 8.902 7.071 -35.592 1.00 85.88 360 THR A O 1
ATOM 2722 N N . LEU A 1 361 ? 10.462 7.499 -34.027 1.00 83.88 361 LEU A N 1
ATOM 2723 C CA . LEU A 1 361 ? 11.532 6.794 -34.724 1.00 83.88 361 LEU A CA 1
ATOM 2724 C C . LEU A 1 361 ? 11.195 5.307 -34.862 1.00 83.88 361 LEU A C 1
ATOM 2726 O O . LEU A 1 361 ? 10.688 4.667 -33.938 1.00 83.88 361 LEU A O 1
ATOM 2730 N N . ARG A 1 362 ? 11.490 4.762 -36.045 1.00 81.56 362 ARG A N 1
ATOM 2731 C CA . ARG A 1 362 ? 11.367 3.325 -36.292 1.00 81.56 362 ARG A CA 1
ATOM 2732 C C . ARG A 1 362 ? 12.385 2.560 -35.433 1.00 81.56 362 ARG A C 1
ATOM 2734 O O . ARG A 1 362 ? 13.446 3.110 -35.142 1.00 81.56 362 ARG A O 1
ATOM 2741 N N . PRO A 1 363 ? 12.109 1.307 -35.055 1.00 77.69 363 PRO A N 1
ATOM 2742 C CA . PRO A 1 363 ? 12.987 0.529 -34.174 1.00 77.69 363 PRO A CA 1
ATOM 2743 C C . PRO A 1 363 ? 14.402 0.376 -34.710 1.00 77.69 363 PRO A C 1
ATOM 2745 O O . PRO A 1 363 ? 15.366 0.537 -33.970 1.00 77.69 363 PRO A O 1
ATOM 2748 N N . GLU A 1 364 ? 14.530 0.148 -36.016 1.00 81.25 364 GLU A N 1
ATOM 2749 C CA . GLU A 1 364 ? 15.826 -0.004 -36.673 1.00 81.25 364 GLU A CA 1
ATOM 2750 C C . GLU A 1 364 ? 16.645 1.287 -36.558 1.00 81.25 364 GLU A C 1
ATOM 2752 O O . GLU A 1 364 ? 17.856 1.242 -36.369 1.00 81.25 364 GLU A O 1
ATOM 2757 N N . LEU A 1 365 ? 15.973 2.445 -36.582 1.00 88.06 365 LEU A N 1
ATOM 2758 C CA . LEU A 1 365 ? 16.615 3.746 -36.409 1.00 88.06 365 LEU A CA 1
ATOM 2759 C C . LEU A 1 365 ? 17.089 3.969 -34.971 1.00 88.06 365 LEU A C 1
ATOM 2761 O O . LEU A 1 365 ? 18.108 4.628 -34.791 1.00 88.06 365 LEU A O 1
ATOM 2765 N N . TRP A 1 366 ? 16.404 3.414 -33.964 1.00 87.44 366 TRP A N 1
ATOM 2766 C CA . TRP A 1 366 ? 16.885 3.447 -32.578 1.00 87.44 366 TRP A CA 1
ATOM 2767 C C . TRP A 1 366 ? 18.178 2.649 -32.419 1.00 87.44 366 TRP A C 1
ATOM 2769 O O . TRP A 1 366 ? 19.129 3.158 -31.833 1.00 87.44 366 TRP A O 1
ATOM 2779 N N . SER A 1 367 ? 18.248 1.438 -32.982 1.00 84.06 367 SER A N 1
ATOM 2780 C CA . SER A 1 367 ? 19.466 0.619 -32.941 1.00 84.06 367 SER A CA 1
ATOM 2781 C C . SER A 1 367 ? 20.620 1.256 -33.719 1.00 84.06 367 SER A C 1
ATOM 2783 O O . SER A 1 367 ? 21.734 1.318 -33.206 1.00 84.06 367 SER A O 1
ATOM 2785 N N . SER A 1 368 ? 20.364 1.766 -34.929 1.00 85.94 368 SER A N 1
ATOM 2786 C CA . SER A 1 368 ? 21.387 2.451 -35.728 1.00 85.94 368 SER A CA 1
ATOM 2787 C C . SER A 1 368 ? 21.894 3.724 -35.055 1.00 85.94 368 SER A C 1
ATOM 2789 O O . SER A 1 368 ? 23.097 3.966 -35.053 1.00 85.94 368 SER A O 1
ATOM 2791 N N . TRP A 1 369 ? 20.998 4.522 -34.464 1.00 88.56 369 TRP A N 1
ATOM 2792 C CA . TRP A 1 369 ? 21.393 5.704 -33.702 1.00 88.56 369 TRP A CA 1
ATOM 2793 C C . TRP A 1 369 ? 22.251 5.323 -32.493 1.00 88.56 369 TRP A C 1
ATOM 2795 O O . TRP A 1 369 ? 23.308 5.911 -32.304 1.00 88.56 369 TRP A O 1
ATOM 2805 N N . TRP A 1 370 ? 21.836 4.317 -31.720 1.00 87.88 370 TRP A N 1
ATOM 2806 C CA . TRP A 1 370 ? 22.563 3.888 -30.527 1.00 87.88 370 TRP A CA 1
ATOM 2807 C C . TRP A 1 370 ? 23.990 3.421 -30.839 1.00 87.88 370 TRP A C 1
ATOM 2809 O O . TRP A 1 370 ? 24.937 3.819 -30.166 1.00 87.88 370 TRP A O 1
ATOM 2819 N N . LEU A 1 371 ? 24.155 2.622 -31.899 1.00 84.62 371 LEU A N 1
ATOM 2820 C CA . LEU A 1 371 ? 25.475 2.187 -32.366 1.00 84.62 371 LEU A CA 1
ATOM 2821 C C . LEU A 1 371 ? 26.334 3.367 -32.836 1.00 84.62 371 LEU A C 1
ATOM 2823 O O . LEU A 1 371 ? 27.517 3.423 -32.515 1.00 84.62 371 LEU A O 1
ATOM 2827 N N . TRP A 1 372 ? 25.744 4.323 -33.561 1.00 86.44 372 TRP A N 1
ATOM 2828 C CA . TRP A 1 372 ? 26.451 5.524 -34.012 1.00 86.44 372 TRP A CA 1
ATOM 2829 C C . TRP A 1 372 ? 26.901 6.416 -32.846 1.00 86.44 372 TRP A C 1
ATOM 2831 O O . TRP A 1 372 ? 28.006 6.949 -32.890 1.00 86.44 372 TRP A O 1
ATOM 2841 N N . GLU A 1 373 ? 26.073 6.560 -31.808 1.00 86.00 373 GLU A N 1
ATOM 2842 C CA . GLU A 1 373 ? 26.390 7.358 -30.617 1.00 86.00 373 GLU A CA 1
ATOM 2843 C C . GLU A 1 373 ? 27.534 6.728 -29.804 1.00 86.00 373 GLU A C 1
ATOM 2845 O O . GLU A 1 373 ? 28.448 7.434 -29.389 1.00 86.00 373 GLU A O 1
ATOM 2850 N N . ARG A 1 374 ? 27.523 5.397 -29.627 1.00 83.50 374 ARG A N 1
ATOM 2851 C CA . ARG A 1 374 ? 28.540 4.669 -28.849 1.00 83.50 374 ARG A CA 1
ATOM 2852 C C . ARG A 1 374 ? 29.877 4.534 -29.581 1.00 83.50 374 ARG A C 1
ATOM 2854 O O . ARG A 1 374 ? 30.930 4.746 -28.988 1.00 83.50 374 ARG A O 1
ATOM 2861 N N . ASP A 1 375 ? 29.843 4.157 -30.860 1.00 84.81 375 ASP A N 1
ATOM 2862 C CA . ASP A 1 375 ? 31.048 3.777 -31.615 1.00 84.81 375 ASP A CA 1
ATOM 2863 C C . ASP A 1 375 ? 31.596 4.936 -32.480 1.00 84.81 375 ASP A C 1
ATOM 2865 O O . ASP A 1 375 ? 32.682 4.846 -33.065 1.00 84.81 375 ASP A O 1
ATOM 2869 N N . GLY A 1 376 ? 30.855 6.049 -32.556 1.00 77.12 376 GLY A N 1
ATOM 2870 C CA . GLY A 1 376 ? 31.162 7.208 -33.386 1.00 77.12 376 GLY A CA 1
ATOM 2871 C C . GLY A 1 376 ? 31.020 6.942 -34.897 1.00 77.12 376 GLY A C 1
ATOM 2872 O O . GLY A 1 376 ? 30.838 5.809 -35.351 1.00 77.12 376 GLY A O 1
ATOM 2873 N N . PRO A 1 377 ? 31.160 7.983 -35.742 1.00 69.81 377 PRO A N 1
ATOM 2874 C CA . PRO A 1 377 ? 31.089 7.852 -37.205 1.00 69.81 377 PRO A CA 1
ATOM 2875 C C . PRO A 1 377 ? 32.185 6.953 -37.818 1.00 69.81 377 PRO A C 1
ATOM 2877 O O . PRO A 1 377 ? 32.128 6.620 -39.003 1.00 69.81 377 PRO A O 1
ATOM 2880 N N . SER A 1 378 ? 33.165 6.519 -37.024 1.00 57.56 378 SER A N 1
ATOM 2881 C CA . SER A 1 378 ? 34.244 5.614 -37.433 1.00 57.56 378 SER A CA 1
ATOM 2882 C C . SER A 1 378 ? 33.777 4.169 -37.656 1.00 57.56 378 SER A C 1
ATOM 2884 O O . SER A 1 378 ? 34.491 3.398 -38.289 1.00 57.56 378 SER A O 1
ATOM 2886 N N . ALA A 1 379 ? 32.580 3.802 -37.181 1.00 52.50 379 ALA A N 1
ATOM 2887 C CA . ALA A 1 379 ? 32.000 2.466 -37.330 1.00 52.50 379 ALA A CA 1
ATOM 2888 C C . ALA A 1 379 ? 31.088 2.315 -38.562 1.00 52.50 379 ALA A C 1
ATOM 2890 O O . ALA A 1 379 ? 30.286 1.381 -38.631 1.00 52.50 379 ALA A O 1
ATOM 2891 N N . THR A 1 380 ? 31.197 3.207 -39.556 1.00 52.25 380 THR A N 1
ATOM 2892 C CA . THR A 1 380 ? 30.554 2.970 -40.854 1.00 52.25 380 THR A CA 1
ATOM 2893 C C . THR A 1 380 ? 31.274 1.808 -41.524 1.00 52.25 380 THR A C 1
ATOM 2895 O O . THR A 1 380 ? 32.350 1.956 -42.100 1.00 52.25 380 THR A O 1
ATOM 2898 N N . THR A 1 381 ? 30.683 0.629 -41.378 1.00 50.06 381 THR A N 1
ATOM 2899 C CA . THR A 1 381 ? 31.060 -0.598 -42.059 1.00 50.06 381 THR A CA 1
ATOM 2900 C C . THR A 1 381 ? 31.227 -0.272 -43.539 1.00 50.06 381 THR A C 1
ATOM 2902 O O . THR A 1 381 ? 30.280 0.161 -44.197 1.00 50.06 381 THR A O 1
ATOM 2905 N N . THR A 1 382 ? 32.437 -0.460 -44.057 1.00 48.66 382 THR A N 1
ATOM 2906 C CA . THR A 1 382 ? 32.692 -0.666 -45.480 1.00 48.66 382 THR A CA 1
ATOM 2907 C C . THR A 1 382 ? 31.841 -1.848 -45.926 1.00 48.66 382 THR A C 1
ATOM 2909 O O . THR A 1 382 ? 32.276 -2.993 -45.884 1.00 48.66 382 THR A O 1
ATOM 2912 N N . HIS A 1 383 ? 30.597 -1.581 -46.313 1.00 47.00 383 HIS A N 1
ATOM 2913 C CA . HIS A 1 383 ? 29.789 -2.493 -47.109 1.00 47.00 383 HIS A CA 1
ATOM 2914 C C . HIS A 1 383 ? 30.202 -2.314 -48.581 1.00 47.00 383 HIS A C 1
ATOM 2916 O O . HIS A 1 383 ? 29.390 -2.008 -49.446 1.00 47.00 383 HIS A O 1
ATOM 2922 N N . ASP A 1 384 ? 31.505 -2.456 -48.839 1.00 46.06 384 ASP A N 1
ATOM 2923 C CA . ASP A 1 384 ? 32.051 -2.696 -50.172 1.00 46.06 384 ASP A CA 1
ATOM 2924 C C . ASP A 1 384 ? 31.946 -4.201 -50.416 1.00 46.06 384 ASP A C 1
ATOM 2926 O O . ASP A 1 384 ? 32.892 -4.947 -50.220 1.00 46.06 384 ASP A O 1
ATOM 2930 N N . ASP A 1 385 ? 30.748 -4.640 -50.782 1.00 44.16 385 ASP A N 1
ATOM 2931 C CA . ASP A 1 385 ? 30.547 -5.823 -51.615 1.00 44.16 385 ASP A CA 1
ATOM 2932 C C . ASP A 1 385 ? 29.370 -5.495 -52.534 1.00 44.16 385 ASP A C 1
ATOM 2934 O O . ASP A 1 385 ? 28.228 -5.930 -52.363 1.00 44.16 385 ASP A O 1
ATOM 2938 N N . ALA A 1 386 ? 29.653 -4.632 -53.511 1.00 39.81 386 ALA A N 1
ATOM 2939 C CA . ALA A 1 386 ? 28.849 -4.577 -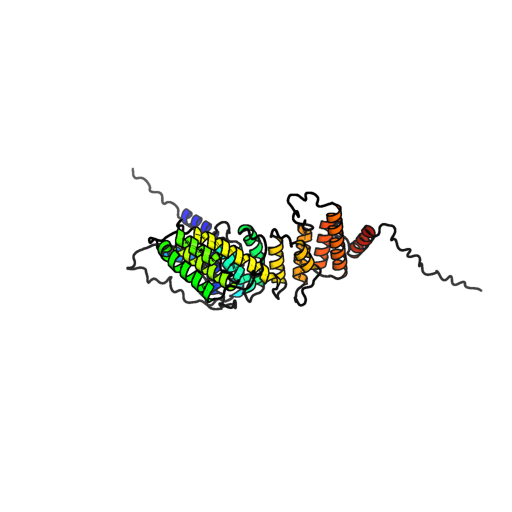54.715 1.00 39.81 386 ALA A CA 1
ATOM 2940 C C . ALA A 1 386 ? 29.004 -5.936 -55.421 1.00 39.81 386 ALA A C 1
ATOM 2942 O O . ALA A 1 386 ? 30.137 -6.333 -55.701 1.00 39.81 386 ALA A O 1
ATOM 2943 N N . PRO A 1 387 ? 27.915 -6.665 -55.725 1.00 47.03 387 PRO A N 1
ATOM 2944 C CA . PRO A 1 387 ? 28.023 -7.872 -56.526 1.00 47.03 387 PRO A CA 1
ATOM 2945 C C . PRO A 1 387 ? 28.634 -7.499 -57.878 1.00 47.03 387 PRO A C 1
ATOM 2947 O O . PRO A 1 387 ? 28.124 -6.619 -58.578 1.00 47.03 387 PRO A O 1
ATOM 2950 N N . GLU A 1 388 ? 29.747 -8.152 -58.209 1.00 46.66 388 GLU A N 1
ATOM 2951 C CA . GLU A 1 388 ? 30.434 -8.041 -59.488 1.00 46.66 388 GLU A CA 1
ATOM 2952 C C . GLU A 1 388 ? 29.416 -8.070 -60.633 1.00 46.66 388 GLU A C 1
ATOM 2954 O O . GLU A 1 388 ? 28.691 -9.047 -60.840 1.00 46.66 388 GLU A O 1
ATOM 2959 N N . ALA A 1 389 ? 29.367 -6.984 -61.404 1.00 43.53 389 ALA A N 1
ATOM 2960 C CA . ALA A 1 389 ? 28.708 -6.983 -62.694 1.00 43.53 389 ALA A CA 1
ATOM 2961 C C . ALA A 1 389 ? 29.496 -7.922 -63.619 1.00 43.53 389 ALA A C 1
ATOM 2963 O O . ALA A 1 389 ? 30.457 -7.514 -64.274 1.00 43.53 389 ALA A O 1
ATOM 2964 N N . SER A 1 390 ? 29.088 -9.193 -63.662 1.00 48.97 390 SER A N 1
ATOM 2965 C CA . SER A 1 390 ? 29.539 -10.153 -64.662 1.00 48.97 390 SER A CA 1
ATOM 2966 C C . SER A 1 390 ? 29.156 -9.617 -66.043 1.00 48.97 390 SER A C 1
ATOM 2968 O O . SER A 1 390 ? 28.002 -9.687 -66.476 1.00 48.97 390 SER A O 1
ATOM 2970 N N . THR A 1 391 ? 30.124 -9.030 -66.733 1.00 47.16 391 THR A N 1
ATOM 2971 C CA . THR A 1 391 ? 29.993 -8.637 -68.129 1.00 47.16 391 THR A CA 1
ATOM 2972 C C . THR A 1 391 ? 30.069 -9.902 -68.978 1.00 47.16 391 THR A C 1
ATOM 2974 O O . THR A 1 391 ? 31.144 -10.420 -69.263 1.00 47.16 391 THR A O 1
ATOM 2977 N N . ASN A 1 392 ? 28.904 -10.417 -69.378 1.00 46.66 392 ASN A N 1
ATOM 2978 C CA . ASN A 1 392 ? 28.803 -11.378 -70.472 1.00 46.66 392 ASN A CA 1
ATOM 2979 C C . ASN A 1 392 ? 29.267 -10.687 -71.759 1.00 46.66 392 ASN A C 1
ATOM 2981 O O . ASN A 1 392 ? 28.527 -9.917 -72.372 1.00 46.66 392 ASN A O 1
ATOM 2985 N N . ARG A 1 393 ? 30.515 -10.953 -72.141 1.00 46.22 393 ARG A N 1
ATOM 2986 C CA . ARG A 1 393 ? 31.062 -10.634 -73.455 1.00 46.22 393 ARG A CA 1
ATOM 2987 C C . ARG A 1 393 ? 30.575 -11.714 -74.422 1.00 46.22 393 ARG A C 1
ATOM 2989 O O . ARG A 1 393 ? 30.905 -12.884 -74.264 1.00 46.22 393 ARG A O 1
ATOM 2996 N N . VAL A 1 394 ? 29.722 -11.310 -75.355 1.00 54.84 394 VAL A N 1
ATOM 2997 C CA . VAL A 1 394 ? 29.366 -12.091 -76.541 1.00 54.84 394 VAL A CA 1
ATOM 2998 C C . VAL A 1 394 ? 30.505 -11.888 -77.535 1.00 54.84 394 VAL A C 1
ATOM 3000 O O . VAL A 1 394 ? 30.746 -10.750 -77.934 1.00 54.84 394 VAL A O 1
ATOM 3003 N N . ASP A 1 395 ? 31.216 -12.963 -77.868 1.00 54.19 395 ASP A N 1
ATOM 3004 C CA . ASP A 1 395 ? 32.092 -13.016 -79.039 1.00 54.19 395 ASP A CA 1
ATOM 3005 C C . ASP A 1 395 ? 31.306 -13.654 -80.199 1.00 54.19 395 ASP A C 1
ATOM 3007 O O . ASP A 1 395 ? 30.553 -14.612 -79.987 1.00 54.19 395 ASP A O 1
ATOM 3011 N N . ASP A 1 396 ? 31.464 -13.042 -81.377 1.00 56.16 396 ASP A N 1
ATOM 3012 C CA . ASP A 1 396 ? 30.881 -13.387 -82.685 1.00 56.16 396 ASP A CA 1
ATOM 3013 C C . ASP A 1 396 ? 31.258 -14.785 -83.210 1.00 56.16 396 ASP A C 1
ATOM 3015 O O . ASP A 1 396 ? 32.408 -15.235 -82.977 1.00 56.16 396 ASP A O 1
#

Radius of gyration: 29.51 Å; chains: 1; bounding box: 86×61×118 Å

pLDDT: mean 84.19, std 16.78, range [35.81, 98.44]

Sequence (396 aa):
MPKRQGRGFPGALLALLCALTGCRVAEARIWNLRQVHNLDGTPRRQGRTQSDLDYLLQRSLSSIEFSQTSFSQTSFSETKPSTIHDPLGTCFKNVIALAKCNPDKDSVAALQAEGLGWLAVDCTYALSREEAARALGPLALRLEVMKAAEPDGEPSGPEEIKSAFDTLVIVASPIVRGESGSVLDLREACEGIGAVRPDRAATLLLLKATNVLLEEGGSKTALDPLRGLQRSLARRAVAFALYEVMDDADGRVAAGGLASRLLLVDEDREALLQAAIADPRQGLTHFEELALEAIEWIAANGLPRPPPSSPASEDWDEEDEAAQLERWCATLVQLLSVVRGRLHPATARALSRLTGRPATLRPELWSSWWLWERDGPSATTTHDDAPEASTNRVDD

Foldseek 3Di:
DDDDDDPDDPPVVVVVVVVVVPQLDLVLLLQLLPQQADPQQEGDQWGDRDDPVLVCVVVVVVPPPPDPPPDPPPDSVPPDTDGDPCSPVSLQVSLVSLLPHDPPDLLSLLSLLLRLLCQLFRHPDLSSVLSSLLSLQVSLVVLVQQAQDDQDDDADDPVQLVVLVVQLCVQLVCLLVVHDGDLVSNLVSLVSNVPGRHALVSLSVLLVVLSVSCVSSDPDPSCVSSSVSNSVSSSNSSSPSLVNQCVDLAVSSVLSSLLSRCSHNDLCNQVQLCCLQPPQPPRNPCSPSSNLSSLLCLLVPNDDDHDQPDPPCPPPDPVVVVVVLLVLLVSLLVVCVPDDDSSNLSSLSNNCSSPVDDSPDDSVVSVVVSCCVVVPPVPPPPPPPDPDPPPPDDDD